Protein AF-A0A520M9R3-F1 (afdb_monomer_lite)

Radius of gyration: 29.36 Å; chains: 1; bounding box: 56×63×90 Å

Sequence (480 aa):
MNALGQEPSFIKDIDITSRLLAGITVPEEKGVTSSENWKKHEQLMTKAWSRYKKSNLRPMRSWSERNLSNPNRAEFIRYPFSGPDILHALYMFPEATHFILCGLEPVGKFPKSDILRGENSNQALEEIRKILEESLRFSFFKTIDMRAELSKSFYNGTLPIMCLFLSGSGFSIREIDFIKLNKDGTISELQGTHSTGDAVQIRAVHENGREVLVNYFRTNISDGLILKSGFLKYLESIPKGKSYVKAASYLMHKSYFSQIRNHLLSNSTTIIQDDSGIPMRHFNQSSWQMKYFGTYTKPIELFQDHYQPNLREIYKQESQKLPFGTGYRWRKGQSNLIVAEQLKKGKAPRATLVVKKVIPKKGKKKTAQISKGKSLDLNLRLIAKSVITKEYMNDKNNALVLNEYVIIGNNEGNQDLSGQKILVARTGLFKGKKMPEHSIGSIFSVKLDPLSNYPSLMEWPIKNDLPESENKLIYIPSQS

Foldseek 3Di:
DDDPADPPVVLVQLLCLLLLLLLHDDPVPCLLCVDPLSVVLNVLSVVLLVVLCVQFLVLLLVVLCVPPDDPDDQFEEAEELCFLPVQNVCSNCVRHAEYEYEHQWFQDDRAGSCCSVDPNNNVLSVVSSVVSCVCSVQVGDDPPVVVVVQVPHSHGTNNSVNSNSCSSVQKGWDDKFQWAQDLQLDIDTDPDPDDSHQKMWIWIAGPVGRIHIYIYGNFDQWAPRCNRRSVLNNLVVDAQHEYEYFQNQLPLVDPRNVSVLVSNQVRYQKYKYFLSHHHPVPDDPFFKDKAKEAADDADDPSNRVSGDVVVNVCCVPGYDYRSAAGHSLRDHRRTMMMMIGTDDPPDGPPPPPPPDPDDDDDDDDDADDDDPFDKFWFKKAFAAWFDDDPVNLVVQDWAKEKTKIATCDGPVPDHPSGRDIAIEIDTQDDSSDGDDDDDHGDIDTFIKGQCVVPPVCVPHYYDGPDDDDPDHRYIYTPPD

pLDDT: mean 82.15, std 17.89, range [25.88, 98.38]

Structure (mmCIF, N/CA/C/O backbone):
data_AF-A0A520M9R3-F1
#
_entry.id   AF-A0A520M9R3-F1
#
loop_
_atom_site.group_PDB
_atom_site.id
_atom_site.type_symbol
_atom_site.label_atom_id
_atom_site.label_alt_id
_atom_site.label_comp_id
_atom_site.label_asym_id
_atom_site.label_entity_id
_atom_site.label_seq_id
_atom_site.pdbx_PDB_ins_code
_atom_site.Cartn_x
_atom_site.Cartn_y
_atom_site.Cartn_z
_atom_site.occupancy
_atom_site.B_iso_or_equiv
_atom_site.auth_seq_id
_atom_site.auth_comp_id
_atom_site.auth_asym_id
_atom_site.auth_atom_id
_atom_site.pdbx_PDB_model_num
ATOM 1 N N . MET A 1 1 ? -16.720 -5.772 -35.853 1.00 32.31 1 MET A N 1
ATOM 2 C CA . MET A 1 1 ? -16.181 -4.515 -35.291 1.00 32.31 1 MET A CA 1
ATOM 3 C C . MET A 1 1 ? -14.877 -4.867 -34.606 1.00 32.31 1 MET A C 1
ATOM 5 O O . MET A 1 1 ? -14.906 -5.544 -33.589 1.00 32.31 1 MET A O 1
ATOM 9 N N . ASN A 1 2 ? -13.757 -4.536 -35.246 1.00 27.88 2 ASN A N 1
ATOM 10 C CA . ASN A 1 2 ? -12.421 -4.887 -34.777 1.00 27.88 2 ASN A CA 1
ATOM 11 C C . ASN A 1 2 ? -12.050 -4.006 -33.584 1.00 27.88 2 ASN A C 1
ATOM 13 O O . ASN A 1 2 ? -12.105 -2.781 -33.687 1.00 27.88 2 ASN A O 1
ATOM 17 N N . ALA A 1 3 ? -11.663 -4.640 -32.478 1.00 36.88 3 ALA A N 1
ATOM 18 C CA . ALA A 1 3 ? -10.879 -3.997 -31.440 1.00 36.88 3 ALA A CA 1
ATOM 19 C C . ALA A 1 3 ? -9.600 -3.468 -32.100 1.00 36.88 3 ALA A C 1
ATOM 21 O O . ALA A 1 3 ? -8.824 -4.245 -32.660 1.00 36.88 3 ALA A O 1
ATOM 22 N N . LEU A 1 4 ? -9.395 -2.152 -32.082 1.00 39.44 4 LEU A N 1
ATOM 23 C CA . LEU A 1 4 ? -8.095 -1.556 -32.375 1.00 39.44 4 LEU A CA 1
ATOM 24 C C . LEU A 1 4 ? -7.192 -1.864 -31.178 1.00 39.44 4 LEU A C 1
ATOM 26 O O . LEU A 1 4 ? -6.974 -1.027 -30.307 1.00 39.44 4 LEU A O 1
ATOM 30 N N . GLY A 1 5 ? -6.754 -3.124 -31.114 1.00 42.66 5 GLY A N 1
ATOM 31 C CA . GLY A 1 5 ? -5.760 -3.592 -30.168 1.00 42.66 5 GLY A CA 1
ATOM 32 C C . GLY A 1 5 ? -4.498 -2.762 -30.335 1.00 42.66 5 GLY A C 1
ATOM 33 O O . GLY A 1 5 ? -4.109 -2.417 -31.453 1.00 42.66 5 GLY A O 1
ATOM 34 N N . GLN A 1 6 ? -3.873 -2.419 -29.216 1.00 51.72 6 GLN A N 1
ATOM 35 C CA . GLN A 1 6 ? -2.526 -1.866 -29.234 1.00 51.72 6 GLN A CA 1
ATOM 36 C C . GLN A 1 6 ? -1.638 -2.749 -30.107 1.00 51.72 6 GLN A C 1
ATOM 38 O O . GLN A 1 6 ? -1.815 -3.971 -30.102 1.00 51.72 6 GLN A O 1
ATOM 43 N N . GLU A 1 7 ? -0.709 -2.156 -30.864 1.00 56.38 7 GLU A N 1
ATOM 44 C CA . GLU A 1 7 ? 0.162 -2.971 -31.704 1.00 56.38 7 GLU A CA 1
ATOM 45 C C . GLU A 1 7 ? 0.812 -4.063 -30.838 1.00 56.38 7 GLU A C 1
ATOM 47 O O . GLU A 1 7 ? 1.430 -3.733 -29.819 1.00 56.38 7 GLU A O 1
ATOM 52 N N . PRO A 1 8 ? 0.701 -5.353 -31.211 1.00 61.69 8 PRO A N 1
ATOM 53 C CA . PRO A 1 8 ? 1.309 -6.455 -30.465 1.00 61.69 8 PRO A CA 1
ATOM 54 C C . PRO A 1 8 ? 2.807 -6.249 -30.173 1.00 61.69 8 PRO A C 1
ATOM 56 O O . PRO A 1 8 ? 3.344 -6.831 -29.232 1.00 61.69 8 PRO A O 1
ATOM 59 N N . SER A 1 9 ? 3.473 -5.393 -30.957 1.00 76.06 9 SER A N 1
ATOM 60 C CA . SER A 1 9 ? 4.846 -4.921 -30.769 1.00 76.06 9 SER A CA 1
ATOM 61 C C . SER A 1 9 ? 5.044 -4.118 -29.471 1.00 76.06 9 SER A C 1
ATOM 63 O O . SER A 1 9 ? 6.021 -4.352 -28.764 1.00 76.06 9 SER A O 1
ATOM 65 N N . PHE A 1 10 ? 4.119 -3.222 -29.109 1.00 83.00 10 PHE A N 1
ATOM 66 C CA . PHE A 1 10 ? 4.251 -2.308 -27.969 1.00 83.00 10 PHE A CA 1
ATOM 67 C C . PHE A 1 10 ? 4.123 -3.022 -26.624 1.00 83.00 10 PHE A C 1
ATOM 69 O O . PHE A 1 10 ? 4.965 -2.859 -25.746 1.00 83.00 10 PHE A O 1
ATOM 76 N N . ILE A 1 11 ? 3.097 -3.860 -26.460 1.00 90.38 11 ILE A N 1
ATOM 77 C CA . ILE A 1 11 ? 2.934 -4.641 -25.228 1.00 90.38 11 ILE A CA 1
ATOM 78 C C . ILE A 1 11 ? 4.092 -5.624 -25.047 1.00 90.38 11 ILE A C 1
ATOM 80 O O . ILE A 1 11 ? 4.593 -5.791 -23.934 1.00 90.38 11 ILE A O 1
ATOM 84 N N . LYS A 1 12 ? 4.550 -6.243 -26.142 1.00 90.50 12 LYS A N 1
ATOM 85 C CA . LYS A 1 12 ? 5.728 -7.110 -26.118 1.00 90.50 12 LYS A CA 1
ATOM 86 C C . LYS A 1 12 ? 6.973 -6.341 -25.664 1.00 90.50 12 LYS A C 1
ATOM 88 O O . LYS A 1 12 ? 7.712 -6.859 -24.832 1.00 90.50 12 LYS A O 1
ATOM 93 N N . ASP A 1 13 ? 7.176 -5.114 -26.148 1.00 90.50 13 ASP A N 1
ATOM 94 C CA . ASP A 1 13 ? 8.274 -4.241 -25.708 1.00 90.50 13 ASP A CA 1
ATOM 95 C C . ASP A 1 13 ? 8.206 -3.945 -24.203 1.00 90.50 13 ASP A C 1
ATOM 97 O O . ASP A 1 13 ? 9.223 -4.025 -23.510 1.00 90.50 13 ASP A O 1
ATOM 101 N N . ILE A 1 14 ? 7.007 -3.675 -23.672 1.00 92.50 14 ILE A N 1
ATOM 102 C CA . ILE A 1 14 ? 6.804 -3.444 -22.237 1.00 92.50 14 ILE A CA 1
ATOM 103 C C . ILE A 1 14 ? 7.131 -4.693 -21.416 1.00 92.50 14 ILE A C 1
ATOM 105 O O . ILE A 1 14 ? 7.871 -4.571 -20.442 1.00 92.50 14 ILE A O 1
ATOM 109 N N . ASP A 1 15 ? 6.615 -5.871 -21.786 1.00 94.56 15 ASP A N 1
ATOM 110 C CA . ASP A 1 15 ? 6.886 -7.126 -21.061 1.00 94.56 15 ASP A CA 1
ATOM 111 C C . ASP A 1 15 ? 8.383 -7.470 -21.065 1.00 94.56 15 ASP A C 1
ATOM 113 O O . ASP A 1 15 ? 8.956 -7.837 -20.037 1.00 94.56 15 ASP A O 1
ATOM 117 N N . ILE A 1 16 ? 9.047 -7.307 -22.212 1.00 93.69 16 ILE A N 1
ATOM 118 C CA . ILE A 1 16 ? 10.493 -7.515 -22.339 1.00 93.69 16 ILE A CA 1
ATOM 119 C C . ILE A 1 16 ? 11.249 -6.537 -21.440 1.00 93.69 16 ILE A C 1
ATOM 121 O O . ILE A 1 16 ? 12.083 -6.941 -20.627 1.00 93.69 16 ILE A O 1
ATOM 125 N N . THR A 1 17 ? 10.938 -5.247 -21.550 1.00 93.38 17 THR A N 1
ATOM 126 C CA . THR A 1 17 ? 11.615 -4.205 -20.780 1.00 93.38 17 THR A CA 1
ATOM 127 C C . THR A 1 17 ? 11.395 -4.409 -19.287 1.00 93.38 17 THR A C 1
ATOM 129 O O . THR A 1 17 ? 12.354 -4.368 -18.525 1.00 93.38 17 THR A O 1
ATOM 132 N N . SER A 1 18 ? 10.173 -4.699 -18.833 1.00 94.81 18 SER A N 1
ATOM 133 C CA . SER A 1 18 ? 9.882 -4.898 -17.410 1.00 94.81 18 SER A CA 1
ATOM 134 C C . SER A 1 18 ? 10.619 -6.102 -16.819 1.00 94.81 18 SER A C 1
ATOM 136 O O . SER A 1 18 ? 11.074 -6.025 -15.675 1.00 94.81 18 SER A O 1
ATOM 138 N N . ARG A 1 19 ? 10.808 -7.182 -17.590 1.00 95.62 19 ARG A N 1
ATOM 139 C CA . ARG A 1 19 ? 11.663 -8.319 -17.204 1.00 95.62 19 ARG A CA 1
ATOM 140 C C . ARG A 1 19 ? 13.126 -7.912 -17.090 1.00 95.62 19 ARG A C 1
ATOM 142 O O . ARG A 1 19 ? 13.741 -8.172 -16.057 1.00 95.62 19 ARG A O 1
ATOM 149 N N . LEU A 1 20 ? 13.666 -7.225 -18.096 1.00 95.25 20 LEU A N 1
ATOM 150 C CA . LEU A 1 20 ? 15.054 -6.760 -18.076 1.00 95.25 20 LEU A CA 1
ATOM 151 C C . LEU A 1 20 ? 15.317 -5.817 -16.892 1.00 95.25 20 LEU A C 1
ATOM 153 O O . LEU A 1 20 ? 16.330 -5.978 -16.214 1.00 95.25 20 LEU A O 1
ATOM 157 N N . LEU A 1 21 ? 14.387 -4.899 -16.597 1.00 94.38 21 LEU A N 1
ATOM 158 C CA . LEU A 1 21 ? 14.429 -4.014 -15.424 1.00 94.38 21 LEU A CA 1
ATOM 159 C C . LEU A 1 21 ? 14.305 -4.770 -14.100 1.00 94.38 21 LEU A C 1
ATOM 161 O O . LEU A 1 21 ? 14.849 -4.336 -13.088 1.00 94.38 21 LEU A O 1
ATOM 165 N N . ALA A 1 22 ? 13.590 -5.895 -14.080 1.00 95.00 22 ALA A N 1
ATOM 166 C CA . ALA A 1 22 ? 13.517 -6.776 -12.919 1.00 95.00 22 ALA A CA 1
ATOM 167 C C . ALA A 1 22 ? 14.799 -7.606 -12.716 1.00 95.00 22 ALA A C 1
ATOM 169 O O . ALA A 1 22 ? 14.890 -8.312 -11.707 1.00 95.00 22 ALA A O 1
ATOM 170 N N . GLY A 1 23 ? 15.777 -7.505 -13.626 1.00 95.81 23 GLY A N 1
ATOM 171 C CA . GLY A 1 23 ? 16.979 -8.333 -13.654 1.00 95.81 23 GLY A CA 1
ATOM 172 C C . GLY A 1 23 ? 16.693 -9.767 -14.093 1.00 95.81 23 GLY A C 1
ATOM 173 O O . GLY A 1 23 ? 17.269 -10.693 -13.535 1.00 95.81 23 GLY A O 1
ATOM 174 N N . ILE A 1 24 ? 15.755 -9.959 -15.022 1.00 95.69 24 ILE A N 1
ATOM 175 C CA . ILE A 1 24 ? 15.402 -11.258 -15.602 1.00 95.69 24 ILE A CA 1
ATOM 176 C C . ILE A 1 24 ? 15.939 -11.297 -17.034 1.00 95.69 24 ILE A C 1
ATOM 178 O O . ILE A 1 24 ? 15.598 -10.436 -17.847 1.00 95.69 24 ILE A O 1
ATOM 182 N N . THR A 1 25 ? 16.769 -12.296 -17.346 1.00 94.44 25 THR A N 1
ATOM 183 C CA . THR A 1 25 ? 17.288 -12.517 -18.703 1.00 94.44 25 THR A CA 1
ATOM 184 C C . THR A 1 25 ? 16.144 -12.767 -19.693 1.00 94.44 25 THR A C 1
ATOM 186 O O . THR A 1 25 ? 15.285 -13.618 -19.462 1.00 94.44 25 THR A O 1
ATOM 189 N N . VAL A 1 26 ? 16.178 -12.062 -20.827 1.00 92.12 26 VAL A N 1
ATOM 190 C CA . VAL A 1 26 ? 15.312 -12.293 -21.993 1.00 92.12 26 VAL A CA 1
ATOM 191 C C . VAL A 1 26 ? 16.198 -12.773 -23.155 1.00 92.12 26 VAL A C 1
ATOM 193 O O . VAL A 1 26 ? 17.051 -12.001 -23.604 1.00 92.12 26 VAL A O 1
ATOM 196 N N . PRO A 1 27 ? 16.070 -14.033 -23.620 1.00 87.25 27 PRO A N 1
ATOM 197 C CA . PRO A 1 27 ? 16.971 -14.618 -24.621 1.00 87.25 27 PRO A CA 1
ATOM 198 C C . PRO A 1 27 ? 17.046 -13.860 -25.950 1.00 87.25 27 PRO A C 1
ATOM 200 O O . PRO A 1 27 ? 18.094 -13.857 -26.596 1.00 87.25 27 PRO A O 1
ATOM 203 N N . GLU A 1 28 ? 15.953 -13.216 -26.354 1.00 88.25 28 GLU A N 1
ATOM 204 C CA . GLU A 1 28 ? 15.848 -12.435 -27.587 1.00 88.25 28 GLU A CA 1
ATOM 205 C C . GLU A 1 28 ? 16.628 -11.107 -27.516 1.00 88.25 28 GLU A C 1
ATOM 207 O O . GLU A 1 28 ? 16.954 -10.528 -28.547 1.00 88.25 28 GLU A O 1
ATOM 212 N N . GLU A 1 29 ? 17.009 -10.654 -26.317 1.00 90.44 29 GLU A N 1
ATOM 213 C CA . GLU A 1 29 ? 17.629 -9.347 -26.060 1.00 90.44 29 GLU A CA 1
ATOM 214 C C . GLU A 1 29 ? 19.133 -9.442 -25.758 1.00 90.44 29 GLU A C 1
ATOM 216 O O . GLU A 1 29 ? 19.661 -8.779 -24.859 1.00 90.44 29 GLU A O 1
ATOM 221 N N . LYS A 1 30 ? 19.860 -10.270 -26.524 1.00 88.69 30 LYS A N 1
ATOM 222 C CA . LYS A 1 30 ? 21.308 -10.512 -26.330 1.00 88.69 30 LYS A CA 1
ATOM 223 C C . LYS A 1 30 ? 22.160 -9.244 -26.339 1.00 88.69 30 LYS A C 1
ATOM 225 O O . LYS A 1 30 ? 23.177 -9.207 -25.647 1.00 88.69 30 LYS A O 1
ATOM 230 N N . GLY A 1 31 ? 21.758 -8.224 -27.101 1.00 88.81 31 GLY A N 1
ATOM 231 C CA . GLY A 1 31 ? 22.442 -6.927 -27.150 1.00 88.81 31 GLY A CA 1
ATOM 232 C C . GLY A 1 31 ? 22.462 -6.210 -25.797 1.00 88.81 31 GLY A C 1
ATOM 233 O O . GLY A 1 31 ? 23.476 -5.624 -25.430 1.00 88.81 31 GLY A O 1
ATOM 234 N N . VAL A 1 32 ? 21.381 -6.321 -25.019 1.00 90.81 32 VAL A N 1
ATOM 235 C CA . VAL A 1 32 ? 21.310 -5.779 -23.654 1.00 90.81 32 VAL A CA 1
ATOM 236 C C . VAL A 1 32 ? 21.966 -6.746 -22.668 1.00 90.81 32 VAL A C 1
ATOM 238 O O . VAL A 1 32 ? 22.848 -6.349 -21.902 1.00 90.81 32 VAL A O 1
ATOM 241 N N . THR A 1 33 ? 21.580 -8.026 -22.708 1.00 92.69 33 THR A N 1
ATOM 242 C CA . THR A 1 33 ? 21.933 -9.008 -21.666 1.00 92.69 33 THR A CA 1
ATOM 243 C C . THR A 1 33 ? 23.399 -9.446 -21.679 1.00 92.69 33 THR A C 1
ATOM 245 O O . THR A 1 33 ? 23.932 -9.874 -20.655 1.00 92.69 33 THR A O 1
ATOM 248 N N . SER A 1 34 ? 24.101 -9.286 -22.804 1.00 91.62 34 SER A N 1
ATOM 249 C CA . SER A 1 34 ? 25.539 -9.579 -22.881 1.00 91.62 34 SER A CA 1
ATOM 250 C C . SER A 1 34 ? 26.416 -8.476 -22.284 1.00 91.62 34 SER A C 1
ATOM 252 O O . SER A 1 34 ? 27.583 -8.745 -21.979 1.00 91.62 34 SER A O 1
ATOM 254 N N . SER A 1 35 ? 25.880 -7.262 -22.111 1.00 92.06 35 SER A N 1
ATOM 255 C CA . SER A 1 35 ? 26.640 -6.119 -21.603 1.00 92.06 35 SER A CA 1
ATOM 256 C C . SER A 1 35 ? 27.043 -6.307 -20.137 1.00 92.06 35 SER A C 1
ATOM 258 O O . SER A 1 35 ? 26.278 -6.817 -19.316 1.00 92.06 35 SER A O 1
ATOM 260 N N . GLU A 1 36 ? 28.249 -5.857 -19.787 1.00 92.38 36 GLU A N 1
ATOM 261 C CA . GLU A 1 36 ? 28.774 -5.980 -18.420 1.00 92.38 36 GLU A CA 1
ATOM 262 C C . GLU A 1 36 ? 27.901 -5.233 -17.400 1.00 92.38 36 GLU A C 1
ATOM 264 O O . GLU A 1 36 ? 27.625 -5.715 -16.299 1.00 92.38 36 GLU A O 1
ATOM 269 N N . ASN A 1 37 ? 27.383 -4.073 -17.803 1.00 91.25 37 ASN A N 1
ATOM 270 C CA . ASN A 1 37 ? 26.505 -3.261 -16.974 1.00 91.25 37 ASN A CA 1
ATOM 271 C C . ASN A 1 37 ? 25.187 -3.971 -16.648 1.00 91.25 37 ASN A C 1
ATOM 273 O O . ASN A 1 37 ? 24.732 -3.933 -15.499 1.00 91.25 37 ASN A O 1
ATOM 277 N N . TRP A 1 38 ? 24.587 -4.646 -17.633 1.00 95.06 38 TRP A N 1
ATOM 278 C CA . TRP A 1 38 ? 23.361 -5.399 -17.406 1.00 95.06 38 TRP A CA 1
ATOM 279 C C . TRP A 1 38 ? 23.616 -6.663 -16.579 1.00 95.06 38 TRP A C 1
ATOM 281 O O . TRP A 1 38 ? 22.871 -6.917 -15.638 1.00 95.06 38 TRP A O 1
ATOM 291 N N . LYS A 1 39 ? 24.710 -7.399 -16.816 1.00 95.69 39 LYS A N 1
ATOM 292 C CA . LYS A 1 39 ? 25.091 -8.553 -15.974 1.00 95.69 39 LYS A CA 1
ATOM 293 C C . LYS A 1 39 ? 25.271 -8.158 -14.507 1.00 95.69 39 LYS A C 1
ATOM 295 O O . LYS A 1 39 ? 24.776 -8.832 -13.603 1.00 95.69 39 LYS A O 1
ATOM 300 N N . LYS A 1 40 ? 25.914 -7.013 -14.248 1.00 95.88 40 LYS A N 1
ATOM 301 C CA . LYS A 1 40 ? 26.007 -6.440 -12.896 1.00 95.88 40 LYS A CA 1
ATOM 302 C C . LYS A 1 40 ? 24.625 -6.112 -12.325 1.00 95.88 40 LYS A C 1
ATOM 304 O O . LYS A 1 40 ? 24.365 -6.373 -11.149 1.00 95.88 40 LYS A O 1
ATOM 309 N N . HIS A 1 41 ? 23.734 -5.536 -13.132 1.00 96.12 41 HIS A N 1
ATOM 310 C CA . HIS A 1 41 ? 22.359 -5.258 -12.723 1.00 96.12 41 HIS A CA 1
ATOM 311 C C . HIS A 1 41 ? 21.593 -6.539 -12.359 1.00 96.12 41 HIS A C 1
ATOM 313 O O . HIS A 1 41 ? 21.027 -6.599 -11.268 1.00 96.12 41 HIS A O 1
ATOM 319 N N . GLU A 1 42 ? 21.635 -7.569 -13.205 1.00 97.00 42 GLU A N 1
ATOM 320 C CA . GLU A 1 42 ? 21.010 -8.876 -12.975 1.00 97.00 42 GLU A CA 1
ATOM 321 C C . GLU A 1 42 ? 21.452 -9.484 -11.636 1.00 97.00 42 GLU A C 1
ATOM 323 O O . GLU A 1 42 ? 20.613 -9.878 -10.821 1.00 97.00 42 GLU A O 1
ATOM 328 N N . GLN A 1 43 ? 22.758 -9.491 -11.351 1.00 97.06 43 GLN A N 1
ATOM 329 C CA . GLN A 1 43 ? 23.296 -10.008 -10.089 1.00 97.06 43 GLN A CA 1
ATOM 330 C C . GLN A 1 43 ? 22.758 -9.241 -8.868 1.00 97.06 43 GLN A C 1
ATOM 332 O O . GLN A 1 43 ? 22.344 -9.845 -7.870 1.00 97.06 43 GLN A O 1
ATOM 337 N N . LEU A 1 44 ? 22.736 -7.905 -8.938 1.00 95.44 44 LEU A N 1
ATOM 338 C CA . LEU A 1 44 ? 22.244 -7.051 -7.852 1.00 95.44 44 LEU A CA 1
ATOM 339 C C . LEU A 1 44 ? 20.739 -7.234 -7.620 1.00 95.44 44 LEU A C 1
ATOM 341 O O . LEU A 1 44 ? 20.311 -7.387 -6.472 1.00 95.44 44 LEU A O 1
ATOM 345 N N . MET A 1 45 ? 19.949 -7.272 -8.694 1.00 95.19 45 MET A N 1
ATOM 346 C CA . MET A 1 45 ? 18.504 -7.485 -8.632 1.00 95.19 45 MET A CA 1
ATOM 347 C C . MET A 1 45 ? 18.172 -8.876 -8.104 1.00 95.19 45 MET A C 1
ATOM 349 O O . MET A 1 45 ? 17.370 -9.002 -7.179 1.00 95.19 45 MET A O 1
ATOM 353 N N . THR A 1 46 ? 18.849 -9.917 -8.594 1.00 95.31 46 THR A N 1
ATOM 354 C CA . THR A 1 46 ? 18.691 -11.296 -8.111 1.00 95.31 46 THR A CA 1
ATOM 355 C C . THR A 1 46 ? 18.928 -11.381 -6.604 1.00 95.31 46 THR A C 1
ATOM 357 O O . THR A 1 46 ? 18.114 -11.945 -5.862 1.00 95.31 46 THR A O 1
ATOM 360 N N . LYS A 1 47 ? 20.004 -10.754 -6.112 1.00 94.81 47 LYS A N 1
ATOM 361 C CA . LYS A 1 47 ? 20.309 -10.689 -4.677 1.00 94.81 47 LYS A CA 1
ATOM 362 C C . LYS A 1 47 ? 19.235 -9.924 -3.897 1.00 94.81 47 LYS A C 1
ATOM 364 O O . LYS A 1 47 ? 18.801 -10.399 -2.843 1.00 94.81 47 LYS A O 1
ATOM 369 N N . ALA A 1 48 ? 18.792 -8.769 -4.397 1.00 92.06 48 ALA A N 1
ATOM 370 C CA . ALA A 1 48 ? 17.768 -7.944 -3.757 1.00 92.06 48 ALA A CA 1
ATOM 371 C C . ALA A 1 48 ? 16.422 -8.680 -3.652 1.00 92.06 48 ALA A C 1
ATOM 373 O O . ALA A 1 48 ? 15.873 -8.807 -2.550 1.00 92.06 48 ALA A O 1
ATOM 374 N N . TRP A 1 49 ? 15.942 -9.244 -4.765 1.00 94.06 49 TRP A N 1
ATOM 375 C CA . TRP A 1 49 ? 14.720 -10.040 -4.828 1.00 94.06 49 TRP A CA 1
ATOM 376 C C . TRP A 1 49 ? 14.788 -11.260 -3.920 1.00 94.06 49 TRP A C 1
ATOM 378 O O . TRP A 1 49 ? 13.869 -11.480 -3.134 1.00 94.06 49 TRP A O 1
ATOM 388 N N . SER A 1 50 ? 15.870 -12.042 -3.979 1.00 94.12 50 SER A N 1
ATOM 389 C CA . SER A 1 50 ? 16.033 -13.244 -3.153 1.00 94.12 50 SER A CA 1
ATOM 390 C C . SER A 1 50 ? 15.998 -12.914 -1.659 1.00 94.12 50 SER A C 1
ATOM 392 O O . SER A 1 50 ? 15.224 -13.508 -0.898 1.00 94.12 50 SER A O 1
ATOM 394 N N . ARG A 1 51 ? 16.758 -11.891 -1.240 1.00 92.25 51 ARG A N 1
ATOM 395 C CA . ARG A 1 51 ? 16.773 -11.389 0.142 1.00 92.25 51 ARG A CA 1
ATOM 396 C C . ARG A 1 51 ? 15.367 -11.016 0.603 1.00 92.25 51 ARG A C 1
ATOM 398 O O . ARG A 1 51 ? 14.942 -11.431 1.686 1.00 92.25 51 ARG A O 1
ATOM 405 N N . TYR A 1 52 ? 14.632 -10.259 -0.202 1.00 91.06 52 TYR A N 1
ATOM 406 C CA . TYR A 1 52 ? 13.322 -9.757 0.194 1.00 91.06 52 TYR A CA 1
ATOM 407 C C . TYR A 1 52 ? 12.223 -10.820 0.142 1.00 91.06 52 TYR A C 1
ATOM 409 O O . TYR A 1 52 ? 11.462 -10.964 1.101 1.00 91.06 52 TYR A O 1
ATOM 417 N N . LYS A 1 53 ? 12.202 -11.656 -0.905 1.00 93.38 53 LYS A N 1
ATOM 418 C CA . LYS A 1 53 ? 11.316 -12.825 -0.992 1.00 93.38 53 LYS A CA 1
ATOM 419 C C . LYS A 1 53 ? 11.489 -13.727 0.229 1.00 93.38 53 LYS A C 1
ATOM 421 O O . LYS A 1 53 ? 10.497 -14.120 0.837 1.00 93.38 53 LYS A O 1
ATOM 426 N N . LYS A 1 54 ? 12.732 -14.016 0.634 1.00 94.12 54 LYS A N 1
ATOM 427 C CA . LYS A 1 54 ? 13.033 -14.856 1.806 1.00 94.12 54 LYS A CA 1
ATOM 428 C C . LYS A 1 54 ? 12.612 -14.211 3.129 1.00 94.12 54 LYS A C 1
ATOM 430 O O . LYS A 1 54 ? 12.068 -14.894 3.992 1.00 94.12 54 LYS A O 1
ATOM 435 N N . SER A 1 55 ? 12.895 -12.925 3.314 1.00 89.88 55 SER A N 1
ATOM 436 C CA . SER A 1 55 ? 12.708 -12.248 4.607 1.00 89.88 55 SER A CA 1
ATOM 437 C C . SER A 1 55 ? 11.294 -11.711 4.845 1.00 89.88 55 SER A C 1
ATOM 439 O O . SER A 1 55 ? 10.900 -11.591 6.007 1.00 89.88 55 SER A O 1
ATOM 441 N N . ASN A 1 56 ? 10.534 -11.413 3.784 1.00 91.62 56 ASN A N 1
ATOM 442 C CA . ASN A 1 56 ? 9.229 -10.758 3.881 1.00 91.62 56 ASN A CA 1
ATOM 443 C C . ASN A 1 56 ? 8.127 -11.477 3.081 1.00 91.62 56 ASN A C 1
ATOM 445 O O . ASN A 1 56 ? 7.204 -12.024 3.683 1.00 91.62 56 ASN A O 1
ATOM 449 N N . LEU A 1 57 ? 8.248 -11.551 1.750 1.00 93.88 57 LEU A N 1
ATOM 450 C CA . LEU A 1 57 ? 7.125 -11.942 0.884 1.00 93.88 57 LEU A CA 1
ATOM 451 C C . LEU A 1 57 ? 6.708 -13.416 1.011 1.00 93.88 57 LEU A C 1
ATOM 453 O O . LEU A 1 57 ? 5.518 -13.714 1.086 1.00 93.88 57 LEU A O 1
ATOM 457 N N . ARG A 1 58 ? 7.654 -14.364 1.086 1.00 95.69 58 ARG A N 1
ATOM 458 C CA . ARG A 1 58 ? 7.322 -15.786 1.307 1.00 95.69 58 ARG A CA 1
ATOM 459 C C . ARG A 1 58 ? 6.698 -16.008 2.693 1.00 95.69 58 ARG A C 1
ATOM 461 O O . ARG A 1 58 ? 5.637 -16.623 2.749 1.00 95.69 58 ARG A O 1
ATOM 468 N N . PRO A 1 59 ? 7.260 -15.473 3.801 1.00 96.44 59 PRO A N 1
ATOM 469 C CA . PRO A 1 59 ? 6.580 -15.517 5.095 1.00 96.44 59 PRO A CA 1
ATOM 470 C C . PRO A 1 59 ? 5.189 -14.865 5.100 1.00 96.44 59 PRO A C 1
ATOM 472 O O . PRO A 1 59 ? 4.309 -15.368 5.796 1.00 96.44 59 PRO A O 1
ATOM 475 N N . MET A 1 60 ? 4.985 -13.776 4.346 1.00 95.56 60 MET A N 1
ATOM 476 C CA . MET A 1 60 ? 3.674 -13.141 4.161 1.00 95.56 60 MET A CA 1
ATOM 477 C C . MET A 1 60 ? 2.687 -14.086 3.485 1.00 95.56 60 MET A C 1
ATOM 479 O O . MET A 1 60 ? 1.610 -14.313 4.032 1.00 95.56 60 MET A O 1
ATOM 483 N N . ARG A 1 61 ? 3.075 -14.695 2.362 1.00 95.06 61 ARG A N 1
ATOM 484 C CA . ARG A 1 61 ? 2.245 -15.670 1.651 1.00 95.06 61 ARG A CA 1
ATOM 485 C C . ARG A 1 61 ? 1.872 -16.857 2.536 1.00 95.06 61 ARG A C 1
ATOM 487 O O . ARG A 1 61 ? 0.692 -17.119 2.729 1.00 95.06 61 ARG A O 1
ATOM 494 N N . SER A 1 62 ? 2.851 -17.495 3.178 1.00 95.50 62 SER A N 1
ATOM 495 C CA . SER A 1 62 ? 2.586 -18.626 4.081 1.00 95.50 62 SER A CA 1
ATOM 496 C C . SER A 1 62 ? 1.773 -18.233 5.318 1.00 95.50 62 SER A C 1
ATOM 498 O O . SER A 1 62 ? 1.124 -19.070 5.945 1.00 95.50 62 SER A O 1
ATOM 500 N N . TRP A 1 63 ? 1.842 -16.975 5.759 1.00 96.12 63 TRP A N 1
ATOM 501 C CA . TRP A 1 63 ? 0.950 -16.472 6.802 1.00 96.12 63 TRP A CA 1
ATOM 502 C C . TRP A 1 63 ? -0.469 -16.275 6.259 1.00 96.12 63 TRP A C 1
ATOM 504 O O . TRP A 1 63 ? -1.410 -16.711 6.917 1.00 96.12 63 TRP A O 1
ATOM 514 N N . SER A 1 64 ? -0.626 -15.697 5.068 1.00 94.19 64 SER A N 1
ATOM 515 C CA . SER A 1 64 ? -1.929 -15.493 4.431 1.00 94.19 64 SER A CA 1
ATOM 516 C C . SER A 1 64 ? -2.650 -16.818 4.183 1.00 94.19 64 SER A C 1
ATOM 518 O O . SER A 1 64 ? -3.772 -16.991 4.646 1.00 94.19 64 SER A O 1
ATOM 520 N N . GLU A 1 65 ? -1.974 -17.804 3.593 1.00 91.06 65 GLU A N 1
ATOM 521 C CA . GLU A 1 65 ? -2.530 -19.140 3.324 1.00 91.06 65 GLU A CA 1
ATOM 522 C C . GLU A 1 65 ? -3.043 -19.834 4.602 1.00 91.06 65 GLU A C 1
ATOM 524 O O . GLU A 1 65 ? -3.996 -20.609 4.567 1.00 91.06 65 GLU A O 1
ATOM 529 N N . ARG A 1 66 ? -2.460 -19.529 5.767 1.00 91.44 66 ARG A N 1
ATOM 530 C CA . ARG A 1 66 ? -2.909 -20.082 7.056 1.00 91.44 66 ARG A CA 1
ATOM 531 C C . ARG A 1 66 ? -4.041 -19.299 7.711 1.00 91.44 66 ARG A C 1
ATOM 533 O O . ARG A 1 66 ? -4.783 -19.876 8.498 1.00 91.44 66 ARG A O 1
ATOM 540 N N . ASN A 1 67 ? -4.143 -17.997 7.452 1.00 90.62 67 ASN A N 1
ATOM 541 C CA . ASN A 1 67 ? -5.038 -17.108 8.200 1.00 90.62 67 ASN A CA 1
ATOM 542 C C . ASN A 1 67 ? -6.228 -16.594 7.382 1.00 90.62 67 ASN A C 1
ATOM 544 O O . ASN A 1 67 ? -7.230 -16.218 7.982 1.00 90.62 67 ASN A O 1
ATOM 548 N N . LEU A 1 68 ? -6.120 -16.561 6.051 1.00 86.88 68 LEU A N 1
ATOM 549 C CA . LEU A 1 68 ? -7.058 -15.890 5.143 1.00 86.88 68 LEU A CA 1
ATOM 550 C C . LEU A 1 68 ? -7.681 -16.816 4.084 1.00 86.88 68 LEU A C 1
ATOM 552 O O . LEU A 1 68 ? -8.520 -16.347 3.308 1.00 86.88 68 LEU A O 1
ATOM 556 N N . SER A 1 69 ? -7.269 -18.088 4.014 1.00 65.81 69 SER A N 1
ATOM 557 C CA . SER A 1 69 ? -7.721 -19.027 2.980 1.00 65.81 69 SER A CA 1
ATOM 558 C C . SER A 1 69 ? -9.226 -19.266 3.033 1.00 65.81 69 SER A C 1
ATOM 560 O O . SER A 1 69 ? -9.772 -19.712 4.042 1.00 65.81 69 SER A O 1
ATOM 562 N N . ASN A 1 70 ? -9.885 -19.006 1.906 1.00 64.25 70 ASN A N 1
ATOM 563 C CA . ASN A 1 70 ? -11.262 -19.393 1.645 1.00 64.25 70 ASN A CA 1
ATOM 564 C C . ASN A 1 70 ? -11.348 -19.882 0.187 1.00 64.25 70 ASN A C 1
ATOM 566 O O . ASN A 1 70 ? -11.339 -19.053 -0.719 1.00 64.25 70 ASN A O 1
ATOM 570 N N .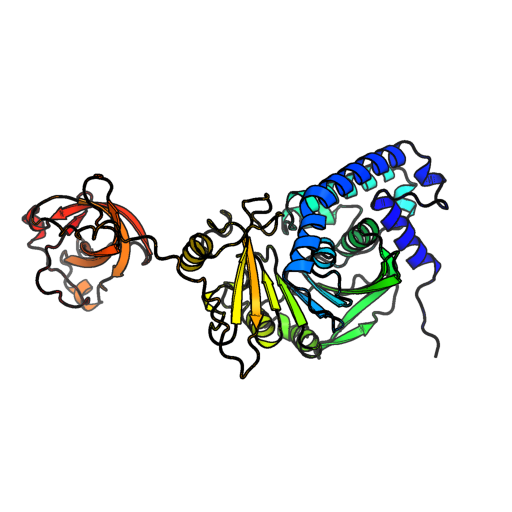 PRO A 1 71 ? -11.389 -21.200 -0.057 1.00 51.72 71 PRO A N 1
ATOM 571 C CA . PRO A 1 71 ? -11.030 -21.793 -1.351 1.00 51.72 71 PRO A CA 1
ATOM 572 C C . PRO A 1 71 ? -12.006 -21.556 -2.523 1.00 51.72 71 PRO A C 1
ATOM 574 O O . PRO A 1 71 ? -11.822 -22.160 -3.570 1.00 51.72 71 PRO A O 1
ATOM 577 N N . ASN A 1 72 ? -13.036 -20.707 -2.400 1.00 48.12 72 ASN A N 1
ATOM 578 C CA . ASN A 1 72 ? -14.216 -20.817 -3.271 1.00 48.12 72 ASN A CA 1
ATOM 579 C C . ASN A 1 72 ? -14.659 -19.583 -4.080 1.00 48.12 72 ASN A C 1
ATOM 581 O O . ASN A 1 72 ? -15.760 -19.643 -4.627 1.00 48.12 72 ASN A O 1
ATOM 585 N N . ARG A 1 73 ? -13.898 -18.481 -4.218 1.00 55.44 73 ARG A N 1
ATOM 586 C CA . ARG A 1 73 ? -14.305 -17.373 -5.123 1.00 55.44 73 ARG A CA 1
ATOM 587 C C . ARG A 1 73 ? -13.133 -16.606 -5.727 1.00 55.44 73 ARG A C 1
ATOM 589 O O . ARG A 1 73 ? -12.147 -16.370 -5.046 1.00 55.44 73 ARG A O 1
ATOM 596 N N . ALA A 1 74 ? -13.313 -16.125 -6.960 1.00 60.66 74 ALA A N 1
ATOM 597 C CA . ALA A 1 74 ? -12.551 -14.994 -7.481 1.00 60.66 74 ALA A CA 1
ATOM 598 C C . ALA A 1 74 ? -12.689 -13.813 -6.506 1.00 60.66 74 ALA A C 1
ATOM 600 O O . ALA A 1 74 ? -13.799 -13.336 -6.251 1.00 60.66 74 ALA A O 1
ATOM 601 N N . GLU A 1 75 ? -11.578 -13.381 -5.912 1.00 82.31 75 GLU A N 1
ATOM 602 C CA . GLU A 1 75 ? -11.585 -12.316 -4.911 1.00 82.31 75 GLU A CA 1
ATOM 603 C C . GLU A 1 75 ? -11.168 -10.983 -5.534 1.00 82.31 75 GLU A C 1
ATOM 605 O O . GLU A 1 75 ? -10.089 -10.856 -6.115 1.00 82.31 75 GLU A O 1
ATOM 610 N N . PHE A 1 76 ? -12.033 -9.981 -5.371 1.00 91.62 76 PHE A N 1
ATOM 611 C CA . PHE A 1 76 ? -11.707 -8.580 -5.607 1.00 91.62 76 PHE A CA 1
ATOM 612 C C . PHE A 1 76 ? -11.039 -8.009 -4.360 1.00 91.62 76 PHE A C 1
ATOM 614 O O . PHE A 1 76 ? -11.624 -8.040 -3.268 1.00 91.62 76 PHE A O 1
ATOM 621 N N . ILE A 1 77 ? -9.837 -7.465 -4.533 1.00 96.19 77 ILE A N 1
ATOM 622 C CA . ILE A 1 77 ? -9.075 -6.802 -3.478 1.00 96.19 77 ILE A CA 1
ATOM 623 C C . ILE A 1 77 ? -9.189 -5.297 -3.661 1.00 96.19 77 ILE A C 1
ATOM 625 O O . ILE A 1 77 ? -8.674 -4.740 -4.628 1.00 96.19 77 ILE A O 1
ATOM 629 N N . ARG A 1 78 ? -9.838 -4.625 -2.710 1.00 97.81 78 ARG A N 1
ATOM 630 C CA . ARG A 1 78 ? -9.825 -3.160 -2.627 1.00 97.81 78 ARG A CA 1
ATOM 631 C C . ARG A 1 78 ? -8.605 -2.729 -1.826 1.00 97.81 78 ARG A C 1
ATOM 633 O O . ARG A 1 78 ? -8.489 -3.079 -0.654 1.00 97.81 78 ARG A O 1
ATOM 640 N N . TYR A 1 79 ? -7.714 -1.965 -2.438 1.00 97.94 79 TYR A N 1
ATOM 641 C CA . TYR A 1 79 ? -6.485 -1.494 -1.814 1.00 97.94 79 TYR A CA 1
ATOM 642 C C . TYR A 1 79 ? -6.372 0.032 -1.945 1.00 97.94 79 TYR A C 1
ATOM 644 O O . TYR A 1 79 ? -5.615 0.542 -2.772 1.00 97.94 79 TYR A O 1
ATOM 652 N N . PRO A 1 80 ? -7.163 0.800 -1.170 1.00 96.94 80 PRO A N 1
ATOM 653 C CA . PRO A 1 80 ? -7.025 2.248 -1.154 1.00 96.94 80 PRO A CA 1
ATOM 654 C C . PRO A 1 80 ? -5.699 2.654 -0.506 1.00 96.94 80 PRO A C 1
ATOM 656 O O . PRO A 1 80 ? -5.197 1.962 0.381 1.00 96.94 80 PRO A O 1
ATOM 659 N N . PHE A 1 81 ? -5.175 3.812 -0.908 1.00 94.25 81 PHE A N 1
ATOM 660 C CA . PHE A 1 81 ? -3.890 4.344 -0.437 1.00 94.25 81 PHE A CA 1
ATOM 661 C C . PHE A 1 81 ? -2.683 3.451 -0.783 1.00 94.25 81 PHE A C 1
ATOM 663 O O . PHE A 1 81 ? -1.659 3.517 -0.112 1.00 94.25 81 PHE A O 1
ATOM 670 N N . SER A 1 82 ? -2.794 2.609 -1.814 1.00 93.50 82 SER A N 1
ATOM 671 C CA . SER A 1 82 ? -1.767 1.631 -2.185 1.00 93.50 82 SER A CA 1
ATOM 672 C C . SER A 1 82 ? -0.543 2.244 -2.862 1.00 93.50 82 SER A C 1
ATOM 674 O O . SER A 1 82 ? 0.532 1.644 -2.848 1.00 93.50 82 SER A O 1
ATOM 676 N N . GLY A 1 83 ? -0.715 3.371 -3.564 1.00 90.06 83 GLY A N 1
ATOM 677 C CA . GLY A 1 83 ? 0.239 3.772 -4.602 1.00 90.06 83 GLY A CA 1
ATOM 678 C C . GLY A 1 83 ? 0.470 2.609 -5.592 1.00 90.06 83 GLY A C 1
ATOM 679 O O . GLY A 1 83 ? -0.487 1.883 -5.891 1.00 90.06 83 GLY A O 1
ATOM 680 N N . PRO A 1 84 ? 1.711 2.370 -6.058 1.00 91.75 84 PRO A N 1
ATOM 681 C CA . PRO A 1 84 ? 2.046 1.266 -6.965 1.00 91.75 84 PRO A CA 1
ATOM 682 C C . PRO A 1 84 ? 2.241 -0.103 -6.275 1.00 91.75 84 PRO A C 1
ATOM 684 O O . PRO A 1 84 ? 2.823 -1.007 -6.876 1.00 91.75 84 PRO A O 1
ATOM 687 N N . ASP A 1 85 ? 1.811 -0.290 -5.020 1.00 92.88 85 ASP A N 1
ATOM 688 C CA . ASP A 1 85 ? 2.098 -1.498 -4.226 1.00 92.88 85 ASP A CA 1
ATOM 689 C C . ASP A 1 85 ? 1.290 -2.755 -4.622 1.00 92.88 85 ASP A C 1
ATOM 691 O O . ASP A 1 85 ? 0.580 -3.358 -3.815 1.00 92.88 85 ASP A O 1
ATOM 695 N N . ILE A 1 86 ? 1.407 -3.207 -5.868 1.00 96.38 86 ILE A N 1
ATOM 696 C CA . ILE A 1 86 ? 0.835 -4.498 -6.277 1.00 96.38 86 ILE A CA 1
ATOM 697 C C . ILE A 1 86 ? 1.620 -5.683 -5.688 1.00 96.38 86 ILE A C 1
ATOM 699 O O . ILE A 1 86 ? 1.054 -6.752 -5.454 1.00 96.38 86 ILE A O 1
ATOM 703 N N . LEU A 1 87 ? 2.908 -5.491 -5.374 1.00 95.38 87 LEU A N 1
ATOM 704 C CA . LEU A 1 87 ? 3.792 -6.544 -4.875 1.00 95.38 87 LEU A CA 1
ATOM 705 C C . LEU A 1 87 ? 3.272 -7.164 -3.576 1.00 95.38 87 LEU A C 1
ATOM 707 O O . LEU A 1 87 ? 3.086 -8.376 -3.514 1.00 95.38 87 LEU A O 1
ATOM 711 N N . HIS A 1 88 ? 3.007 -6.365 -2.538 1.00 95.06 88 HIS A N 1
ATOM 712 C CA . HIS A 1 88 ? 2.526 -6.935 -1.277 1.00 95.06 88 HIS A CA 1
ATOM 713 C C . HIS A 1 88 ? 1.122 -7.531 -1.436 1.00 95.06 88 HIS A C 1
ATOM 715 O O . HIS A 1 88 ? 0.830 -8.559 -0.829 1.00 95.06 88 HIS A O 1
ATOM 721 N N . ALA A 1 89 ? 0.269 -6.949 -2.285 1.00 96.00 89 ALA A N 1
ATOM 722 C CA . ALA A 1 89 ? -1.072 -7.471 -2.535 1.00 96.00 89 ALA A CA 1
ATOM 723 C C . ALA A 1 89 ? -1.046 -8.870 -3.180 1.00 96.00 89 ALA A C 1
ATOM 725 O O . ALA A 1 89 ? -1.775 -9.752 -2.728 1.00 96.00 89 ALA A O 1
ATOM 726 N N . LEU A 1 90 ? -0.162 -9.120 -4.155 1.00 96.00 90 LEU A N 1
ATOM 727 C CA . LEU A 1 90 ? -0.015 -10.437 -4.798 1.00 96.00 90 LEU A CA 1
ATOM 728 C C . LEU A 1 90 ? 0.374 -11.546 -3.811 1.00 96.00 90 LEU A C 1
ATOM 730 O O . LEU A 1 90 ? -0.106 -12.675 -3.932 1.00 96.00 90 LEU A O 1
ATOM 734 N N . TYR A 1 91 ? 1.231 -11.233 -2.834 1.00 95.25 91 TYR A N 1
ATOM 735 C CA . TYR A 1 91 ? 1.676 -12.196 -1.819 1.00 95.25 91 TYR A CA 1
ATOM 736 C C . TYR A 1 91 ? 0.721 -12.286 -0.627 1.00 95.25 91 TYR A C 1
ATOM 738 O O . TYR A 1 91 ? 0.623 -13.345 -0.009 1.00 95.25 91 TYR A O 1
ATOM 746 N N . MET A 1 92 ? -0.001 -11.211 -0.306 1.00 95.56 92 MET A N 1
ATOM 747 C CA . MET A 1 92 ? -1.049 -11.222 0.712 1.00 95.56 92 MET A CA 1
ATOM 748 C C . MET A 1 92 ? -2.299 -11.965 0.228 1.00 95.56 92 MET A C 1
ATOM 750 O O . MET A 1 92 ? -2.970 -12.596 1.037 1.00 95.56 92 MET A O 1
ATOM 754 N N . PHE A 1 93 ? -2.610 -11.936 -1.069 1.00 94.44 93 PHE A N 1
ATOM 755 C CA . PHE A 1 93 ? -3.802 -12.565 -1.646 1.00 94.44 93 PHE A CA 1
ATOM 756 C C . PHE A 1 93 ? -3.426 -13.459 -2.842 1.00 94.44 93 PHE A C 1
ATOM 758 O O . PHE A 1 93 ? -3.639 -13.084 -4.001 1.00 94.44 93 PHE A O 1
ATOM 765 N N . PRO A 1 94 ? -2.858 -14.655 -2.588 1.00 91.19 94 PRO A N 1
ATOM 766 C CA . PRO A 1 94 ? -2.404 -15.557 -3.648 1.00 91.19 94 PRO A CA 1
ATOM 767 C C . PRO A 1 94 ? -3.540 -16.143 -4.506 1.00 91.19 94 PRO A C 1
ATOM 769 O O . PRO A 1 94 ? -3.266 -16.612 -5.603 1.00 91.19 94 PRO A O 1
ATOM 772 N N . GLU A 1 95 ? -4.796 -16.046 -4.064 1.00 88.38 95 GLU A N 1
ATOM 773 C CA . GLU A 1 95 ? -5.973 -16.546 -4.798 1.00 88.38 95 GLU A CA 1
ATOM 774 C C . GLU A 1 95 ? -6.779 -15.434 -5.497 1.00 88.38 95 GLU A C 1
ATOM 776 O O . GLU A 1 95 ? -7.727 -15.702 -6.231 1.00 88.38 95 GLU A O 1
ATOM 781 N N . ALA A 1 96 ? -6.434 -14.161 -5.273 1.00 92.12 96 ALA A N 1
ATOM 782 C CA . ALA A 1 96 ? -7.171 -13.047 -5.861 1.00 92.12 96 ALA A CA 1
ATOM 783 C C . ALA A 1 96 ? -6.873 -12.893 -7.357 1.00 92.12 96 ALA A C 1
ATOM 785 O O . ALA A 1 96 ? -5.725 -12.998 -7.788 1.00 92.12 96 ALA A O 1
ATOM 786 N N . THR A 1 97 ? -7.894 -12.585 -8.147 1.00 93.00 97 THR A N 1
ATOM 787 C CA . THR A 1 97 ? -7.751 -12.357 -9.594 1.00 93.00 97 THR A CA 1
ATOM 788 C C . THR A 1 97 ? -7.907 -10.888 -9.966 1.00 93.00 97 THR A C 1
ATOM 790 O O . THR A 1 97 ? -7.481 -10.496 -11.044 1.00 93.00 97 THR A O 1
ATOM 793 N N . HIS A 1 98 ? -8.471 -10.060 -9.081 1.00 95.75 98 HIS A N 1
ATOM 794 C CA . HIS A 1 98 ? -8.740 -8.650 -9.356 1.00 95.75 98 HIS A CA 1
ATOM 795 C C . HIS A 1 98 ? -8.208 -7.767 -8.228 1.00 95.75 98 HIS A C 1
ATOM 797 O O . HIS A 1 98 ? -8.592 -7.921 -7.066 1.00 95.75 98 HIS A O 1
ATOM 803 N N . PHE A 1 99 ? -7.363 -6.802 -8.575 1.00 98.06 99 PHE A N 1
ATOM 804 C CA . PHE A 1 99 ? -6.760 -5.857 -7.641 1.00 98.06 99 PHE A CA 1
ATOM 805 C C . PHE A 1 99 ? -7.147 -4.431 -8.021 1.00 98.06 99 PHE A C 1
ATOM 807 O O . PHE A 1 99 ? -6.881 -3.983 -9.130 1.00 98.06 99 PHE A O 1
ATOM 814 N N . ILE A 1 100 ? -7.776 -3.716 -7.092 1.00 98.06 100 ILE A N 1
ATOM 815 C CA . ILE A 1 100 ? -8.227 -2.335 -7.267 1.00 98.06 100 ILE A CA 1
ATOM 816 C C . ILE A 1 100 ? -7.371 -1.453 -6.367 1.00 98.06 100 ILE A C 1
ATOM 818 O O . ILE A 1 100 ? -7.603 -1.368 -5.160 1.00 98.06 100 ILE A O 1
ATOM 822 N N . LEU A 1 101 ? -6.367 -0.827 -6.961 1.00 98.25 101 LEU A N 1
ATOM 823 C CA . LEU A 1 101 ? -5.398 0.040 -6.310 1.00 98.25 101 LEU A CA 1
ATOM 824 C C . LEU A 1 101 ? -5.801 1.506 -6.484 1.00 98.25 101 LEU A C 1
ATOM 826 O O . LEU A 1 101 ? -6.402 1.895 -7.488 1.00 98.25 101 LEU A O 1
ATOM 830 N N . CYS A 1 102 ? -5.458 2.338 -5.505 1.00 96.31 102 CYS A N 1
ATOM 831 C CA . CYS A 1 102 ? -5.739 3.767 -5.562 1.00 96.31 102 CYS A CA 1
ATOM 832 C C . CYS A 1 102 ? -4.652 4.582 -4.865 1.00 96.31 102 CYS A C 1
ATOM 834 O O . CYS A 1 102 ? -4.294 4.305 -3.718 1.00 96.31 102 CYS A O 1
ATOM 836 N N . GLY A 1 103 ? -4.195 5.640 -5.532 1.00 92.25 103 GLY A N 1
ATOM 837 C CA . GLY A 1 103 ? -3.175 6.560 -5.033 1.00 92.25 103 GLY A CA 1
ATOM 838 C C . GLY A 1 103 ? -3.358 7.983 -5.560 1.00 92.25 103 GLY A C 1
ATOM 839 O O . GLY A 1 103 ? -4.324 8.290 -6.258 1.00 92.25 103 GLY A O 1
ATOM 840 N N . LEU A 1 104 ? -2.431 8.872 -5.203 1.00 89.44 104 LEU A N 1
ATOM 841 C CA . LEU A 1 104 ? -2.352 10.238 -5.751 1.00 89.44 104 LEU A CA 1
ATOM 842 C C . LEU A 1 104 ? -1.244 10.372 -6.801 1.00 89.44 104 LEU A C 1
ATOM 844 O O . LEU A 1 104 ? -1.123 11.407 -7.468 1.00 89.44 104 LEU A O 1
ATOM 848 N N . GLU A 1 105 ? -0.408 9.348 -6.906 1.00 86.06 105 GLU A N 1
ATOM 849 C CA . GLU A 1 105 ? 0.704 9.247 -7.825 1.00 86.06 105 GLU A CA 1
ATOM 850 C C . GLU A 1 105 ? 0.171 9.116 -9.260 1.00 86.06 105 GLU A C 1
ATOM 852 O O . GLU A 1 105 ? -0.795 8.380 -9.493 1.00 86.06 105 GLU A O 1
ATOM 857 N N . PRO A 1 106 ? 0.754 9.837 -10.232 1.00 88.06 106 PRO A N 1
ATOM 858 C CA . PRO A 1 106 ? 0.335 9.718 -11.622 1.00 88.06 106 PRO A CA 1
ATOM 859 C C . PRO A 1 106 ? 0.563 8.292 -12.131 1.00 88.06 106 PRO A C 1
ATOM 861 O O . PRO A 1 106 ? 1.543 7.658 -11.748 1.00 88.06 106 PRO A O 1
ATOM 864 N N . VAL A 1 107 ? -0.304 7.814 -13.032 1.0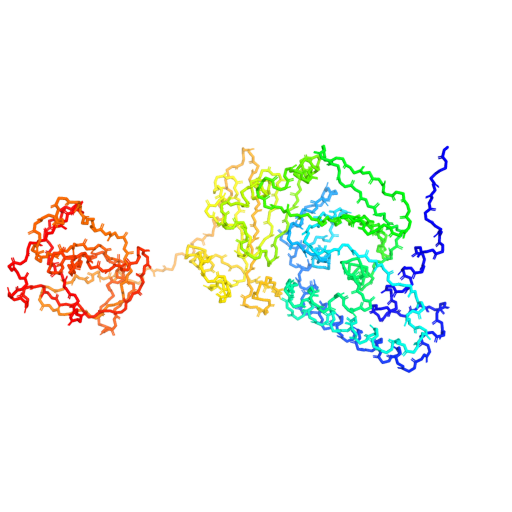0 88.38 107 VAL A N 1
ATOM 865 C CA . VAL A 1 107 ? -0.086 6.545 -13.753 1.00 88.38 107 VAL A CA 1
ATOM 866 C C . VAL A 1 107 ? 1.260 6.580 -14.469 1.00 88.38 107 VAL A C 1
ATOM 868 O O . VAL A 1 107 ? 2.081 5.679 -14.316 1.00 88.38 107 VAL A O 1
ATOM 871 N N . GLY A 1 108 ? 1.498 7.673 -15.191 1.00 85.69 108 GLY A N 1
ATOM 872 C CA . GLY A 1 108 ? 2.722 7.890 -15.938 1.00 85.69 108 GLY A CA 1
ATOM 873 C C . GLY A 1 108 ? 2.811 7.090 -17.230 1.00 85.69 108 GLY A C 1
ATOM 874 O O . GLY A 1 108 ? 1.806 6.589 -17.735 1.00 85.69 108 GLY A O 1
ATOM 875 N N . LYS A 1 109 ? 4.017 7.019 -17.793 1.00 83.00 109 LYS A N 1
ATOM 876 C CA . LYS A 1 109 ? 4.308 6.280 -19.028 1.00 83.00 109 LYS A CA 1
ATOM 877 C C . LYS A 1 109 ? 5.341 5.200 -18.760 1.00 83.00 109 LYS A C 1
ATOM 879 O O . LYS A 1 109 ? 6.269 5.399 -17.981 1.00 83.00 109 LYS A O 1
ATOM 884 N N . PHE A 1 110 ? 5.194 4.075 -19.448 1.00 85.75 110 PHE A N 1
ATOM 885 C CA . PHE A 1 110 ? 6.216 3.043 -19.448 1.00 85.75 110 PHE A CA 1
ATOM 886 C C . PHE A 1 110 ? 7.361 3.446 -20.403 1.00 85.75 110 PHE A C 1
ATOM 888 O O . PHE A 1 110 ? 7.070 3.888 -21.519 1.00 85.75 110 PHE A O 1
ATOM 895 N N . PRO A 1 111 ? 8.641 3.375 -19.985 1.00 83.75 111 PRO A N 1
ATOM 896 C CA . PRO A 1 111 ? 9.761 3.748 -20.847 1.00 83.75 111 PRO A CA 1
ATOM 897 C C . PRO A 1 111 ? 9.928 2.747 -21.995 1.00 83.75 111 PRO A C 1
ATOM 899 O O . PRO A 1 111 ? 9.714 1.552 -21.816 1.00 83.75 111 PRO A O 1
ATOM 902 N N . LYS A 1 112 ? 10.347 3.230 -23.168 1.00 81.06 112 LYS A N 1
ATOM 903 C CA . LYS A 1 112 ? 10.694 2.360 -24.304 1.00 81.06 112 LYS A CA 1
ATOM 904 C C . LYS A 1 112 ? 11.928 1.520 -23.976 1.00 81.06 112 LYS A C 1
ATOM 906 O O . LYS A 1 112 ? 12.824 2.022 -23.292 1.00 81.06 112 LYS A O 1
ATOM 911 N N . SER A 1 113 ? 12.027 0.313 -24.532 1.00 81.44 113 SER A N 1
ATOM 912 C CA . SER A 1 113 ? 13.187 -0.570 -24.319 1.00 81.44 113 SER A CA 1
ATOM 913 C C . SER A 1 113 ? 14.540 0.051 -24.691 1.00 81.44 113 SER A C 1
ATOM 915 O O . SER A 1 113 ? 15.560 -0.310 -24.102 1.00 81.44 113 SER A O 1
ATOM 917 N N . ASP A 1 114 ? 14.567 1.029 -25.603 1.00 83.69 114 ASP A N 1
ATOM 918 C CA . ASP A 1 114 ? 15.781 1.744 -26.033 1.00 83.69 114 ASP A CA 1
ATOM 919 C C . ASP A 1 114 ? 16.558 2.391 -24.885 1.00 83.69 114 ASP A C 1
ATOM 921 O O . ASP A 1 114 ? 17.777 2.554 -24.975 1.00 83.69 114 ASP A O 1
ATOM 925 N N . ILE A 1 115 ? 15.887 2.693 -23.769 1.00 84.94 115 ILE A N 1
ATOM 926 C CA . ILE A 1 115 ? 16.549 3.195 -22.565 1.00 84.94 115 ILE A CA 1
ATOM 927 C C . ILE A 1 115 ? 17.657 2.257 -22.066 1.00 84.94 115 ILE A C 1
ATOM 929 O O . ILE A 1 115 ? 18.643 2.714 -21.496 1.00 84.94 115 ILE A O 1
ATOM 933 N N . LEU A 1 116 ? 17.527 0.954 -22.323 1.00 88.06 116 LEU A N 1
ATOM 934 C CA . LEU A 1 116 ? 18.493 -0.066 -21.924 1.00 88.06 116 LEU A CA 1
ATOM 935 C C . LEU A 1 116 ? 19.645 -0.236 -22.916 1.00 88.06 116 LEU A C 1
ATOM 937 O O . LEU A 1 116 ? 20.625 -0.904 -22.584 1.00 88.06 116 LEU A O 1
ATOM 941 N N . ARG A 1 117 ? 19.545 0.370 -24.105 1.00 86.44 117 ARG A N 1
ATOM 942 C CA . ARG A 1 117 ? 20.530 0.263 -25.192 1.00 86.44 117 ARG A CA 1
ATOM 943 C C . ARG A 1 117 ? 21.339 1.547 -25.405 1.00 86.44 117 ARG A C 1
ATOM 945 O O . ARG A 1 117 ? 22.401 1.484 -26.012 1.00 86.44 117 ARG A O 1
ATOM 952 N N . GLY A 1 118 ? 20.857 2.691 -24.917 1.00 82.50 118 GLY A N 1
ATOM 953 C CA . GLY A 1 118 ? 21.533 3.985 -25.056 1.00 82.50 118 GLY A CA 1
ATOM 954 C C . GLY A 1 118 ? 22.560 4.298 -23.961 1.00 82.50 118 GLY A C 1
ATOM 955 O O . GLY A 1 118 ? 22.706 3.572 -22.977 1.00 82.50 118 GLY A O 1
ATOM 956 N N . GLU A 1 119 ? 23.224 5.449 -24.098 1.00 84.50 119 GLU A N 1
ATOM 957 C CA . GLU A 1 119 ? 24.255 5.952 -23.167 1.00 84.50 119 GLU A CA 1
ATOM 958 C C . GLU A 1 119 ? 23.757 6.074 -21.714 1.00 84.50 119 GLU A C 1
ATOM 960 O O . GLU A 1 119 ? 24.511 5.888 -20.760 1.00 84.50 119 GLU A O 1
ATOM 965 N N . ASN A 1 120 ? 22.454 6.300 -21.539 1.00 85.06 120 ASN A N 1
ATOM 966 C CA . ASN A 1 120 ? 21.807 6.461 -20.237 1.00 85.06 120 ASN A CA 1
ATOM 967 C C . ASN A 1 120 ? 21.439 5.139 -19.535 1.00 85.06 120 ASN A C 1
ATOM 969 O O . ASN A 1 120 ? 20.935 5.165 -18.409 1.00 85.06 120 ASN A O 1
ATOM 973 N N . SER A 1 121 ? 21.695 3.983 -20.159 1.00 89.19 121 SER A N 1
ATOM 974 C CA . SER A 1 121 ? 21.295 2.660 -19.651 1.00 89.19 121 SER A CA 1
ATOM 975 C C . SER A 1 121 ? 21.773 2.401 -18.218 1.00 89.19 121 SER A C 1
ATOM 977 O O . SER A 1 121 ? 21.007 1.953 -17.365 1.00 89.19 121 SER A O 1
ATOM 979 N N . ASN A 1 122 ? 23.008 2.787 -17.889 1.00 89.06 122 ASN A N 1
ATOM 980 C CA . ASN A 1 122 ? 23.559 2.598 -16.544 1.00 89.06 122 ASN A CA 1
ATOM 981 C C . ASN A 1 122 ? 22.791 3.357 -15.467 1.00 89.06 122 ASN A C 1
ATOM 983 O O . ASN A 1 122 ? 22.487 2.792 -14.412 1.00 89.06 122 ASN A O 1
ATOM 987 N N . GLN A 1 123 ? 22.469 4.619 -15.748 1.00 88.19 123 GLN A N 1
ATOM 988 C CA . GLN A 1 123 ? 21.724 5.477 -14.838 1.00 88.19 123 GLN A CA 1
ATOM 989 C C . GLN A 1 123 ? 20.292 4.961 -14.677 1.00 88.19 123 GLN A C 1
ATOM 991 O O . GLN A 1 123 ? 19.814 4.830 -13.551 1.00 88.19 123 GLN A O 1
ATOM 996 N N . ALA A 1 124 ? 19.646 4.571 -15.778 1.00 87.62 124 ALA A N 1
ATOM 997 C CA . ALA A 1 124 ? 18.306 3.996 -15.765 1.00 87.62 124 ALA A CA 1
ATOM 998 C C . ALA A 1 124 ? 18.240 2.686 -14.955 1.00 87.62 124 ALA A C 1
ATOM 1000 O O . ALA A 1 124 ? 17.318 2.474 -14.165 1.00 87.62 124 ALA A O 1
ATOM 1001 N N . LEU A 1 125 ? 19.228 1.801 -15.099 1.00 92.00 125 LEU A N 1
ATOM 1002 C CA . LEU A 1 125 ? 19.303 0.569 -14.314 1.00 92.00 125 LEU A CA 1
ATOM 1003 C C . LEU A 1 125 ? 19.612 0.844 -12.835 1.00 92.00 125 LEU A C 1
ATOM 1005 O O . LEU A 1 125 ? 19.214 0.062 -11.968 1.00 92.00 125 LEU A O 1
ATOM 1009 N N . GLU A 1 126 ? 20.376 1.891 -12.517 1.00 89.69 126 GLU A N 1
ATOM 1010 C CA . GLU A 1 126 ? 20.654 2.295 -11.134 1.00 89.69 126 GLU A CA 1
ATOM 1011 C C . GLU A 1 126 ? 19.424 2.865 -10.440 1.00 89.69 126 GLU A C 1
ATOM 1013 O O . GLU A 1 126 ? 19.148 2.511 -9.293 1.00 89.69 126 GLU A O 1
ATOM 1018 N N . GLU A 1 127 ? 18.659 3.684 -11.148 1.00 86.75 127 GLU A N 1
ATOM 1019 C CA . GLU A 1 127 ? 17.418 4.263 -10.655 1.00 86.75 127 GLU A CA 1
ATOM 1020 C C . GLU A 1 127 ? 16.392 3.183 -10.284 1.00 86.75 127 GLU A C 1
ATOM 1022 O O . GLU A 1 127 ? 15.862 3.202 -9.174 1.00 86.75 127 GLU A O 1
ATOM 1027 N N . ILE A 1 128 ? 16.203 2.156 -11.123 1.00 89.12 128 ILE A N 1
ATOM 1028 C CA . ILE A 1 128 ? 15.332 1.017 -10.775 1.00 89.12 128 ILE A CA 1
ATOM 1029 C C . ILE A 1 128 ? 15.824 0.257 -9.549 1.00 89.12 128 ILE A C 1
ATOM 1031 O O . ILE A 1 128 ? 15.012 -0.139 -8.710 1.00 89.12 128 ILE A O 1
ATOM 1035 N N . ARG A 1 129 ? 17.141 0.065 -9.398 1.00 88.88 129 ARG A N 1
ATOM 1036 C CA . ARG A 1 129 ? 17.692 -0.583 -8.197 1.00 88.88 129 ARG A CA 1
ATOM 1037 C C . ARG A 1 129 ? 17.364 0.219 -6.939 1.00 88.88 129 ARG A C 1
ATOM 1039 O O . ARG A 1 129 ? 16.991 -0.392 -5.940 1.00 88.88 129 ARG A O 1
ATOM 1046 N N . LYS A 1 130 ? 17.461 1.553 -6.996 1.00 84.88 130 LYS A N 1
ATOM 1047 C CA . LYS A 1 130 ? 17.096 2.450 -5.887 1.00 84.88 130 LYS A CA 1
ATOM 1048 C C . LYS A 1 130 ? 15.602 2.371 -5.580 1.00 84.88 130 LYS A C 1
ATOM 1050 O O . LYS A 1 130 ? 15.250 2.084 -4.440 1.00 84.88 130 LYS A O 1
ATOM 1055 N N . ILE A 1 131 ? 14.740 2.499 -6.593 1.00 82.19 131 ILE A N 1
ATOM 1056 C CA . ILE A 1 131 ? 13.277 2.388 -6.446 1.00 82.19 131 ILE A CA 1
ATOM 1057 C C . ILE A 1 131 ? 12.892 1.054 -5.797 1.00 82.19 131 ILE A C 1
ATOM 1059 O O . ILE A 1 131 ? 12.101 1.017 -4.849 1.00 82.19 131 ILE A O 1
ATOM 1063 N N . LEU A 1 132 ? 13.465 -0.053 -6.286 1.00 84.31 132 LEU A N 1
ATOM 1064 C CA . LEU A 1 132 ? 13.230 -1.362 -5.697 1.00 84.31 132 LEU A CA 1
ATOM 1065 C C . LEU A 1 132 ? 13.726 -1.380 -4.249 1.00 84.31 132 LEU A C 1
ATOM 1067 O O . LEU A 1 132 ? 12.957 -1.709 -3.354 1.00 84.31 132 LEU A O 1
ATOM 1071 N N . GLU A 1 133 ? 14.982 -1.016 -3.987 1.00 78.19 133 GLU A N 1
ATOM 1072 C CA . GLU A 1 133 ? 15.546 -1.061 -2.639 1.00 78.19 133 GLU A CA 1
ATOM 1073 C C . GLU A 1 133 ? 14.734 -0.245 -1.632 1.00 78.19 133 GLU A C 1
ATOM 1075 O O . GLU A 1 133 ? 14.477 -0.743 -0.538 1.00 78.19 133 GLU A O 1
ATOM 1080 N N . GLU A 1 134 ? 14.265 0.946 -1.989 1.00 74.88 134 GLU A N 1
ATOM 1081 C CA . GLU A 1 134 ? 13.413 1.757 -1.121 1.00 74.88 134 GLU A CA 1
ATOM 1082 C C . GLU A 1 134 ? 12.060 1.104 -0.856 1.00 74.88 134 GLU A C 1
ATOM 1084 O O . GLU A 1 134 ? 11.643 1.005 0.304 1.00 74.88 134 GLU A O 1
ATOM 1089 N N . SER A 1 135 ? 11.408 0.580 -1.896 1.00 73.44 135 SER A N 1
ATOM 1090 C CA . SER A 1 135 ? 10.137 -0.129 -1.746 1.00 73.44 135 SER A CA 1
ATOM 1091 C C . SER A 1 135 ? 10.279 -1.365 -0.848 1.00 73.44 135 SER A C 1
ATOM 1093 O O . SER A 1 135 ? 9.493 -1.566 0.086 1.00 73.44 135 SER A O 1
ATOM 1095 N N . LEU A 1 136 ? 11.335 -2.162 -1.053 1.00 69.06 136 LEU A N 1
ATOM 1096 C CA . LEU A 1 136 ? 11.614 -3.357 -0.254 1.00 69.06 136 LEU A CA 1
ATOM 1097 C C . LEU A 1 136 ? 12.077 -3.006 1.168 1.00 69.06 136 LEU A C 1
ATOM 1099 O O . LEU A 1 136 ? 11.766 -3.732 2.116 1.00 69.06 136 LEU A O 1
ATOM 1103 N N . ARG A 1 137 ? 12.826 -1.911 1.343 1.00 60.75 137 ARG A N 1
ATOM 1104 C CA . ARG A 1 137 ? 13.352 -1.490 2.645 1.00 60.75 137 ARG A CA 1
ATOM 1105 C C . ARG A 1 137 ? 12.258 -0.905 3.508 1.00 60.75 137 ARG A C 1
ATOM 1107 O O . ARG A 1 137 ? 12.177 -1.290 4.660 1.00 60.75 137 ARG A O 1
ATOM 1114 N N . PHE A 1 138 ? 11.437 0.006 3.002 1.00 57.81 138 PHE A N 1
ATOM 1115 C CA . PHE A 1 138 ? 10.452 0.686 3.839 1.00 57.81 138 PHE A CA 1
ATOM 1116 C C . PHE A 1 138 ? 9.110 -0.035 3.877 1.00 57.81 138 PHE A C 1
ATOM 1118 O O . PHE A 1 138 ? 8.339 0.204 4.797 1.00 57.81 138 PHE A O 1
ATOM 1125 N N . SER A 1 139 ? 8.837 -0.961 2.948 1.00 54.41 139 SER A N 1
ATOM 1126 C CA . SER A 1 139 ? 7.535 -1.632 2.834 1.00 54.41 139 SER A CA 1
ATOM 1127 C C . SER A 1 139 ? 6.377 -0.631 2.652 1.00 54.41 139 SER A C 1
ATOM 1129 O O . SER A 1 139 ? 5.224 -0.984 2.852 1.00 54.41 139 SER A O 1
ATOM 1131 N N . PHE A 1 140 ? 6.654 0.625 2.304 1.00 55.97 140 PHE A N 1
ATOM 1132 C CA . PHE A 1 140 ? 5.677 1.652 1.953 1.00 55.97 140 PHE A CA 1
ATOM 1133 C C . PHE A 1 140 ? 6.364 2.731 1.114 1.00 55.97 140 PHE A C 1
ATOM 1135 O O . PHE A 1 140 ? 7.577 2.921 1.213 1.00 55.97 140 PHE A O 1
ATOM 1142 N N . PHE A 1 141 ? 5.583 3.445 0.310 1.00 55.72 141 PHE A N 1
ATOM 1143 C CA . PHE A 1 141 ? 6.067 4.537 -0.530 1.00 55.72 141 PHE A CA 1
ATOM 1144 C C . PHE A 1 141 ? 6.027 5.865 0.240 1.00 55.72 141 PHE A C 1
ATOM 1146 O O . PHE A 1 141 ? 5.010 6.204 0.848 1.00 55.72 141 PHE A O 1
ATOM 1153 N N . LYS A 1 142 ? 7.130 6.626 0.249 1.00 51.16 142 LYS A N 1
ATOM 1154 C CA . LYS A 1 142 ? 7.162 7.983 0.819 1.00 51.16 142 LYS A CA 1
ATOM 1155 C C . LYS A 1 142 ? 6.710 8.992 -0.240 1.00 51.16 142 LYS A C 1
ATOM 1157 O O . LYS A 1 142 ? 7.414 9.252 -1.205 1.00 51.16 142 LYS A O 1
ATOM 1162 N N . THR A 1 143 ? 5.537 9.585 -0.035 1.00 44.59 143 THR A N 1
ATOM 1163 C CA . THR A 1 143 ? 4.802 10.376 -1.040 1.00 44.59 143 THR A CA 1
ATOM 1164 C C . THR A 1 143 ? 5.424 11.739 -1.387 1.00 44.59 143 THR A C 1
ATOM 1166 O O . THR A 1 143 ? 5.109 12.294 -2.438 1.00 44.59 143 THR A O 1
ATOM 1169 N N . ILE A 1 144 ? 6.272 12.308 -0.520 1.00 35.41 144 ILE A N 1
ATOM 1170 C CA . ILE A 1 144 ? 6.839 13.659 -0.706 1.00 35.41 144 ILE A CA 1
ATOM 1171 C C . ILE A 1 144 ? 8.194 13.592 -1.425 1.00 35.41 144 ILE A C 1
ATOM 1173 O O . ILE A 1 144 ? 8.343 14.230 -2.465 1.00 35.41 144 ILE A O 1
ATOM 1177 N N . ASP A 1 145 ? 9.123 12.761 -0.943 1.00 39.91 145 ASP A N 1
ATOM 1178 C CA . ASP A 1 145 ? 10.464 12.627 -1.537 1.00 39.91 145 ASP A CA 1
ATOM 1179 C C . ASP A 1 145 ? 10.402 11.985 -2.936 1.00 39.91 145 ASP A C 1
ATOM 1181 O O . ASP A 1 145 ? 10.985 12.500 -3.890 1.00 39.91 145 ASP A O 1
ATOM 1185 N N . MET A 1 146 ? 9.564 10.956 -3.121 1.00 44.91 146 MET A N 1
ATOM 1186 C CA . MET A 1 146 ? 9.446 10.288 -4.421 1.00 44.91 146 MET A CA 1
ATOM 1187 C C . MET A 1 146 ? 8.793 11.156 -5.499 1.00 44.91 146 MET A C 1
ATOM 1189 O O . MET A 1 146 ? 9.113 11.003 -6.670 1.00 44.91 146 MET A O 1
ATOM 1193 N N . ARG A 1 147 ? 7.871 12.074 -5.167 1.00 41.59 147 ARG A N 1
ATOM 1194 C CA . ARG A 1 147 ? 7.242 12.934 -6.190 1.00 41.59 147 ARG A CA 1
ATOM 1195 C C . ARG A 1 147 ? 8.264 13.896 -6.807 1.00 41.59 147 ARG A C 1
ATOM 1197 O O . ARG A 1 147 ? 8.182 14.168 -8.004 1.00 41.59 147 ARG A O 1
ATOM 1204 N N . ALA A 1 148 ? 9.203 14.397 -6.003 1.00 41.25 148 ALA A N 1
ATOM 1205 C CA . ALA A 1 148 ? 10.284 15.252 -6.478 1.00 41.25 148 ALA A CA 1
ATOM 1206 C C . ALA A 1 148 ? 11.287 14.453 -7.329 1.00 41.25 148 ALA A C 1
ATOM 1208 O O . ALA A 1 148 ? 11.610 14.885 -8.436 1.00 41.25 148 ALA A O 1
ATOM 1209 N N . GLU A 1 149 ? 11.689 13.263 -6.871 1.00 45.00 149 GLU A N 1
ATOM 1210 C CA . GLU A 1 149 ? 12.644 12.394 -7.577 1.00 45.00 149 GLU A CA 1
ATOM 1211 C C . GLU A 1 149 ? 12.070 11.804 -8.880 1.00 45.00 149 GLU A C 1
ATOM 1213 O O . GLU A 1 149 ? 12.718 11.865 -9.922 1.00 45.00 149 GLU A O 1
ATOM 1218 N N . LEU A 1 150 ? 10.808 11.355 -8.890 1.00 47.47 150 LEU A N 1
ATOM 1219 C CA . LEU A 1 150 ? 10.164 10.754 -10.069 1.00 47.47 150 LEU A CA 1
ATOM 1220 C C . LEU A 1 150 ? 9.848 11.757 -11.193 1.00 47.47 150 LEU A C 1
ATOM 1222 O O . LEU A 1 150 ? 9.578 11.351 -12.322 1.00 47.47 150 LEU A O 1
ATOM 1226 N N . SER A 1 151 ? 9.849 13.065 -10.914 1.00 45.88 151 SER A N 1
ATOM 1227 C CA . SER A 1 151 ? 9.535 14.094 -11.921 1.00 45.88 151 SER A CA 1
ATOM 1228 C C . SER A 1 151 ? 10.681 14.371 -12.905 1.00 45.88 151 SER A C 1
ATOM 1230 O O . SER A 1 151 ? 10.429 14.888 -13.992 1.00 45.88 151 SER A O 1
ATOM 1232 N N . LYS A 1 152 ? 11.918 13.994 -12.546 1.00 51.69 152 LYS A N 1
ATOM 1233 C CA . LYS A 1 152 ? 13.133 14.086 -13.384 1.00 51.69 152 LYS A CA 1
ATOM 1234 C C . LYS A 1 152 ? 13.754 12.712 -13.703 1.00 51.69 152 LYS A C 1
ATOM 1236 O O . LYS A 1 152 ? 14.828 12.652 -14.292 1.00 51.69 152 LYS A O 1
ATOM 1241 N N . SER A 1 153 ? 13.075 11.644 -13.289 1.00 64.81 153 SER A N 1
ATOM 1242 C CA . SER A 1 153 ? 13.454 10.231 -13.412 1.00 64.81 153 SER A CA 1
ATOM 1243 C C . SER A 1 153 ? 13.149 9.680 -14.804 1.00 64.81 153 SER A C 1
ATOM 1245 O O . SER A 1 153 ? 12.189 10.108 -15.454 1.00 64.81 153 SER A O 1
ATOM 1247 N N . PHE A 1 154 ? 13.901 8.666 -15.234 1.00 69.94 154 PHE A N 1
ATOM 1248 C CA . PHE A 1 154 ? 13.573 7.885 -16.430 1.00 69.94 154 PHE A CA 1
ATOM 1249 C C . PHE A 1 154 ? 12.247 7.121 -16.301 1.00 69.94 154 PHE A C 1
ATOM 1251 O O . PHE A 1 154 ? 11.590 6.805 -17.295 1.00 69.94 154 PHE A O 1
ATOM 1258 N N . TYR A 1 155 ? 11.852 6.831 -15.064 1.00 79.19 155 TYR A N 1
ATOM 1259 C CA . TYR A 1 155 ? 10.637 6.116 -14.706 1.00 79.19 155 TYR A CA 1
ATOM 1260 C C . TYR A 1 155 ? 9.674 7.086 -14.044 1.00 79.19 155 TYR A C 1
ATOM 1262 O O . TYR A 1 155 ? 9.842 7.498 -12.895 1.00 79.19 155 TYR A O 1
ATOM 1270 N N . ASN A 1 156 ? 8.651 7.449 -14.800 1.00 78.50 156 ASN A N 1
ATOM 1271 C CA . ASN A 1 156 ? 7.632 8.400 -14.405 1.00 78.50 156 ASN A CA 1
ATOM 1272 C C . ASN A 1 156 ? 6.352 7.635 -14.020 1.00 78.50 156 ASN A C 1
ATOM 1274 O O . ASN A 1 156 ? 5.855 6.803 -14.777 1.00 78.50 156 ASN A O 1
ATOM 1278 N N . GLY A 1 157 ? 5.812 7.945 -12.839 1.00 84.75 157 GLY A N 1
ATOM 1279 C CA . GLY A 1 157 ? 4.533 7.414 -12.362 1.00 84.75 157 GLY A CA 1
ATOM 1280 C C . GLY A 1 157 ? 4.556 5.977 -11.832 1.00 84.75 157 GLY A C 1
ATOM 1281 O O . GLY A 1 157 ? 5.605 5.395 -11.561 1.00 84.75 157 GLY A O 1
ATOM 1282 N N . THR A 1 158 ? 3.365 5.425 -11.608 1.00 89.31 158 THR A N 1
ATOM 1283 C CA . THR A 1 158 ? 3.155 4.118 -10.970 1.00 89.31 158 THR A CA 1
ATOM 1284 C C . THR A 1 158 ? 3.248 2.942 -11.930 1.00 89.31 158 THR A C 1
ATOM 1286 O O . THR A 1 158 ? 3.593 1.844 -11.491 1.00 89.31 158 THR A O 1
ATOM 1289 N N . LEU A 1 159 ? 2.972 3.145 -13.220 1.00 92.50 159 LEU A N 1
ATOM 1290 C CA . LEU A 1 159 ? 2.926 2.073 -14.213 1.00 92.50 159 LEU A CA 1
ATOM 1291 C C . LEU A 1 159 ? 4.260 1.308 -14.323 1.00 92.50 159 LEU A C 1
ATOM 1293 O O . LEU A 1 159 ? 4.228 0.087 -14.156 1.00 92.50 159 LEU A O 1
ATOM 1297 N N . PRO A 1 160 ? 5.437 1.954 -14.493 1.00 91.75 160 PRO A N 1
ATOM 1298 C CA . PRO A 1 160 ? 6.711 1.230 -14.543 1.00 91.75 160 PRO A CA 1
ATOM 1299 C C . PRO A 1 160 ? 6.983 0.393 -13.287 1.00 91.75 160 PRO A C 1
ATOM 1301 O O . PRO A 1 160 ? 7.482 -0.727 -13.378 1.00 91.75 160 PRO A O 1
ATOM 1304 N N . ILE A 1 161 ? 6.606 0.912 -12.115 1.00 92.62 161 ILE A N 1
ATOM 1305 C CA . ILE A 1 161 ? 6.828 0.260 -10.820 1.00 92.62 161 ILE A CA 1
ATOM 1306 C C . ILE A 1 161 ? 5.911 -0.962 -10.663 1.00 92.62 161 ILE A C 1
ATOM 1308 O O . ILE A 1 161 ? 6.365 -2.027 -10.245 1.00 92.62 161 ILE A O 1
ATOM 1312 N N . MET A 1 162 ? 4.634 -0.850 -11.043 1.00 95.75 162 MET A N 1
ATOM 1313 C CA . MET A 1 162 ? 3.709 -1.988 -11.023 1.00 95.75 162 MET A CA 1
ATOM 1314 C C . MET A 1 162 ? 4.158 -3.093 -11.989 1.00 95.75 162 MET A C 1
ATOM 1316 O O . MET A 1 162 ? 4.175 -4.263 -11.608 1.00 95.75 162 MET A O 1
ATOM 1320 N N . CYS A 1 163 ? 4.592 -2.733 -13.199 1.00 96.19 163 CYS A N 1
ATOM 1321 C CA . CYS A 1 163 ? 5.134 -3.671 -14.187 1.00 96.19 163 CYS A CA 1
ATOM 1322 C C . CYS A 1 163 ? 6.414 -4.373 -13.697 1.00 96.19 163 CYS A C 1
ATOM 1324 O O . CYS A 1 163 ? 6.551 -5.591 -13.855 1.00 96.19 163 CYS A O 1
ATOM 1326 N N . LEU A 1 164 ? 7.323 -3.632 -13.047 1.00 94.94 164 LEU A N 1
ATOM 1327 C CA . LEU A 1 164 ? 8.511 -4.180 -12.383 1.00 94.94 164 LEU A CA 1
ATOM 1328 C C . LEU A 1 164 ? 8.123 -5.222 -11.323 1.00 94.94 164 LEU A C 1
ATOM 1330 O O . LEU A 1 164 ? 8.708 -6.304 -11.267 1.00 94.94 164 LEU A O 1
ATOM 1334 N N . PHE A 1 165 ? 7.131 -4.919 -10.482 1.00 95.88 165 PHE A N 1
ATOM 1335 C CA . PHE A 1 165 ? 6.677 -5.821 -9.421 1.00 95.88 165 PHE A CA 1
ATOM 1336 C C . PHE A 1 165 ? 5.955 -7.061 -9.931 1.00 95.88 165 PHE A C 1
ATOM 1338 O O . PHE A 1 165 ? 6.152 -8.140 -9.367 1.00 95.88 165 PHE A O 1
ATOM 1345 N N . LEU A 1 166 ? 5.151 -6.924 -10.985 1.00 97.88 166 LEU A N 1
ATOM 1346 C CA . LEU A 1 166 ? 4.518 -8.048 -11.671 1.00 97.88 166 LEU A CA 1
ATOM 1347 C C . LEU A 1 166 ? 5.592 -8.981 -12.247 1.00 97.88 166 LEU A C 1
ATOM 1349 O O . LEU A 1 166 ? 5.632 -10.159 -11.885 1.00 97.88 166 LEU A O 1
ATOM 1353 N N . SER A 1 167 ? 6.534 -8.434 -13.021 1.00 96.81 167 SER A N 1
ATOM 1354 C CA . SER A 1 167 ? 7.631 -9.199 -13.639 1.00 96.81 167 SER A CA 1
ATOM 1355 C C . SER A 1 167 ? 8.509 -9.884 -12.592 1.00 96.81 167 SER A C 1
ATOM 1357 O O . SER A 1 167 ? 8.718 -11.094 -12.635 1.00 96.81 167 SER A O 1
ATOM 1359 N N . GLY A 1 168 ? 8.939 -9.147 -11.562 1.00 95.00 168 GLY A N 1
ATOM 1360 C CA . GLY A 1 168 ? 9.714 -9.695 -10.443 1.00 95.00 168 GLY A CA 1
ATOM 1361 C C . GLY A 1 168 ? 8.967 -10.755 -9.619 1.00 95.00 168 GLY A C 1
ATOM 1362 O O . GLY A 1 168 ? 9.591 -11.523 -8.873 1.00 95.00 168 GLY A O 1
ATOM 1363 N N . SER A 1 169 ? 7.642 -10.836 -9.761 1.00 95.12 169 SER A N 1
ATOM 1364 C CA . SER A 1 169 ? 6.780 -11.843 -9.134 1.00 95.12 169 SER A CA 1
ATOM 1365 C C . SER A 1 169 ? 6.428 -13.016 -10.054 1.00 95.12 169 SER A C 1
ATOM 1367 O O . SER A 1 169 ? 5.633 -13.850 -9.636 1.00 95.12 169 SER A O 1
ATOM 1369 N N . GLY A 1 170 ? 7.025 -13.110 -11.248 1.00 95.88 170 GLY A N 1
ATOM 1370 C CA . GLY A 1 170 ? 6.799 -14.209 -12.197 1.00 95.88 170 GLY A CA 1
ATOM 1371 C C . GLY A 1 170 ? 5.600 -14.000 -13.125 1.00 95.88 170 GLY A C 1
ATOM 1372 O O . GLY A 1 170 ? 5.104 -14.961 -13.708 1.00 95.88 170 GLY A O 1
ATOM 1373 N N . PHE A 1 171 ? 5.090 -12.769 -13.239 1.00 97.94 171 PHE A N 1
ATOM 1374 C CA . PHE A 1 171 ? 4.015 -12.436 -14.171 1.00 97.94 171 PHE A CA 1
ATOM 1375 C C . PHE A 1 171 ? 4.565 -11.861 -15.473 1.00 97.94 171 PHE A C 1
ATOM 1377 O O . PHE A 1 171 ? 5.472 -11.037 -15.467 1.00 97.94 171 PHE A O 1
ATOM 1384 N N . SER A 1 172 ? 3.948 -12.264 -16.579 1.00 97.31 172 SER A N 1
ATOM 1385 C CA . SER A 1 172 ? 4.129 -11.675 -17.903 1.00 97.31 172 SER A CA 1
ATOM 1386 C C . SER A 1 172 ? 3.010 -10.670 -18.157 1.00 97.31 172 SER A C 1
ATOM 1388 O O . SER A 1 172 ? 1.842 -11.000 -17.941 1.00 97.31 172 SER A O 1
ATOM 1390 N N . ILE A 1 173 ? 3.337 -9.475 -18.629 1.00 97.50 173 ILE A N 1
ATOM 1391 C CA . ILE A 1 173 ? 2.365 -8.439 -18.983 1.00 97.50 173 ILE A CA 1
ATOM 1392 C C . ILE A 1 173 ? 1.733 -8.803 -20.328 1.00 97.50 173 ILE A C 1
ATOM 1394 O O . ILE A 1 173 ? 2.433 -9.126 -21.287 1.00 97.50 173 ILE A O 1
ATOM 1398 N N . ARG A 1 174 ? 0.399 -8.796 -20.388 1.00 96.38 174 ARG A N 1
ATOM 1399 C CA . ARG A 1 174 ? -0.370 -9.200 -21.575 1.00 96.38 174 ARG A CA 1
ATOM 1400 C C . ARG A 1 174 ? -1.165 -8.068 -22.192 1.00 96.38 174 ARG A C 1
ATOM 1402 O O . ARG A 1 174 ? -1.300 -8.051 -23.405 1.00 96.38 174 ARG A O 1
ATOM 1409 N N . GLU A 1 175 ? -1.678 -7.152 -21.379 1.00 94.94 175 GLU A N 1
ATOM 1410 C CA . GLU A 1 175 ? -2.451 -5.994 -21.837 1.00 94.94 175 GLU A CA 1
ATOM 1411 C C . GLU A 1 175 ? -2.242 -4.835 -20.859 1.00 94.94 175 GLU A C 1
ATOM 1413 O O . GLU A 1 175 ? -2.096 -5.058 -19.651 1.00 94.94 175 GLU A O 1
ATOM 1418 N N . ILE A 1 176 ? -2.224 -3.607 -21.379 1.00 92.88 176 ILE A N 1
ATOM 1419 C CA . ILE A 1 176 ? -2.208 -2.370 -20.593 1.00 92.88 176 ILE A CA 1
ATOM 1420 C C . ILE A 1 176 ? -3.186 -1.399 -21.237 1.00 92.88 176 ILE A C 1
ATOM 1422 O O . ILE A 1 176 ? -2.882 -0.858 -22.292 1.00 92.88 176 ILE A O 1
ATOM 1426 N N . ASP A 1 177 ? -4.292 -1.096 -20.571 1.00 90.38 177 ASP A N 1
ATOM 1427 C CA . ASP A 1 177 ? -5.287 -0.148 -21.063 1.00 90.38 177 ASP A CA 1
ATOM 1428 C C . ASP A 1 177 ? -5.286 1.105 -20.197 1.00 90.38 177 ASP A C 1
ATOM 1430 O O . ASP A 1 177 ? -5.528 1.055 -18.988 1.00 90.38 177 ASP A O 1
ATOM 1434 N N . PHE A 1 178 ? -5.035 2.259 -20.812 1.00 90.38 178 PHE A N 1
ATOM 1435 C CA . PHE A 1 178 ? -5.295 3.531 -20.153 1.00 90.38 178 PHE A CA 1
ATOM 1436 C C . PHE A 1 178 ? -6.800 3.761 -20.138 1.00 90.38 178 PHE A C 1
ATOM 1438 O O . PHE A 1 178 ? -7.465 3.751 -21.174 1.00 90.38 178 PHE A O 1
ATOM 1445 N N . ILE A 1 179 ? -7.339 3.967 -18.944 1.00 90.25 179 ILE A N 1
ATOM 1446 C CA . ILE A 1 179 ? -8.776 4.032 -18.733 1.00 90.25 179 ILE A CA 1
ATOM 1447 C C . ILE A 1 179 ? -9.172 5.349 -18.078 1.00 90.25 179 ILE A C 1
ATOM 1449 O O . ILE A 1 179 ? -8.413 5.981 -17.339 1.00 90.25 179 ILE A O 1
ATOM 1453 N N . LYS A 1 180 ? -10.408 5.759 -18.340 1.00 89.56 180 LYS A N 1
ATOM 1454 C CA . LYS A 1 180 ? -11.057 6.893 -17.701 1.00 89.56 180 LYS A CA 1
ATOM 1455 C C . LYS A 1 180 ? -12.195 6.399 -16.830 1.00 89.56 180 LYS A C 1
ATOM 1457 O O . LYS A 1 180 ? -13.105 5.717 -17.301 1.00 89.56 180 LYS A O 1
ATOM 1462 N N . LEU A 1 181 ? -12.152 6.812 -15.571 1.00 91.62 181 LEU A N 1
ATOM 1463 C CA . LEU A 1 181 ? -13.254 6.663 -14.639 1.00 91.62 181 LEU A CA 1
ATOM 1464 C C . LEU A 1 181 ? -14.269 7.792 -14.856 1.00 91.62 181 LEU A C 1
ATOM 1466 O O . LEU A 1 181 ? -13.938 8.975 -14.744 1.00 91.62 181 LEU A O 1
ATOM 1470 N N . ASN A 1 182 ? -15.504 7.420 -15.169 1.00 92.12 182 ASN A N 1
ATOM 1471 C CA . ASN A 1 182 ? -16.602 8.355 -15.359 1.00 92.12 182 ASN A CA 1
ATOM 1472 C C . ASN A 1 182 ? -17.299 8.672 -14.028 1.00 92.12 182 ASN A C 1
ATOM 1474 O O . ASN A 1 182 ? -17.271 7.897 -13.074 1.00 92.12 182 ASN A O 1
ATOM 1478 N N . LYS A 1 183 ? -17.985 9.821 -13.971 1.00 92.31 183 LYS A N 1
ATOM 1479 C CA . LYS A 1 183 ? -18.691 10.303 -12.764 1.00 92.31 183 LYS A CA 1
ATOM 1480 C C . LYS A 1 183 ? -19.842 9.393 -12.306 1.00 92.31 183 LYS A C 1
ATOM 1482 O O . LYS A 1 183 ? -20.341 9.531 -11.184 1.00 92.31 183 LYS A O 1
ATOM 1487 N N . ASP A 1 184 ? -20.316 8.510 -13.174 1.00 92.75 184 ASP A N 1
ATOM 1488 C CA . ASP A 1 184 ? -21.323 7.492 -12.873 1.00 92.75 184 ASP A CA 1
ATOM 1489 C C . ASP A 1 184 ? -20.716 6.194 -12.310 1.00 92.75 184 ASP A C 1
ATOM 1491 O O . ASP A 1 184 ? -21.462 5.340 -11.843 1.00 92.75 184 ASP A O 1
ATOM 1495 N N . GLY A 1 185 ? -19.384 6.080 -12.263 1.00 93.00 185 GLY A N 1
ATOM 1496 C CA . GLY A 1 185 ? -18.666 4.893 -11.801 1.00 93.00 185 GLY A CA 1
ATOM 1497 C C . GLY A 1 185 ? -18.336 3.888 -12.905 1.00 93.00 185 GLY A C 1
ATOM 1498 O O . GLY A 1 185 ? -17.780 2.834 -12.600 1.00 93.00 185 GLY A O 1
ATOM 1499 N N . THR A 1 186 ? -18.650 4.186 -14.169 1.00 93.94 186 THR A N 1
ATOM 1500 C CA . THR A 1 186 ? -18.264 3.341 -15.307 1.00 93.94 186 THR A CA 1
ATOM 1501 C C . THR A 1 186 ? -16.816 3.591 -15.727 1.00 93.94 186 THR A C 1
ATOM 1503 O O . THR A 1 186 ? -16.256 4.669 -15.504 1.00 93.94 186 THR A O 1
ATOM 1506 N N . ILE A 1 187 ? -16.203 2.582 -16.344 1.00 91.38 187 ILE A N 1
ATOM 1507 C CA . ILE A 1 187 ? -14.880 2.686 -16.959 1.00 91.38 187 ILE A CA 1
ATOM 1508 C C . ILE A 1 187 ? -15.065 2.804 -18.470 1.00 91.38 187 ILE A C 1
ATOM 1510 O O . ILE A 1 187 ? -15.831 2.051 -19.064 1.00 91.38 187 ILE A O 1
ATOM 1514 N N . SER A 1 188 ? -14.346 3.741 -19.081 1.00 88.44 188 SER A N 1
ATOM 1515 C CA . SER A 1 188 ? -14.233 3.871 -20.536 1.00 88.44 188 SER A CA 1
ATOM 1516 C C . SER A 1 188 ? -12.769 3.818 -20.953 1.00 88.44 188 SER A C 1
ATOM 1518 O O . SER A 1 188 ? -11.910 4.361 -20.254 1.00 88.44 188 SER A O 1
ATOM 1520 N N . GLU A 1 189 ? -12.480 3.168 -22.074 1.00 81.19 189 GLU A N 1
ATOM 1521 C CA . GLU A 1 189 ? -11.139 3.149 -22.658 1.00 81.19 189 GLU A CA 1
ATOM 1522 C C . GLU A 1 189 ? -10.767 4.543 -23.174 1.00 81.19 189 GLU A C 1
ATOM 1524 O O . GLU A 1 189 ? -11.578 5.233 -23.801 1.00 81.19 189 GLU A O 1
ATOM 1529 N N . LEU A 1 190 ? -9.536 4.977 -22.905 1.00 76.81 190 LEU A N 1
ATOM 1530 C CA . LEU A 1 190 ? -8.984 6.171 -23.533 1.00 76.81 190 LEU A CA 1
ATOM 1531 C C . LEU A 1 190 ? -8.375 5.772 -24.877 1.00 76.81 190 LEU A C 1
ATOM 1533 O O . LEU A 1 190 ? -7.423 4.998 -24.931 1.00 76.81 190 LEU A O 1
ATOM 1537 N N . GLN A 1 191 ? -8.901 6.326 -25.971 1.00 61.47 191 GLN A N 1
ATOM 1538 C CA . GLN A 1 191 ? -8.296 6.135 -27.288 1.00 61.47 191 GLN A CA 1
ATOM 1539 C C . GLN A 1 191 ? -6.919 6.821 -27.340 1.00 61.47 191 GLN A C 1
ATOM 1541 O O . GLN A 1 191 ? -6.799 8.015 -27.060 1.00 61.47 191 GLN A O 1
ATOM 1546 N N . GLY A 1 192 ? -5.884 6.060 -27.711 1.00 55.66 192 GLY A N 1
ATOM 1547 C CA . GLY A 1 192 ? -4.518 6.547 -27.936 1.00 55.66 192 GLY A CA 1
ATOM 1548 C C . GLY A 1 192 ? -3.474 6.000 -26.952 1.00 55.66 192 GLY A C 1
ATOM 1549 O O . GLY A 1 192 ? -3.587 6.152 -25.736 1.00 55.66 192 GLY A O 1
ATOM 1550 N N . THR A 1 193 ? -2.386 5.447 -27.498 1.00 49.94 193 THR A N 1
ATOM 1551 C CA . THR A 1 193 ? -1.243 4.803 -26.805 1.00 49.94 193 THR A CA 1
ATOM 1552 C C . THR A 1 193 ? -0.365 5.756 -25.974 1.00 49.94 193 THR A C 1
ATOM 1554 O O . THR A 1 193 ? 0.660 5.359 -25.416 1.00 49.94 193 THR A O 1
ATOM 1557 N N . HIS A 1 194 ? -0.733 7.037 -25.886 1.00 50.72 194 HIS A N 1
ATOM 1558 C CA . HIS A 1 194 ? 0.073 8.089 -25.258 1.00 50.72 194 HIS A CA 1
ATOM 1559 C C . HIS A 1 194 ? -0.666 8.907 -24.195 1.00 50.72 194 HIS A C 1
ATOM 1561 O O . HIS A 1 194 ? -0.086 9.870 -23.675 1.00 50.72 194 HIS A O 1
ATOM 1567 N N . SER A 1 195 ? -1.907 8.545 -23.855 1.00 53.44 195 SER A N 1
ATOM 1568 C CA . SER A 1 195 ? -2.664 9.256 -22.828 1.00 53.44 195 SER A CA 1
ATOM 1569 C C . SER A 1 195 ? -2.084 8.967 -21.438 1.00 53.44 195 SER A C 1
ATOM 1571 O O . SER A 1 195 ? -1.987 7.828 -20.998 1.00 53.44 195 SER A O 1
ATOM 1573 N N . THR A 1 196 ? -1.671 10.008 -20.713 1.00 60.88 196 THR A N 1
ATOM 1574 C CA . THR A 1 196 ? -1.359 9.912 -19.279 1.00 60.88 196 THR A CA 1
ATOM 1575 C C . THR A 1 196 ? -2.674 9.918 -18.506 1.00 60.88 196 THR A C 1
ATOM 1577 O O . THR A 1 196 ? -3.004 10.906 -17.849 1.00 60.88 196 THR A O 1
ATOM 1580 N N . GLY A 1 197 ? -3.475 8.865 -18.683 1.00 66.88 197 GLY A N 1
ATOM 1581 C CA . GLY A 1 197 ? -4.766 8.728 -18.019 1.00 66.88 197 GLY A CA 1
ATOM 1582 C C . GLY A 1 197 ? -4.632 8.792 -16.497 1.00 66.88 197 GLY A C 1
ATOM 1583 O O . GLY A 1 197 ? -3.585 8.475 -15.930 1.00 66.88 197 GLY A O 1
ATOM 1584 N N . ASP A 1 198 ? -5.711 9.182 -15.819 1.00 84.56 198 ASP A N 1
ATOM 1585 C CA . ASP A 1 198 ? -5.784 9.110 -14.356 1.00 84.56 198 ASP A CA 1
ATOM 1586 C C . ASP A 1 198 ? -6.049 7.676 -13.862 1.00 84.56 198 ASP A C 1
ATOM 1588 O O . ASP A 1 198 ? -6.125 7.446 -12.660 1.00 84.56 198 ASP A O 1
ATOM 1592 N N . ALA A 1 199 ? -6.167 6.687 -14.752 1.00 92.56 199 ALA A N 1
ATOM 1593 C CA . ALA A 1 199 ? -6.239 5.282 -14.381 1.00 92.56 199 ALA A CA 1
ATOM 1594 C C . ALA A 1 199 ? -5.652 4.361 -15.464 1.00 92.56 199 ALA A C 1
ATOM 1596 O O . ALA A 1 199 ? -5.560 4.725 -16.638 1.00 92.56 199 ALA A O 1
ATOM 1597 N N . VAL A 1 200 ? -5.235 3.165 -15.048 1.00 94.00 200 VAL A N 1
ATOM 1598 C CA . VAL A 1 200 ? -4.705 2.114 -15.927 1.00 94.00 200 VAL A CA 1
ATOM 1599 C C . VAL A 1 200 ? -5.192 0.746 -15.472 1.00 94.00 200 VAL A C 1
ATOM 1601 O O . VAL A 1 200 ? -5.306 0.492 -14.271 1.00 94.00 200 VAL A O 1
ATOM 1604 N N . GLN A 1 201 ? -5.457 -0.124 -16.435 1.00 95.75 201 GLN A N 1
ATOM 1605 C CA . GLN A 1 201 ? -5.758 -1.534 -16.253 1.00 95.75 201 GLN A CA 1
ATOM 1606 C C . GLN A 1 201 ? -4.607 -2.358 -16.832 1.00 95.75 201 GLN A C 1
ATOM 1608 O O . GLN A 1 201 ? -4.181 -2.118 -17.954 1.00 95.75 201 GLN A O 1
ATOM 1613 N N . ILE A 1 202 ? -4.089 -3.317 -16.067 1.00 97.19 202 ILE A N 1
ATOM 1614 C CA . ILE A 1 202 ? -3.003 -4.207 -16.489 1.00 97.19 202 ILE A CA 1
ATOM 1615 C C . ILE A 1 202 ? -3.494 -5.644 -16.367 1.00 97.19 202 ILE A C 1
ATOM 1617 O O . ILE A 1 202 ? -3.835 -6.085 -15.264 1.00 97.19 202 ILE A O 1
ATOM 1621 N N . ARG A 1 203 ? -3.490 -6.389 -17.474 1.00 97.88 203 ARG A N 1
ATOM 1622 C CA . ARG A 1 203 ? -3.671 -7.845 -17.461 1.00 97.88 203 ARG A CA 1
ATOM 1623 C C . ARG A 1 203 ? -2.307 -8.509 -17.456 1.00 97.88 203 ARG A C 1
ATOM 1625 O O . ARG A 1 203 ? -1.466 -8.226 -18.312 1.00 97.88 203 ARG A O 1
ATOM 1632 N N . ALA A 1 204 ? -2.085 -9.408 -16.505 1.00 98.19 204 ALA A N 1
ATOM 1633 C CA . ALA A 1 204 ? -0.835 -10.142 -16.403 1.00 98.19 204 ALA A CA 1
ATOM 1634 C C . ALA A 1 204 ? -1.076 -11.620 -16.084 1.00 98.19 204 ALA A C 1
ATOM 1636 O O . ALA A 1 204 ? -1.999 -11.970 -15.350 1.00 98.19 204 ALA A O 1
ATOM 1637 N N . VAL A 1 205 ? -0.220 -12.489 -16.620 1.00 98.00 205 VAL A N 1
ATOM 1638 C CA . VAL A 1 205 ? -0.328 -13.948 -16.487 1.00 98.00 205 VAL A CA 1
ATOM 1639 C C . VAL A 1 205 ? 0.939 -14.495 -15.846 1.00 98.00 205 VAL A C 1
ATOM 1641 O O . VAL A 1 205 ? 2.038 -14.292 -16.360 1.00 98.00 205 VAL A O 1
ATOM 1644 N N . HIS A 1 206 ? 0.786 -15.179 -14.719 1.00 96.56 206 HIS A N 1
ATOM 1645 C CA . HIS A 1 206 ? 1.869 -15.865 -14.027 1.00 96.56 206 HIS A CA 1
ATOM 1646 C C . HIS A 1 206 ? 2.308 -17.118 -14.795 1.00 96.56 206 HIS A C 1
ATOM 1648 O O . HIS A 1 206 ? 1.513 -17.740 -15.496 1.00 96.56 206 HIS A O 1
ATOM 1654 N N . GLU A 1 207 ? 3.551 -17.552 -14.591 1.00 90.69 207 GLU A N 1
ATOM 1655 C CA . GLU A 1 207 ? 4.122 -18.780 -15.175 1.00 90.69 207 GLU A CA 1
ATOM 1656 C C . GLU A 1 207 ? 3.288 -20.052 -14.921 1.00 90.69 207 GLU A C 1
ATOM 1658 O O . GLU A 1 207 ? 3.343 -21.000 -15.695 1.00 90.69 207 GLU A O 1
ATOM 1663 N N . ASN A 1 208 ? 2.480 -20.071 -13.857 1.00 91.69 208 ASN A N 1
ATOM 1664 C CA . ASN A 1 208 ? 1.588 -21.189 -13.516 1.00 91.69 208 ASN A CA 1
ATOM 1665 C C . ASN A 1 208 ? 0.181 -21.081 -14.141 1.00 91.69 208 ASN A C 1
ATOM 1667 O O . ASN A 1 208 ? -0.713 -21.819 -13.736 1.00 91.69 208 ASN A O 1
ATOM 1671 N N . GLY A 1 209 ? -0.041 -20.130 -15.051 1.00 92.75 209 GLY A N 1
ATOM 1672 C CA . GLY A 1 209 ? -1.329 -19.890 -15.704 1.00 92.75 209 GLY A CA 1
ATOM 1673 C C . GLY A 1 209 ? -2.305 -19.004 -14.921 1.00 92.75 209 GLY A C 1
ATOM 1674 O O . GLY A 1 209 ? -3.370 -18.688 -15.442 1.00 92.75 209 GLY A O 1
ATOM 1675 N N . ARG A 1 210 ? -1.972 -18.561 -13.698 1.00 93.25 210 ARG A N 1
ATOM 1676 C CA . ARG A 1 210 ? -2.819 -17.615 -12.950 1.00 93.25 210 ARG A CA 1
ATOM 1677 C C . ARG A 1 210 ? -2.842 -16.261 -13.646 1.00 93.25 210 ARG A C 1
ATOM 1679 O O . ARG A 1 210 ? -1.809 -15.608 -13.774 1.00 93.25 210 ARG A O 1
ATOM 1686 N N . GLU A 1 211 ? -4.035 -15.799 -13.975 1.00 95.81 211 GLU A N 1
ATOM 1687 C CA . GLU A 1 211 ? -4.258 -14.464 -14.513 1.00 95.81 211 GLU A CA 1
ATOM 1688 C C . GLU A 1 211 ? -4.699 -13.482 -13.421 1.00 95.81 211 GLU A C 1
ATOM 1690 O O . GLU A 1 211 ? -5.468 -13.830 -12.517 1.00 95.81 211 GLU A O 1
ATOM 1695 N N . VAL A 1 212 ? -4.197 -12.248 -13.499 1.00 97.44 212 VAL A N 1
ATOM 1696 C CA . VAL A 1 212 ? -4.607 -11.136 -12.639 1.00 97.44 212 VAL A CA 1
ATOM 1697 C C . VAL A 1 212 ? -4.936 -9.898 -13.466 1.00 97.44 212 VAL A C 1
ATOM 1699 O O . VAL A 1 212 ? -4.254 -9.587 -14.445 1.00 97.44 212 VAL A O 1
ATOM 1702 N N . LEU A 1 213 ? -5.952 -9.168 -13.013 1.00 97.69 213 LEU A N 1
ATOM 1703 C CA . LEU A 1 213 ? -6.324 -7.849 -13.500 1.00 97.69 213 LEU A CA 1
ATOM 1704 C C . LEU A 1 213 ? -6.017 -6.806 -12.422 1.00 97.69 213 LEU A C 1
ATOM 1706 O O . LEU A 1 213 ? -6.531 -6.887 -11.302 1.00 97.69 213 LEU A O 1
ATOM 1710 N N . VAL A 1 214 ? -5.168 -5.836 -12.748 1.00 98.38 214 VAL A N 1
ATOM 1711 C CA . VAL A 1 214 ? -4.740 -4.771 -11.835 1.00 98.38 214 VAL A CA 1
ATOM 1712 C C . VAL A 1 214 ? -5.261 -3.437 -12.346 1.00 98.38 214 VAL A C 1
ATOM 1714 O O . VAL A 1 214 ? -4.774 -2.930 -13.351 1.00 98.38 214 VAL A O 1
ATOM 1717 N N . ASN A 1 215 ? -6.208 -2.847 -11.622 1.00 97.50 215 ASN A N 1
ATOM 1718 C CA . ASN A 1 215 ? -6.755 -1.528 -11.918 1.00 97.50 215 ASN A CA 1
ATOM 1719 C C . ASN A 1 215 ? -6.181 -0.526 -10.923 1.00 97.50 215 ASN A C 1
ATOM 1721 O O . ASN A 1 215 ? -6.453 -0.624 -9.727 1.00 97.50 215 ASN A O 1
ATOM 1725 N N . TYR A 1 216 ? -5.407 0.443 -11.401 1.00 97.25 216 TYR A N 1
ATOM 1726 C CA . TYR A 1 216 ? -4.897 1.542 -10.587 1.00 97.25 216 TYR A CA 1
ATOM 1727 C C . TYR A 1 216 ? -5.624 2.836 -10.938 1.00 97.25 216 TYR A C 1
ATOM 1729 O O . TYR A 1 216 ? -5.668 3.224 -12.104 1.00 97.25 216 TYR A O 1
ATOM 1737 N N . PHE A 1 217 ? -6.139 3.527 -9.921 1.00 96.38 217 PHE A N 1
ATOM 1738 C CA . PHE A 1 217 ? -6.797 4.824 -10.058 1.00 96.38 217 PHE A CA 1
ATOM 1739 C C . PHE A 1 217 ? -6.020 5.907 -9.310 1.00 96.38 217 PHE A C 1
ATOM 1741 O O . PHE A 1 217 ? -5.844 5.853 -8.091 1.00 96.38 217 PHE A O 1
ATOM 1748 N N . ARG A 1 218 ? -5.605 6.944 -10.031 1.00 92.94 218 ARG A N 1
ATOM 1749 C CA . ARG A 1 218 ? -5.136 8.201 -9.463 1.00 92.94 218 ARG A CA 1
ATOM 1750 C C . ARG A 1 218 ? -6.349 9.056 -9.112 1.00 92.94 218 ARG A C 1
ATOM 1752 O O . ARG A 1 218 ? -6.889 9.775 -9.946 1.00 92.94 218 ARG A O 1
ATOM 1759 N N . THR A 1 219 ? -6.782 9.011 -7.861 1.00 92.50 219 THR A N 1
ATOM 1760 C CA . THR A 1 219 ? -7.923 9.812 -7.405 1.00 92.50 219 THR A CA 1
ATOM 1761 C C . THR A 1 219 ? -7.745 10.227 -5.956 1.00 92.50 219 THR A C 1
ATOM 1763 O O . THR A 1 219 ? -7.288 9.460 -5.110 1.00 92.50 219 THR A O 1
ATOM 1766 N N . ASN A 1 220 ? -8.146 11.459 -5.643 1.00 91.44 220 ASN A N 1
ATOM 1767 C CA . ASN A 1 220 ? -8.257 11.885 -4.257 1.00 91.44 220 ASN A CA 1
ATOM 1768 C C . ASN A 1 220 ? -9.520 11.272 -3.646 1.00 91.44 220 ASN A C 1
ATOM 1770 O O . ASN A 1 220 ? -10.626 11.509 -4.130 1.00 91.44 220 ASN A O 1
ATOM 1774 N N . ILE A 1 221 ? -9.334 10.475 -2.596 1.00 95.25 221 ILE A N 1
ATOM 1775 C CA . ILE A 1 221 ? -10.410 9.738 -1.930 1.00 95.25 221 ILE A CA 1
ATOM 1776 C C . ILE A 1 221 ? -10.877 10.371 -0.614 1.00 95.25 221 ILE A C 1
ATOM 1778 O O . ILE A 1 221 ? -11.506 9.698 0.202 1.00 95.25 221 ILE A O 1
ATOM 1782 N N . SER A 1 222 ? -10.576 11.655 -0.390 1.00 92.25 222 SER A N 1
ATOM 1783 C CA . SER A 1 222 ? -11.206 12.420 0.686 1.00 92.25 222 SER A CA 1
ATOM 1784 C C . SER A 1 222 ? -12.701 12.598 0.429 1.00 92.25 222 SER A C 1
ATOM 1786 O O . SER A 1 222 ? -13.170 12.569 -0.717 1.00 92.25 222 SER A O 1
ATOM 1788 N N . ASP A 1 223 ? -13.444 12.848 1.501 1.00 88.88 223 ASP A N 1
ATOM 1789 C CA . ASP A 1 223 ? -14.887 13.040 1.449 1.00 88.88 223 ASP A CA 1
ATOM 1790 C C . ASP A 1 223 ? -15.258 14.143 0.442 1.00 88.88 223 ASP A C 1
ATOM 1792 O O . ASP A 1 223 ? -14.600 15.180 0.332 1.00 88.88 223 ASP A O 1
ATOM 1796 N N . GLY A 1 224 ? -16.288 13.879 -0.364 1.00 92.12 224 GLY A N 1
ATOM 1797 C CA . GLY A 1 224 ? -16.737 14.754 -1.448 1.00 92.12 224 GLY A CA 1
ATOM 1798 C C . GLY A 1 224 ? -15.936 14.612 -2.747 1.00 92.12 224 GLY A C 1
ATOM 1799 O O . GLY A 1 224 ? -16.542 14.569 -3.817 1.00 92.12 224 GLY A O 1
ATOM 1800 N N . LEU A 1 225 ? -14.605 14.478 -2.693 1.00 93.31 225 LEU A N 1
ATOM 1801 C CA . LEU A 1 225 ? -13.783 14.264 -3.895 1.00 93.31 225 LEU A CA 1
ATOM 1802 C C . LEU A 1 225 ? -13.931 12.842 -4.449 1.00 93.31 225 LEU A C 1
ATOM 1804 O O . LEU A 1 225 ? -14.083 12.688 -5.659 1.00 93.31 225 LEU A O 1
ATOM 1808 N N . ILE A 1 226 ? -14.008 11.832 -3.575 1.00 94.31 226 ILE A N 1
ATOM 1809 C CA . ILE A 1 226 ? -14.253 10.433 -3.974 1.00 94.31 226 ILE A CA 1
ATOM 1810 C C . ILE A 1 226 ? -15.602 10.237 -4.692 1.00 94.31 226 ILE A C 1
ATOM 1812 O O . ILE A 1 226 ? -15.732 9.390 -5.576 1.00 94.31 226 ILE A O 1
ATOM 1816 N N . LEU A 1 227 ? -16.611 11.035 -4.327 1.00 89.06 227 LEU A N 1
ATOM 1817 C CA . LEU A 1 227 ? -17.919 11.051 -4.985 1.00 89.06 227 LEU A CA 1
ATOM 1818 C C . LEU A 1 227 ? -17.839 11.758 -6.338 1.00 89.06 227 LEU A C 1
ATOM 1820 O O . LEU A 1 227 ? -18.337 11.242 -7.337 1.00 89.06 227 LEU A O 1
ATOM 1824 N N . LYS A 1 228 ? -17.194 12.932 -6.376 1.00 92.25 228 LYS A N 1
ATOM 1825 C CA . LYS A 1 228 ? -17.043 13.740 -7.596 1.00 92.25 228 LYS A CA 1
ATOM 1826 C C . LYS A 1 228 ? -16.266 13.013 -8.692 1.00 92.25 228 LYS A C 1
ATOM 1828 O O . LYS A 1 228 ? -16.572 13.229 -9.863 1.00 92.25 228 LYS A O 1
ATOM 1833 N N . SER A 1 229 ? -15.294 12.174 -8.332 1.00 93.62 229 SER A N 1
ATOM 1834 C CA . SER A 1 229 ? -14.534 11.378 -9.301 1.00 93.62 229 SER A CA 1
ATOM 1835 C C . SER A 1 229 ? -15.294 10.161 -9.834 1.00 93.62 229 SER A C 1
ATOM 1837 O O . SER A 1 229 ? -14.860 9.576 -10.816 1.00 93.62 229 SER A O 1
ATOM 1839 N N . GLY A 1 230 ? -16.415 9.768 -9.214 1.00 95.00 230 GLY A N 1
ATOM 1840 C CA . GLY A 1 230 ? -17.126 8.525 -9.533 1.00 95.00 230 GLY A CA 1
ATOM 1841 C C . GLY A 1 230 ? -16.495 7.272 -8.915 1.00 95.00 230 GLY A C 1
ATOM 1842 O O . GLY A 1 230 ? -17.035 6.179 -9.071 1.00 95.00 230 GLY A O 1
ATOM 1843 N N . PHE A 1 231 ? -15.394 7.404 -8.165 1.00 96.94 231 PHE A N 1
ATOM 1844 C CA . PHE A 1 231 ? -14.655 6.246 -7.653 1.00 96.94 231 PHE A CA 1
ATOM 1845 C C . PHE A 1 231 ? -15.442 5.457 -6.616 1.00 96.94 231 PHE A C 1
ATOM 1847 O O . PHE A 1 231 ? -15.404 4.230 -6.632 1.00 96.94 231 PHE A O 1
ATOM 1854 N N . LEU A 1 232 ? -16.208 6.134 -5.754 1.00 95.25 232 LEU A N 1
ATOM 1855 C CA . LEU A 1 232 ? -17.056 5.421 -4.800 1.00 95.25 232 LEU A CA 1
ATOM 1856 C C . LEU A 1 232 ? -18.122 4.575 -5.516 1.00 95.25 232 LEU A C 1
ATOM 1858 O O . LEU A 1 232 ? -18.273 3.404 -5.188 1.00 95.25 232 LEU A O 1
ATOM 1862 N N . LYS A 1 233 ? -18.767 5.122 -6.556 1.00 95.88 233 LYS A N 1
ATOM 1863 C CA . LYS A 1 233 ? -19.759 4.396 -7.369 1.00 95.88 233 LYS A CA 1
ATOM 1864 C C . LYS A 1 233 ? -19.148 3.195 -8.086 1.00 95.88 233 LYS A C 1
ATOM 1866 O O . LYS A 1 233 ? -19.745 2.124 -8.122 1.00 95.88 233 LYS A O 1
ATOM 1871 N N . TYR A 1 234 ? -17.931 3.350 -8.608 1.00 96.88 234 TYR A N 1
ATOM 1872 C CA . TYR A 1 234 ? -17.176 2.224 -9.151 1.00 96.88 234 TYR A CA 1
ATOM 1873 C C . TYR A 1 234 ? -16.938 1.149 -8.081 1.00 96.88 234 TYR A C 1
ATOM 1875 O O . TYR A 1 234 ? -17.216 -0.021 -8.301 1.00 96.88 234 TYR A O 1
ATOM 1883 N N . LEU A 1 235 ? -16.487 1.517 -6.878 1.00 95.88 235 LEU A N 1
ATOM 1884 C CA . LEU A 1 235 ? -16.266 0.538 -5.810 1.00 95.88 235 LEU A CA 1
ATOM 1885 C C . LEU A 1 235 ? -17.554 -0.157 -5.329 1.00 95.88 235 LEU A C 1
ATOM 1887 O O . LEU A 1 235 ? -17.471 -1.284 -4.820 1.00 95.88 235 LEU A O 1
ATOM 1891 N N . GLU A 1 236 ? -18.702 0.514 -5.443 1.00 93.94 236 GLU A N 1
ATOM 1892 C CA . GLU A 1 236 ? -20.044 -0.001 -5.142 1.00 93.94 236 GLU A CA 1
ATOM 1893 C C . GLU A 1 236 ? -20.552 -0.990 -6.200 1.00 93.94 236 GLU A C 1
ATOM 1895 O O . GLU A 1 236 ? -21.254 -1.933 -5.834 1.00 93.94 236 GLU A O 1
ATOM 1900 N N . SER A 1 237 ? -20.164 -0.835 -7.474 1.00 93.44 237 SER A N 1
ATOM 1901 C CA . SER A 1 237 ? -20.516 -1.787 -8.541 1.00 93.44 237 SER A CA 1
ATOM 1902 C C . SER A 1 237 ? -19.761 -3.117 -8.424 1.00 93.44 237 SER A C 1
ATOM 1904 O O . SER A 1 237 ? -20.223 -4.153 -8.905 1.00 93.44 237 SER A O 1
ATOM 1906 N N . ILE A 1 238 ? -18.618 -3.115 -7.734 1.00 91.88 238 ILE A N 1
ATOM 1907 C CA . ILE A 1 238 ? -17.825 -4.317 -7.475 1.00 91.88 238 ILE A CA 1
ATOM 1908 C C . ILE A 1 238 ? -18.459 -5.145 -6.340 1.00 91.88 238 ILE A C 1
ATOM 1910 O O . ILE A 1 238 ? -18.779 -4.596 -5.279 1.00 91.88 238 ILE A O 1
ATOM 1914 N N . PRO A 1 239 ? -18.557 -6.484 -6.467 1.00 89.81 239 PRO A N 1
ATOM 1915 C CA . PRO A 1 239 ? -19.036 -7.349 -5.391 1.00 89.81 239 PRO A CA 1
ATOM 1916 C C . PRO A 1 239 ? -18.286 -7.160 -4.063 1.00 89.81 239 PRO A C 1
ATOM 1918 O O . PRO A 1 239 ? -17.136 -6.699 -4.013 1.00 89.81 239 PRO A O 1
ATOM 1921 N N . LYS A 1 240 ? -18.922 -7.542 -2.947 1.00 88.75 240 LYS A N 1
ATOM 1922 C CA . LYS A 1 240 ? -18.231 -7.561 -1.649 1.00 88.75 240 LYS A CA 1
ATOM 1923 C C . LYS A 1 240 ? -17.013 -8.480 -1.720 1.00 88.75 240 LYS A C 1
ATOM 1925 O O . LYS A 1 240 ? -17.096 -9.580 -2.260 1.00 88.75 240 LYS A O 1
ATOM 1930 N N . GLY A 1 241 ? -15.900 -8.025 -1.160 1.00 89.12 241 GLY A N 1
ATOM 1931 C CA . GLY A 1 241 ? -14.616 -8.720 -1.256 1.00 89.12 241 GLY A CA 1
ATOM 1932 C C . GLY A 1 241 ? -13.720 -8.437 -0.062 1.00 89.12 241 GLY A C 1
ATOM 1933 O O . GLY A 1 241 ? -14.196 -8.020 0.995 1.00 89.12 241 GLY A O 1
ATOM 1934 N N . LYS A 1 242 ? -12.416 -8.647 -0.221 1.00 94.19 242 LYS A N 1
ATOM 1935 C CA . LYS A 1 242 ? -11.442 -8.289 0.813 1.00 94.19 242 LYS A CA 1
ATOM 1936 C C . LYS A 1 242 ? -10.924 -6.878 0.571 1.00 94.19 242 LYS A C 1
ATOM 1938 O O . LYS A 1 242 ? -10.887 -6.393 -0.560 1.00 94.19 242 LYS A O 1
ATOM 1943 N N . SER A 1 243 ? -10.507 -6.238 1.649 1.00 97.38 243 SER A N 1
ATOM 1944 C CA . SER A 1 243 ? -9.832 -4.952 1.595 1.00 97.38 243 SER A CA 1
ATOM 1945 C C . SER A 1 243 ? -8.483 -5.037 2.280 1.00 97.38 243 SER A C 1
ATOM 1947 O O . SER A 1 243 ? -8.344 -5.688 3.318 1.00 97.38 243 SER A O 1
ATOM 1949 N N . TYR A 1 244 ? -7.501 -4.365 1.696 1.00 98.12 244 TYR A N 1
ATOM 1950 C CA . TYR A 1 244 ? -6.156 -4.257 2.229 1.00 98.12 244 TYR A CA 1
ATOM 1951 C C . TYR A 1 244 ? -5.816 -2.791 2.439 1.00 98.12 244 TYR A C 1
ATOM 1953 O O . TYR A 1 244 ? -6.085 -1.964 1.576 1.00 98.12 244 TYR A O 1
ATOM 1961 N N . VAL A 1 245 ? -5.279 -2.452 3.605 1.00 97.94 245 VAL A N 1
ATOM 1962 C CA . VAL A 1 245 ? -4.904 -1.078 3.939 1.00 97.94 245 VAL A CA 1
ATOM 1963 C C . VAL A 1 245 ? -3.557 -1.112 4.628 1.00 97.94 245 VAL A C 1
ATOM 1965 O O . VAL A 1 245 ? -3.395 -1.757 5.661 1.00 97.94 245 VAL A O 1
ATOM 1968 N N . LYS A 1 246 ? -2.576 -0.421 4.066 1.00 94.94 246 LYS A N 1
ATOM 1969 C CA . LYS A 1 246 ? -1.200 -0.518 4.533 1.00 94.94 246 LYS A CA 1
ATOM 1970 C C . LYS A 1 246 ? -0.516 0.829 4.427 1.00 94.94 246 LYS A C 1
ATOM 1972 O O . LYS A 1 246 ? -0.585 1.455 3.379 1.00 94.94 246 LYS A O 1
ATOM 1977 N N . ALA A 1 247 ? 0.129 1.249 5.515 1.00 91.75 247 ALA A N 1
ATOM 1978 C CA . ALA A 1 247 ? 0.820 2.535 5.620 1.00 91.75 247 ALA A CA 1
ATOM 1979 C C . ALA A 1 247 ? -0.011 3.704 5.043 1.00 91.75 247 ALA A C 1
ATOM 1981 O O . ALA A 1 247 ? 0.473 4.517 4.261 1.00 91.75 247 ALA A O 1
ATOM 1982 N N . ALA A 1 248 ? -1.286 3.778 5.426 1.00 92.44 248 ALA A N 1
ATOM 1983 C CA . ALA A 1 248 ? -2.296 4.646 4.819 1.00 92.44 248 ALA A CA 1
ATOM 1984 C C . ALA A 1 248 ? -2.340 6.061 5.429 1.00 92.44 248 ALA A C 1
ATOM 1986 O O . ALA A 1 248 ? -3.403 6.685 5.511 1.00 92.44 248 ALA A O 1
ATOM 1987 N N . SER A 1 249 ? -1.202 6.561 5.920 1.00 90.00 249 SER A N 1
ATOM 1988 C CA . SER A 1 249 ? -1.040 7.903 6.506 1.00 90.00 249 SER A CA 1
ATOM 1989 C C . SER A 1 249 ? -2.073 8.273 7.582 1.00 90.00 249 SER A C 1
ATOM 1991 O O . SER A 1 249 ? -2.358 9.452 7.791 1.00 90.00 249 SER A O 1
ATOM 1993 N N . TYR A 1 250 ? -2.672 7.270 8.244 1.00 92.62 250 TYR A N 1
ATOM 1994 C CA . TYR A 1 250 ? -3.739 7.424 9.241 1.00 92.62 250 TYR A CA 1
ATOM 1995 C C . TYR A 1 250 ? -4.926 8.267 8.734 1.00 92.62 250 TYR A C 1
ATOM 1997 O O . TYR A 1 250 ? -5.687 8.829 9.521 1.00 92.62 250 TYR A O 1
ATOM 2005 N N . LEU A 1 251 ? -5.132 8.353 7.413 1.00 91.44 251 LEU A N 1
ATOM 2006 C CA . LEU A 1 251 ? -6.118 9.260 6.815 1.00 91.44 251 LEU A CA 1
ATOM 2007 C C . LEU A 1 251 ? -7.541 8.917 7.264 1.00 91.44 251 LEU A C 1
ATOM 2009 O O . LEU A 1 251 ? -8.306 9.805 7.635 1.00 91.44 251 LEU A O 1
ATOM 2013 N N . MET A 1 252 ? -7.857 7.626 7.372 1.00 96.00 252 MET A N 1
ATOM 2014 C CA . MET A 1 252 ? -9.152 7.147 7.869 1.00 96.00 252 MET A CA 1
ATOM 2015 C C . MET A 1 252 ? -9.357 7.330 9.382 1.00 96.00 252 MET A C 1
ATOM 2017 O O . MET A 1 252 ? -10.439 7.023 9.885 1.00 96.00 252 MET A O 1
ATOM 2021 N N . HIS A 1 253 ? -8.377 7.859 10.125 1.00 93.06 253 HIS A N 1
ATOM 2022 C CA . HIS A 1 253 ? -8.598 8.347 11.494 1.00 93.06 253 HIS A CA 1
ATOM 2023 C C . HIS A 1 253 ? -9.320 9.690 11.516 1.00 93.06 253 HIS A C 1
ATOM 2025 O O . HIS A 1 253 ? -9.962 10.020 12.515 1.00 93.06 253 HIS A O 1
ATOM 2031 N N . LYS A 1 254 ? -9.224 10.448 10.423 1.00 85.75 254 LYS A N 1
ATOM 2032 C CA . LYS A 1 254 ? -9.785 11.788 10.294 1.00 85.75 254 LYS A CA 1
ATOM 2033 C C . LYS A 1 254 ? -11.256 11.721 9.876 1.00 85.75 254 LYS A C 1
ATOM 2035 O O . LYS A 1 254 ? -11.731 10.722 9.326 1.00 85.75 254 LYS A O 1
ATOM 2040 N N . SER A 1 255 ? -12.009 12.773 10.189 1.00 82.31 255 SER A N 1
ATOM 2041 C CA . SER A 1 255 ? -13.443 12.845 9.882 1.00 82.31 255 SER A CA 1
ATOM 2042 C C . SER A 1 255 ? -13.705 12.896 8.377 1.00 82.31 255 SER A C 1
ATOM 2044 O O . SER A 1 255 ? -14.602 12.207 7.918 1.00 82.31 255 SER A O 1
ATOM 2046 N N . TYR A 1 256 ? -12.867 13.610 7.622 1.00 86.69 256 TYR A N 1
ATOM 2047 C CA . TYR A 1 256 ? -12.999 13.862 6.180 1.00 86.69 256 TYR A CA 1
ATOM 2048 C C . TYR A 1 256 ? -12.494 12.726 5.262 1.00 86.69 256 TYR A C 1
ATOM 2050 O O . TYR A 1 256 ? -12.236 12.943 4.079 1.00 86.69 256 TYR A O 1
ATOM 2058 N N . PHE A 1 257 ? -12.340 11.518 5.803 1.00 93.81 257 PHE A N 1
ATOM 2059 C CA . PHE A 1 257 ? -12.148 10.266 5.054 1.00 93.81 257 PHE A CA 1
ATOM 2060 C C . PHE A 1 257 ? -13.200 9.223 5.471 1.00 93.81 257 PHE A C 1
ATOM 2062 O O . PHE A 1 257 ? -12.959 8.011 5.454 1.00 93.81 257 PHE A O 1
ATOM 2069 N N . SER A 1 258 ? -14.364 9.690 5.925 1.00 91.06 258 SER A N 1
ATOM 2070 C CA . SER A 1 258 ? -15.442 8.826 6.390 1.00 91.06 258 SER A CA 1
ATOM 2071 C C . SER A 1 258 ? -16.082 8.017 5.265 1.00 91.06 258 SER A C 1
ATOM 2073 O O . SER A 1 258 ? -16.468 6.880 5.512 1.00 91.06 258 SER A O 1
ATOM 2075 N N . GLN A 1 259 ? -16.147 8.540 4.038 1.00 95.00 259 GLN A N 1
ATOM 2076 C CA . GLN A 1 259 ? -16.814 7.889 2.907 1.00 95.00 259 GLN A CA 1
ATOM 2077 C C . GLN A 1 259 ? -16.093 6.599 2.511 1.00 95.00 259 GLN A C 1
ATOM 2079 O O . GLN A 1 259 ? -16.705 5.531 2.504 1.00 95.00 259 GLN A O 1
ATOM 2084 N N . ILE A 1 260 ? -14.774 6.662 2.294 1.00 97.81 260 ILE A N 1
ATOM 2085 C CA . ILE A 1 260 ? -13.982 5.455 2.027 1.00 97.81 260 ILE A CA 1
ATOM 2086 C C . ILE A 1 260 ? -13.976 4.508 3.234 1.00 97.81 260 ILE A C 1
ATOM 2088 O O . ILE A 1 260 ? -14.174 3.309 3.061 1.00 97.81 260 ILE A O 1
ATOM 2092 N N . ARG A 1 261 ? -13.829 5.021 4.466 1.00 97.62 261 ARG A N 1
ATOM 2093 C CA . ARG A 1 261 ? -13.860 4.193 5.686 1.00 97.62 261 ARG A CA 1
ATOM 2094 C C . ARG A 1 261 ? -15.165 3.403 5.799 1.00 97.62 261 ARG A C 1
ATOM 2096 O O . ARG A 1 261 ? -15.131 2.201 6.053 1.00 97.62 261 ARG A O 1
ATOM 2103 N N . ASN A 1 262 ? -16.299 4.073 5.612 1.00 95.00 262 ASN A N 1
ATOM 2104 C CA . ASN A 1 262 ? -17.620 3.465 5.709 1.00 95.00 262 ASN A CA 1
ATOM 2105 C C . ASN A 1 262 ? -17.830 2.442 4.592 1.00 95.00 262 ASN A C 1
ATOM 2107 O O . ASN A 1 262 ? -18.295 1.345 4.883 1.00 95.00 262 ASN A O 1
ATOM 2111 N N . HIS A 1 263 ? -17.394 2.751 3.365 1.00 96.19 263 HIS A N 1
ATOM 2112 C CA . HIS A 1 263 ? -17.427 1.810 2.244 1.00 96.19 263 HIS A CA 1
ATOM 2113 C C . HIS A 1 263 ? -16.665 0.519 2.544 1.00 96.19 263 HIS A C 1
ATOM 2115 O O . HIS A 1 263 ? -17.183 -0.578 2.339 1.00 96.19 263 HIS A O 1
ATOM 2121 N N . LEU A 1 264 ? -15.441 0.616 3.075 1.00 97.00 264 LEU A N 1
ATOM 2122 C CA . LEU A 1 264 ? -14.678 -0.577 3.447 1.00 97.00 264 LEU A CA 1
ATOM 2123 C C . LEU A 1 264 ? -15.413 -1.387 4.528 1.00 97.00 264 LEU A C 1
ATOM 2125 O O . LEU A 1 264 ? -15.480 -2.610 4.412 1.00 97.00 264 LEU A O 1
ATOM 2129 N N . LEU A 1 265 ? -16.010 -0.734 5.531 1.00 95.12 265 LEU A N 1
ATOM 2130 C CA . LEU A 1 265 ? -16.785 -1.394 6.593 1.00 95.12 265 LEU A CA 1
ATOM 2131 C C . LEU A 1 265 ? -18.103 -2.022 6.092 1.00 95.12 265 LEU A C 1
ATOM 2133 O O . LEU A 1 265 ? -18.559 -3.017 6.653 1.00 95.12 265 LEU A O 1
ATOM 2137 N N . SER A 1 266 ? -18.743 -1.485 5.055 1.00 92.19 266 SER A N 1
ATOM 2138 C CA . SER A 1 266 ? -20.004 -2.030 4.531 1.00 92.19 266 SER A CA 1
ATOM 2139 C C . SER A 1 266 ? -19.799 -3.090 3.446 1.00 92.19 266 SER A C 1
ATOM 2141 O O . SER A 1 266 ? -20.582 -4.047 3.360 1.00 92.19 266 SER A O 1
ATOM 2143 N N . ASN A 1 267 ? -18.744 -2.956 2.636 1.00 91.88 267 ASN A N 1
ATOM 2144 C CA . ASN A 1 267 ? -18.538 -3.732 1.410 1.00 91.88 267 ASN A CA 1
ATOM 2145 C C . ASN A 1 267 ? -17.378 -4.736 1.499 1.00 91.88 267 ASN A C 1
ATOM 2147 O O . ASN A 1 267 ? -17.096 -5.420 0.513 1.00 91.88 267 ASN A O 1
ATOM 2151 N N . SER A 1 268 ? -16.746 -4.885 2.668 1.00 93.12 268 SER A N 1
ATOM 2152 C CA . SER A 1 268 ? -15.722 -5.914 2.884 1.00 93.12 268 SER A CA 1
ATOM 2153 C C . SER A 1 268 ? -16.240 -7.111 3.674 1.00 93.12 268 SER A C 1
ATOM 2155 O O . SER A 1 268 ? -16.922 -6.957 4.684 1.00 93.12 268 SER A O 1
ATOM 2157 N N . THR A 1 269 ? -15.845 -8.311 3.255 1.00 91.81 269 THR A N 1
ATOM 2158 C CA . THR A 1 269 ? -15.949 -9.538 4.061 1.00 91.81 269 THR A CA 1
ATOM 2159 C C . THR A 1 269 ? -14.776 -9.666 5.027 1.00 91.81 269 THR A C 1
ATOM 2161 O O . THR A 1 269 ? -14.916 -10.237 6.108 1.00 91.81 269 THR A O 1
ATOM 2164 N N . THR A 1 270 ? -13.617 -9.131 4.639 1.00 94.38 270 THR A N 1
ATOM 2165 C CA . THR A 1 270 ? -12.401 -9.109 5.453 1.00 94.38 270 THR A CA 1
ATOM 2166 C C . THR A 1 270 ? -11.643 -7.811 5.203 1.00 94.38 270 THR A C 1
ATOM 2168 O O . THR A 1 270 ? -11.476 -7.419 4.050 1.00 94.38 270 THR A O 1
ATOM 2171 N N . ILE A 1 271 ? -11.164 -7.159 6.259 1.00 97.44 271 ILE A N 1
ATOM 2172 C CA . ILE A 1 271 ? -10.258 -6.010 6.182 1.00 97.44 271 ILE A CA 1
ATOM 2173 C C . ILE A 1 271 ? -8.942 -6.410 6.839 1.00 97.44 271 ILE A C 1
ATOM 2175 O O . ILE A 1 271 ? -8.913 -6.775 8.014 1.00 97.44 271 ILE A O 1
ATOM 2179 N N . ILE A 1 272 ? -7.858 -6.347 6.076 1.00 98.06 272 ILE A N 1
ATOM 2180 C CA . ILE A 1 272 ? -6.502 -6.603 6.548 1.00 98.06 272 ILE A CA 1
ATOM 2181 C C . ILE A 1 272 ? -5.797 -5.255 6.603 1.00 98.06 272 ILE A C 1
ATOM 2183 O O . ILE A 1 272 ? -5.707 -4.568 5.586 1.00 98.06 272 ILE A O 1
ATOM 2187 N N . GLN A 1 273 ? -5.317 -4.853 7.778 1.00 98.31 273 GLN A N 1
ATOM 2188 C CA . GLN A 1 273 ? -4.710 -3.534 7.936 1.00 98.31 273 GLN A CA 1
ATOM 2189 C C . GLN A 1 273 ? -3.645 -3.463 9.024 1.00 98.31 273 GLN A C 1
ATOM 2191 O O . GLN A 1 273 ? -3.707 -4.208 9.998 1.00 98.31 273 GLN A O 1
ATOM 2196 N N . ASP A 1 274 ? -2.686 -2.549 8.896 1.00 97.25 274 ASP A N 1
ATOM 2197 C CA . ASP A 1 274 ? -1.904 -2.092 10.052 1.00 97.25 274 ASP A CA 1
ATOM 2198 C C . ASP A 1 274 ? -2.644 -0.970 10.814 1.00 97.25 274 ASP A C 1
ATOM 2200 O O . ASP A 1 274 ? -3.803 -0.649 10.532 1.00 97.25 274 ASP A O 1
ATOM 2204 N N . ASP A 1 275 ? -2.011 -0.400 11.838 1.00 96.38 275 ASP A N 1
ATOM 2205 C CA . ASP A 1 275 ? -2.627 0.600 12.719 1.00 96.38 275 ASP A CA 1
ATOM 2206 C C . ASP A 1 275 ? -2.933 1.941 12.028 1.00 96.38 275 ASP A C 1
ATOM 2208 O O . ASP A 1 275 ? -3.758 2.713 12.530 1.00 96.38 275 ASP A O 1
ATOM 2212 N N . SER A 1 276 ? -2.328 2.189 10.863 1.00 96.19 276 SER A N 1
ATOM 2213 C CA . SER A 1 276 ? -2.622 3.347 10.012 1.00 96.19 276 SER A CA 1
ATOM 2214 C C . SER A 1 276 ? -3.944 3.251 9.244 1.00 96.19 276 SER A C 1
ATOM 2216 O O . SER A 1 276 ? -4.361 4.232 8.628 1.00 96.19 276 SER A O 1
ATOM 2218 N N . GLY A 1 277 ? -4.617 2.096 9.275 1.00 97.75 277 GLY A N 1
ATOM 2219 C CA . GLY A 1 277 ? -5.920 1.899 8.646 1.00 97.75 277 GLY A CA 1
ATOM 2220 C C . GLY A 1 277 ? -7.089 2.498 9.437 1.00 97.75 277 GLY A C 1
ATOM 2221 O O . GLY A 1 277 ? -7.005 3.569 10.036 1.00 97.75 277 GLY A O 1
ATOM 2222 N N . ILE A 1 278 ? -8.227 1.808 9.423 1.00 98.31 278 ILE A N 1
ATOM 2223 C CA . ILE A 1 278 ? -9.444 2.216 10.126 1.00 98.31 278 ILE A CA 1
ATOM 2224 C C . ILE A 1 278 ? -9.226 2.098 11.650 1.00 98.31 278 ILE A C 1
ATOM 2226 O O . ILE A 1 278 ? -8.885 1.011 12.127 1.00 98.31 278 ILE A O 1
ATOM 2230 N N . PRO A 1 279 ? -9.468 3.161 12.442 1.00 96.00 279 PRO A N 1
ATOM 2231 C CA . PRO A 1 279 ? -9.392 3.092 13.900 1.00 96.00 279 PRO A CA 1
ATOM 2232 C C . PRO A 1 279 ? -10.365 2.067 14.486 1.00 96.00 279 PRO A C 1
ATOM 2234 O O . PRO A 1 279 ? -11.512 1.967 14.048 1.00 96.00 279 PRO A O 1
ATOM 2237 N N . MET A 1 280 ? -9.964 1.390 15.561 1.00 92.75 280 MET A N 1
ATOM 2238 C CA . MET A 1 280 ? -10.758 0.320 16.182 1.00 92.75 280 MET A CA 1
ATOM 2239 C C . MET A 1 280 ? -12.120 0.779 16.688 1.00 92.75 280 MET A C 1
ATOM 2241 O O . MET A 1 280 ? -13.076 0.017 16.616 1.00 92.75 280 MET A O 1
ATOM 2245 N N . ARG A 1 281 ? -12.245 2.046 17.100 1.00 90.19 281 ARG A N 1
ATOM 2246 C CA . ARG A 1 281 ? -13.526 2.651 17.506 1.00 90.19 281 ARG A CA 1
ATOM 2247 C C . ARG A 1 281 ? -14.613 2.627 16.419 1.00 90.19 281 ARG A C 1
ATOM 2249 O O . ARG A 1 281 ? -15.775 2.812 16.749 1.00 90.19 281 ARG A O 1
ATOM 2256 N N . HIS A 1 282 ? -14.257 2.441 15.144 1.00 91.88 282 HIS A N 1
ATOM 2257 C CA . HIS A 1 282 ? -15.224 2.367 14.042 1.00 91.88 282 HIS A CA 1
ATOM 2258 C C . HIS A 1 282 ? -15.673 0.935 13.716 1.00 91.88 282 HIS A C 1
ATOM 2260 O O . HIS A 1 282 ? -16.620 0.760 12.952 1.00 91.88 282 HIS A O 1
ATOM 2266 N N . PHE A 1 283 ? -15.030 -0.090 14.282 1.00 89.38 283 PHE A N 1
ATOM 2267 C CA . PHE A 1 283 ? -15.466 -1.472 14.108 1.00 89.38 283 PHE A CA 1
ATOM 2268 C C . PHE A 1 283 ? -16.528 -1.816 15.147 1.00 89.38 283 PHE A C 1
ATOM 2270 O O . PHE A 1 283 ? -16.270 -1.822 16.349 1.00 89.38 283 PHE A O 1
ATOM 2277 N N . ASN A 1 284 ? -17.730 -2.145 14.677 1.00 84.62 284 ASN A N 1
ATOM 2278 C CA . ASN A 1 284 ? -18.771 -2.676 15.544 1.00 84.62 284 ASN A CA 1
ATOM 2279 C C . ASN A 1 284 ? -18.425 -4.121 15.944 1.00 84.62 284 ASN A C 1
ATOM 2281 O O . ASN A 1 284 ? -18.450 -5.019 15.101 1.00 84.62 284 ASN A O 1
ATOM 2285 N N . GLN A 1 285 ? -18.162 -4.349 17.231 1.00 77.88 285 GLN A N 1
ATOM 2286 C CA . GLN A 1 285 ? -17.790 -5.658 17.784 1.00 77.88 285 GLN A CA 1
ATOM 2287 C C . GLN A 1 285 ? -18.868 -6.740 17.597 1.00 77.88 285 GLN A C 1
ATOM 2289 O O . GLN A 1 285 ? -18.550 -7.923 17.570 1.00 77.88 285 GLN A O 1
ATOM 2294 N N . SER A 1 286 ? -20.138 -6.359 17.416 1.00 80.69 286 SER A N 1
ATOM 2295 C CA . SER A 1 286 ? -21.218 -7.311 17.101 1.00 80.69 286 SER A CA 1
ATOM 2296 C C . SER A 1 286 ? -21.222 -7.770 15.638 1.00 80.69 286 SER A C 1
ATOM 2298 O O . SER A 1 286 ? -21.872 -8.754 15.299 1.00 80.69 286 SER A O 1
ATOM 2300 N N . SER A 1 287 ? -20.518 -7.052 14.758 1.00 85.00 287 SER A N 1
ATOM 2301 C CA . SER A 1 287 ? -20.493 -7.296 13.309 1.00 85.00 287 SER A CA 1
ATOM 2302 C C . SER A 1 287 ? -19.132 -7.773 12.801 1.00 85.00 287 SER A C 1
ATOM 2304 O O . SER A 1 287 ? -19.048 -8.271 11.680 1.00 85.00 287 SER A O 1
ATOM 2306 N N . TRP A 1 288 ? -18.078 -7.631 13.606 1.00 89.44 288 TRP A N 1
ATOM 2307 C CA . TRP A 1 288 ? -16.699 -7.902 13.217 1.00 89.44 288 TRP A CA 1
ATOM 2308 C C . TRP A 1 288 ? -15.981 -8.756 14.254 1.00 89.44 288 TRP A C 1
ATOM 2310 O O . TRP A 1 288 ? -15.955 -8.430 15.438 1.00 89.44 288 TRP A O 1
ATOM 2320 N N . GLN A 1 289 ? -15.342 -9.819 13.780 1.00 91.50 289 GLN A N 1
ATOM 2321 C CA . GLN A 1 289 ? -14.377 -10.596 14.539 1.00 91.50 289 GLN A CA 1
ATOM 2322 C C . GLN A 1 289 ? -12.968 -10.103 14.222 1.00 91.50 289 GLN A C 1
ATOM 2324 O O . GLN A 1 289 ? -12.571 -10.053 13.060 1.00 91.50 289 GLN A O 1
ATOM 2329 N N . MET A 1 290 ? -12.202 -9.771 15.256 1.00 93.44 290 MET A N 1
ATOM 2330 C CA . MET A 1 290 ? -10.859 -9.213 15.109 1.00 93.44 290 MET A CA 1
ATOM 2331 C C . MET A 1 290 ? -9.801 -10.251 15.486 1.00 93.44 290 MET A C 1
ATOM 2333 O O . MET A 1 290 ? -9.960 -10.988 16.458 1.00 93.44 290 MET A O 1
ATOM 2337 N N . LYS A 1 291 ? -8.705 -10.292 14.729 1.00 96.00 291 LYS A N 1
ATOM 2338 C CA . LYS A 1 291 ? -7.488 -11.045 15.047 1.00 96.00 291 LYS A CA 1
ATOM 2339 C C . LYS A 1 291 ? -6.292 -10.103 14.945 1.00 96.00 291 LYS A C 1
ATOM 2341 O O . LYS A 1 291 ? -6.187 -9.329 13.991 1.00 96.00 291 LYS A O 1
ATOM 2346 N N . TYR A 1 292 ? -5.386 -10.190 15.910 1.00 97.62 292 TYR A N 1
ATOM 2347 C CA . TYR A 1 292 ? -4.250 -9.282 16.050 1.00 97.62 292 TYR A CA 1
ATOM 2348 C C . TYR A 1 292 ? -2.939 -10.049 15.899 1.00 97.62 292 TYR A C 1
ATOM 2350 O O . TYR A 1 292 ? -2.779 -11.134 16.456 1.00 97.62 292 TYR A O 1
ATOM 2358 N N . PHE A 1 293 ? -2.001 -9.491 15.136 1.00 98.38 293 PHE A N 1
ATOM 2359 C CA . PHE A 1 293 ? -0.709 -10.109 14.854 1.00 98.38 293 PHE A CA 1
ATOM 2360 C C . PHE A 1 293 ? 0.429 -9.096 14.960 1.00 98.38 293 PHE A C 1
ATOM 2362 O O . PHE A 1 293 ? 0.352 -7.999 14.409 1.00 98.38 293 PHE A O 1
ATOM 2369 N N . GLY A 1 294 ? 1.528 -9.484 15.599 1.00 97.81 294 GLY A N 1
ATOM 2370 C CA . GLY A 1 294 ? 2.743 -8.689 15.735 1.00 97.81 294 GLY A CA 1
ATOM 2371 C C . GLY A 1 294 ? 2.743 -7.822 16.989 1.00 97.81 294 GLY A C 1
ATOM 2372 O O . GLY A 1 294 ? 2.264 -8.236 18.043 1.00 97.81 294 GLY A O 1
ATOM 2373 N N . THR A 1 295 ? 3.296 -6.620 16.883 1.00 96.19 295 THR A N 1
ATOM 2374 C CA . THR A 1 295 ? 3.527 -5.732 18.023 1.00 96.19 295 THR A CA 1
ATOM 2375 C C . THR A 1 295 ? 3.015 -4.337 17.705 1.00 96.19 295 THR A C 1
ATOM 2377 O O . THR A 1 295 ? 3.565 -3.660 16.846 1.00 96.19 295 THR A O 1
ATOM 2380 N N . TYR A 1 296 ? 2.018 -3.861 18.448 1.00 95.81 296 TYR A N 1
ATOM 2381 C CA . TYR A 1 296 ? 1.598 -2.462 18.399 1.00 95.81 296 TYR A CA 1
ATOM 2382 C C . TYR A 1 296 ? 2.114 -1.723 19.637 1.00 95.81 296 TYR A C 1
ATOM 2384 O O . TYR A 1 296 ? 1.718 -2.055 20.754 1.00 95.81 296 TYR A O 1
ATOM 2392 N N . THR A 1 297 ? 3.029 -0.762 19.465 1.00 91.19 297 THR A N 1
ATOM 2393 C CA . THR A 1 297 ? 3.585 0.081 20.548 1.00 91.19 297 THR A CA 1
ATOM 2394 C C . THR A 1 297 ? 2.992 1.475 20.545 1.00 91.19 297 THR A C 1
ATOM 2396 O O . THR A 1 297 ? 2.318 1.848 21.494 1.00 91.19 297 THR A O 1
ATOM 2399 N N . LYS A 1 298 ? 3.270 2.228 19.487 1.00 91.31 298 LYS A N 1
ATOM 2400 C CA . LYS A 1 298 ? 2.723 3.540 19.152 1.00 91.31 298 LYS A CA 1
ATOM 2401 C C . LYS A 1 298 ? 2.945 3.778 17.654 1.00 91.31 298 LYS A C 1
ATOM 2403 O O . LYS A 1 298 ? 3.864 3.156 17.106 1.00 91.31 298 LYS A O 1
ATOM 2408 N N . PRO A 1 299 ? 2.198 4.677 16.999 1.00 90.38 299 PRO A N 1
ATOM 2409 C CA . PRO A 1 299 ? 2.542 5.149 15.660 1.00 90.38 299 PRO A CA 1
ATOM 2410 C C . PRO A 1 299 ? 3.997 5.635 15.552 1.00 90.38 299 PRO A C 1
ATOM 2412 O O . PRO A 1 299 ? 4.686 5.836 16.561 1.00 90.38 299 PRO A O 1
ATOM 2415 N N . ILE A 1 300 ? 4.497 5.801 14.327 1.00 83.12 300 ILE A N 1
ATOM 2416 C CA . ILE A 1 300 ? 5.740 6.561 14.113 1.00 83.12 300 ILE A CA 1
ATOM 2417 C C . ILE A 1 300 ? 5.530 8.027 14.515 1.00 83.12 300 ILE A C 1
ATOM 2419 O O . ILE A 1 300 ? 4.393 8.482 14.606 1.00 83.12 300 ILE A O 1
ATOM 2423 N N . GLU A 1 301 ? 6.616 8.761 14.748 1.00 81.88 301 GLU A N 1
ATOM 2424 C CA . GLU A 1 301 ? 6.581 10.139 15.264 1.00 81.88 301 GLU A CA 1
ATOM 2425 C C . GLU A 1 301 ? 5.661 11.066 14.457 1.00 81.88 301 GLU A C 1
ATOM 2427 O O . GLU A 1 301 ? 4.821 11.744 15.040 1.00 81.88 301 GLU A O 1
ATOM 2432 N N . LEU A 1 302 ? 5.715 10.979 13.123 1.00 78.12 302 LEU A N 1
ATOM 2433 C CA . LEU A 1 302 ? 4.859 11.744 12.207 1.00 78.12 302 LEU A CA 1
ATOM 2434 C C . LEU A 1 302 ? 3.347 11.566 12.458 1.00 78.12 302 LEU A C 1
ATOM 2436 O O . LEU A 1 302 ? 2.556 12.428 12.091 1.00 78.12 302 LEU A O 1
ATOM 2440 N N . PHE A 1 303 ? 2.936 10.452 13.067 1.00 85.69 303 PHE A N 1
ATOM 2441 C CA . PHE A 1 303 ? 1.534 10.080 13.274 1.00 85.69 303 PHE A CA 1
ATOM 2442 C C . PHE A 1 303 ? 1.202 9.794 14.745 1.00 85.69 303 PHE A C 1
ATOM 2444 O O . PHE A 1 303 ? 0.236 9.087 15.037 1.00 85.69 303 PHE A O 1
ATOM 2451 N N . GLN A 1 304 ? 1.999 10.311 15.686 1.00 87.31 304 GLN A N 1
ATOM 2452 C CA . GLN A 1 304 ? 1.871 9.999 17.115 1.00 87.31 304 GLN A CA 1
ATOM 2453 C C . GLN A 1 304 ? 0.486 10.308 17.709 1.00 87.31 304 GLN A C 1
ATOM 2455 O O . GLN A 1 304 ? 0.017 9.560 18.569 1.00 87.31 304 GLN A O 1
ATOM 2460 N N . ASP A 1 305 ? -0.208 11.322 17.184 1.00 84.38 305 ASP A N 1
ATOM 2461 C CA . ASP A 1 305 ? -1.552 11.735 17.621 1.00 84.38 305 ASP A CA 1
ATOM 2462 C C . ASP A 1 305 ? -2.642 10.692 17.320 1.00 84.38 305 ASP A C 1
ATOM 2464 O O . ASP A 1 305 ? -3.765 10.777 17.817 1.00 84.38 305 ASP A O 1
ATOM 2468 N N . HIS A 1 306 ? -2.321 9.673 16.521 1.00 87.62 306 HIS A N 1
ATOM 2469 C CA . HIS A 1 306 ? -3.224 8.577 16.177 1.00 87.62 306 HIS A CA 1
ATOM 2470 C C . HIS A 1 306 ? -3.035 7.334 17.058 1.00 87.62 306 HIS A C 1
ATOM 2472 O O . HIS A 1 306 ? -3.491 6.235 16.721 1.00 87.62 306 HIS A O 1
ATOM 2478 N N . TYR A 1 307 ? -2.357 7.485 18.198 1.00 92.44 307 TYR A N 1
ATOM 2479 C CA . TYR A 1 307 ? -2.186 6.411 19.164 1.00 92.44 307 TYR A CA 1
ATOM 2480 C C . TYR A 1 307 ? -3.533 5.904 19.710 1.00 92.44 307 TYR A C 1
ATOM 2482 O O . TYR A 1 307 ? -4.407 6.669 20.111 1.00 92.44 307 TYR A O 1
ATOM 2490 N N . GLN A 1 308 ? -3.691 4.581 19.747 1.00 92.88 308 GLN A N 1
ATOM 2491 C CA . GLN A 1 308 ? -4.891 3.889 20.207 1.00 92.88 308 GLN A CA 1
ATOM 2492 C C . GLN A 1 308 ? -4.559 3.102 21.488 1.00 92.88 308 GLN A C 1
ATOM 2494 O O . GLN A 1 308 ? -4.145 1.945 21.400 1.00 92.88 308 GLN A O 1
ATOM 2499 N N . PRO A 1 309 ? -4.743 3.672 22.695 1.00 91.75 309 PRO A N 1
ATOM 2500 C CA . PRO A 1 309 ? -4.335 3.019 23.944 1.00 91.75 309 PRO A CA 1
ATOM 2501 C C . PRO A 1 309 ? -5.018 1.662 24.161 1.00 91.75 309 PRO A C 1
ATOM 2503 O O . PRO A 1 309 ? -4.369 0.704 24.567 1.00 91.75 309 PRO A O 1
ATOM 2506 N N . ASN A 1 310 ? -6.297 1.533 23.799 1.00 87.94 310 ASN A N 1
ATOM 2507 C CA . ASN A 1 310 ? -7.005 0.254 23.903 1.00 87.94 310 ASN A CA 1
ATOM 2508 C C . ASN A 1 310 ? -6.417 -0.804 22.957 1.00 87.94 310 ASN A C 1
ATOM 2510 O O . ASN A 1 310 ? -6.314 -1.969 23.325 1.00 87.94 310 ASN A O 1
ATOM 2514 N N . LEU A 1 311 ? -5.964 -0.400 21.763 1.00 92.56 311 LEU A N 1
ATOM 2515 C CA . LEU A 1 311 ? -5.291 -1.307 20.834 1.00 92.56 311 LEU A CA 1
ATOM 2516 C C . LEU A 1 311 ? -3.965 -1.807 21.423 1.00 92.56 311 LEU A C 1
ATOM 2518 O O . LEU A 1 311 ? -3.640 -2.979 21.275 1.00 92.56 311 LEU A O 1
ATOM 2522 N N . ARG A 1 312 ? -3.218 -0.961 22.147 1.00 95.25 312 ARG A N 1
ATOM 2523 C CA . ARG A 1 312 ? -1.985 -1.372 22.845 1.00 95.25 312 ARG A CA 1
ATOM 2524 C C . ARG A 1 312 ? -2.243 -2.475 23.860 1.00 95.25 312 ARG A C 1
ATOM 2526 O O . ARG A 1 312 ? -1.476 -3.435 23.893 1.00 95.25 312 ARG A O 1
ATOM 2533 N N . GLU A 1 313 ? -3.295 -2.351 24.659 1.00 93.44 313 GLU A N 1
ATOM 2534 C CA . GLU A 1 313 ? -3.637 -3.373 25.650 1.00 93.44 313 GLU A CA 1
ATOM 2535 C C . GLU A 1 313 ? -4.102 -4.676 24.992 1.00 93.44 313 GLU A C 1
ATOM 2537 O O . GLU A 1 313 ? -3.616 -5.742 25.364 1.00 93.44 313 GLU A O 1
ATOM 2542 N N . ILE A 1 314 ? -4.922 -4.596 23.938 1.00 91.12 314 ILE A N 1
ATOM 2543 C CA . ILE A 1 314 ? -5.327 -5.772 23.153 1.00 91.12 314 ILE A CA 1
ATOM 2544 C C . ILE A 1 314 ? -4.100 -6.498 22.587 1.00 91.12 314 ILE A C 1
ATOM 2546 O O . ILE A 1 314 ? -3.969 -7.710 22.735 1.00 91.12 314 ILE A O 1
ATOM 2550 N N . TYR A 1 315 ? -3.139 -5.775 22.005 1.00 95.88 315 TYR A N 1
ATOM 2551 C CA . TYR A 1 315 ? -1.930 -6.397 21.460 1.00 95.88 315 TYR A CA 1
ATOM 2552 C C . TYR A 1 315 ? -1.048 -7.068 22.520 1.00 95.88 315 TYR A C 1
ATOM 2554 O O . TYR A 1 315 ? -0.371 -8.044 22.205 1.00 95.88 315 TYR A O 1
ATOM 2562 N N . LYS A 1 316 ? -1.036 -6.577 23.766 1.00 94.31 316 LYS A N 1
ATOM 2563 C CA . LYS A 1 316 ? -0.305 -7.236 24.862 1.00 94.31 316 LYS A CA 1
ATOM 2564 C C . LYS A 1 316 ? -0.942 -8.565 25.271 1.00 94.31 316 LYS A C 1
ATOM 2566 O O . LYS A 1 316 ? -0.228 -9.439 25.749 1.00 94.31 316 LYS A O 1
ATOM 2571 N N . GLN A 1 317 ? -2.260 -8.693 25.128 1.00 92.25 317 GLN A N 1
ATOM 2572 C CA . GLN A 1 317 ? -3.026 -9.831 25.640 1.00 92.25 317 GLN A CA 1
ATOM 2573 C C . GLN A 1 317 ? -3.337 -10.879 24.565 1.00 92.25 317 GLN A C 1
ATOM 2575 O O . GLN A 1 317 ? -3.275 -12.074 24.840 1.00 92.25 317 GLN A O 1
ATOM 2580 N N . GLU A 1 318 ? -3.662 -10.441 23.348 1.00 91.94 318 GLU A N 1
ATOM 2581 C CA . GLU A 1 318 ? -4.282 -11.280 22.314 1.00 91.94 318 GLU A CA 1
ATOM 2582 C C . GLU A 1 318 ? -3.427 -11.444 21.048 1.00 91.94 318 GLU A C 1
ATOM 2584 O O . GLU A 1 318 ? -3.769 -12.241 20.171 1.00 91.94 318 GLU A O 1
ATOM 2589 N N . SER A 1 319 ? -2.329 -10.691 20.909 1.00 95.75 319 SER A N 1
ATOM 2590 C CA . SER A 1 319 ? -1.561 -10.689 19.661 1.00 95.75 319 SER A CA 1
ATOM 2591 C C . SER A 1 319 ? -0.823 -12.002 19.415 1.00 95.75 319 SER A C 1
ATOM 2593 O O . SER A 1 319 ? -0.119 -12.532 20.274 1.00 95.75 319 SER A O 1
ATOM 2595 N N . GLN A 1 320 ? -0.920 -12.485 18.182 1.00 96.94 320 GLN A N 1
ATOM 2596 C CA . GLN A 1 320 ? -0.173 -13.630 17.684 1.00 96.94 320 GLN A CA 1
ATOM 2597 C C . GLN A 1 320 ? 1.111 -13.192 16.970 1.00 96.94 320 GLN A C 1
ATOM 2599 O O . GLN A 1 320 ? 1.292 -12.038 16.592 1.00 96.94 320 GLN A O 1
ATOM 2604 N N . LYS A 1 321 ? 2.036 -14.121 16.728 1.00 96.12 321 LYS A N 1
ATOM 2605 C CA . LYS A 1 321 ? 3.300 -13.804 16.046 1.00 96.12 321 LYS A CA 1
ATOM 2606 C C . LYS A 1 321 ? 3.070 -13.404 14.581 1.00 96.12 321 LYS A C 1
ATOM 2608 O O . LYS A 1 321 ? 2.480 -14.162 13.815 1.00 96.12 321 LYS A O 1
ATOM 2613 N N . LEU A 1 322 ? 3.645 -12.272 14.168 1.00 97.06 322 LEU A N 1
ATOM 2614 C CA . LEU A 1 322 ? 3.725 -11.853 12.765 1.00 97.06 322 LEU A CA 1
ATOM 2615 C C . LEU A 1 322 ? 5.124 -12.180 12.198 1.00 97.06 322 LEU A C 1
ATOM 2617 O O . LEU A 1 322 ? 6.122 -11.662 12.706 1.00 97.06 322 LEU A O 1
ATOM 2621 N N . PRO A 1 323 ? 5.252 -13.068 11.191 1.00 95.94 323 PRO A N 1
ATOM 2622 C CA . PRO A 1 323 ? 6.558 -13.569 10.759 1.00 95.94 323 PRO A CA 1
ATOM 2623 C C . PRO A 1 323 ? 7.289 -12.674 9.743 1.00 95.94 323 PRO A C 1
ATOM 2625 O O . PRO A 1 323 ? 8.445 -12.967 9.420 1.00 95.94 323 PRO A O 1
ATOM 2628 N N . PHE A 1 324 ? 6.649 -11.601 9.279 1.00 95.19 324 PHE A N 1
ATOM 2629 C CA . PHE A 1 324 ? 7.162 -10.621 8.319 1.00 95.19 324 PHE A CA 1
ATOM 2630 C C . PHE A 1 324 ? 6.969 -9.192 8.835 1.00 95.19 324 PHE A C 1
ATOM 2632 O O . PHE A 1 324 ? 6.349 -8.965 9.874 1.00 95.19 324 PHE A O 1
ATOM 2639 N N . GLY A 1 325 ? 7.547 -8.238 8.113 1.00 92.50 325 GLY A N 1
ATOM 2640 C CA . GLY A 1 325 ? 7.433 -6.817 8.396 1.00 92.50 325 GLY A CA 1
ATOM 2641 C C . GLY A 1 325 ? 6.430 -6.111 7.482 1.00 92.50 325 GLY A C 1
ATOM 2642 O O . GLY A 1 325 ? 6.363 -6.429 6.299 1.00 92.50 325 GLY A O 1
ATOM 2643 N N . THR A 1 326 ? 5.644 -5.170 8.005 1.00 92.19 326 THR A N 1
ATOM 2644 C CA . THR A 1 326 ? 4.651 -4.396 7.238 1.00 92.19 326 THR A CA 1
ATOM 2645 C C . THR A 1 326 ? 4.323 -3.048 7.905 1.00 92.19 326 THR A C 1
ATOM 2647 O O . THR A 1 326 ? 4.779 -2.774 9.016 1.00 92.19 326 THR A O 1
ATOM 2650 N N . GLY A 1 327 ? 3.530 -2.213 7.226 1.00 90.88 327 GLY A N 1
ATOM 2651 C CA . GLY A 1 327 ? 3.170 -0.856 7.642 1.00 90.88 327 GLY A CA 1
ATOM 2652 C C . GLY A 1 327 ? 4.374 0.068 7.839 1.00 90.88 327 GLY A C 1
ATOM 2653 O O . GLY A 1 327 ? 5.484 -0.220 7.392 1.00 90.88 327 GLY A O 1
ATOM 2654 N N . TYR A 1 328 ? 4.168 1.169 8.564 1.00 88.25 328 TYR A N 1
ATOM 2655 C CA . TYR A 1 328 ? 5.240 2.120 8.882 1.00 88.25 328 TYR A CA 1
ATOM 2656 C C . TYR A 1 328 ? 6.344 1.524 9.764 1.00 88.25 328 TYR A C 1
ATOM 2658 O O . TYR A 1 328 ? 7.512 1.897 9.651 1.00 88.25 328 TYR A O 1
ATOM 2666 N N . ARG A 1 329 ? 5.999 0.560 10.628 1.00 88.94 329 ARG A N 1
ATOM 2667 C CA . ARG A 1 329 ? 6.959 -0.191 11.452 1.00 88.94 329 ARG A CA 1
ATOM 2668 C C . ARG A 1 329 ? 7.418 -1.464 10.751 1.00 88.94 329 ARG A C 1
ATOM 2670 O O . ARG A 1 329 ? 7.383 -2.538 11.338 1.00 88.94 329 ARG A O 1
ATOM 2677 N N . TRP A 1 330 ? 7.882 -1.344 9.513 1.00 85.31 330 TRP A N 1
ATOM 2678 C CA . TRP A 1 330 ? 8.213 -2.447 8.602 1.00 85.31 330 TRP A CA 1
ATOM 2679 C C . TRP A 1 330 ? 9.283 -3.436 9.086 1.00 85.31 330 TRP A C 1
ATOM 2681 O O . TRP A 1 330 ? 9.474 -4.477 8.466 1.00 85.31 330 TRP A O 1
ATOM 2691 N N . ARG A 1 331 ? 10.019 -3.158 10.168 1.00 87.19 331 ARG A N 1
ATOM 2692 C CA . ARG A 1 331 ? 10.998 -4.114 10.702 1.00 87.19 331 ARG A CA 1
ATOM 2693 C C . ARG A 1 331 ? 10.275 -5.300 11.337 1.00 87.19 331 ARG A C 1
ATOM 2695 O O . ARG A 1 331 ? 9.397 -5.131 12.185 1.00 87.19 331 ARG A O 1
ATOM 2702 N N . LYS A 1 332 ? 10.688 -6.516 10.973 1.00 85.25 332 LYS A N 1
ATOM 2703 C CA . LYS A 1 332 ? 10.171 -7.757 11.567 1.00 85.25 332 LYS A CA 1
ATOM 2704 C C . LYS A 1 332 ? 10.232 -7.691 13.100 1.00 85.25 332 LYS A C 1
ATOM 2706 O O . LYS A 1 332 ? 11.253 -7.316 13.667 1.00 85.25 332 LYS A O 1
ATOM 2711 N N . GLY A 1 333 ? 9.130 -8.058 13.754 1.00 89.00 333 GLY A N 1
ATOM 2712 C CA . GLY A 1 333 ? 8.971 -7.985 15.213 1.00 89.00 333 GLY A CA 1
ATOM 2713 C C . GLY A 1 333 ? 8.484 -6.629 15.744 1.00 89.00 333 GLY A C 1
ATOM 2714 O O . GLY A 1 333 ? 8.057 -6.557 16.895 1.00 89.00 333 GLY A O 1
ATOM 2715 N N . GLN A 1 334 ? 8.491 -5.578 14.918 1.00 92.38 334 GLN A N 1
ATOM 2716 C CA . GLN A 1 334 ? 7.986 -4.244 15.275 1.00 92.38 334 GLN A CA 1
ATOM 2717 C C . GLN A 1 334 ? 6.666 -3.892 14.587 1.00 92.38 334 GLN A C 1
ATOM 2719 O O . GLN A 1 334 ? 6.000 -2.952 15.013 1.00 92.38 334 GLN A O 1
ATOM 2724 N N . SER A 1 335 ? 6.315 -4.608 13.519 1.00 94.88 335 SER A N 1
ATOM 2725 C CA . SER A 1 335 ? 5.081 -4.390 12.769 1.00 94.88 335 SER A CA 1
ATOM 2726 C C . SER A 1 335 ? 3.873 -4.953 13.498 1.00 94.88 335 SER A C 1
ATOM 2728 O O . SER A 1 335 ? 3.976 -5.954 14.211 1.00 94.88 335 SER A O 1
ATOM 2730 N N . ASN A 1 336 ? 2.714 -4.373 13.220 1.00 96.94 336 ASN A N 1
ATOM 2731 C CA . ASN A 1 336 ? 1.426 -4.914 13.606 1.00 96.94 336 ASN A CA 1
ATOM 2732 C C . ASN A 1 336 ? 0.552 -5.144 12.368 1.00 96.94 336 ASN A C 1
ATOM 2734 O O . ASN A 1 336 ? 0.694 -4.471 11.350 1.00 96.94 336 ASN A O 1
ATOM 2738 N N . LEU A 1 337 ? -0.351 -6.109 12.470 1.00 97.94 337 LEU A N 1
ATOM 2739 C CA . LEU A 1 337 ? -1.357 -6.412 11.466 1.00 97.94 337 LEU A CA 1
ATOM 2740 C C . LEU A 1 337 ? -2.645 -6.832 12.173 1.00 97.94 337 LEU A C 1
ATOM 2742 O O . LEU A 1 337 ? -2.609 -7.534 13.185 1.00 97.94 337 LEU A O 1
ATOM 2746 N N . ILE A 1 338 ? -3.769 -6.373 11.651 1.00 98.06 338 ILE A N 1
ATOM 2747 C CA . ILE A 1 338 ? -5.117 -6.611 12.145 1.00 98.06 338 ILE A CA 1
ATOM 2748 C C . ILE A 1 338 ? -5.882 -7.277 11.010 1.00 98.06 338 ILE A C 1
ATOM 2750 O O . ILE A 1 338 ? -5.865 -6.792 9.879 1.00 98.06 338 ILE A O 1
ATOM 2754 N N . VAL A 1 339 ? -6.561 -8.375 11.319 1.00 97.81 339 VAL A N 1
ATOM 2755 C CA . VAL A 1 339 ? -7.516 -9.021 10.420 1.00 97.81 339 VAL A CA 1
ATOM 2756 C C . VAL A 1 339 ? -8.896 -8.857 11.035 1.00 97.81 339 VAL A C 1
ATOM 2758 O O . VAL A 1 339 ? -9.163 -9.393 12.107 1.00 97.81 339 VAL A O 1
ATOM 2761 N N . ALA A 1 340 ? -9.755 -8.093 10.371 1.00 95.94 340 ALA A N 1
ATOM 2762 C CA . ALA A 1 340 ? -11.156 -7.938 10.724 1.00 95.94 340 ALA A CA 1
ATOM 2763 C C . ALA A 1 340 ? -11.996 -8.782 9.766 1.00 95.94 340 ALA A C 1
ATOM 2765 O O . ALA A 1 340 ? -11.981 -8.538 8.564 1.00 95.94 340 ALA A O 1
ATOM 2766 N N . GLU A 1 341 ? -12.727 -9.765 10.273 1.00 93.75 341 GLU A N 1
ATOM 2767 C CA . GLU A 1 341 ? -13.619 -10.634 9.503 1.00 93.75 341 GLU A CA 1
ATOM 2768 C C . GLU A 1 341 ? -15.071 -10.304 9.841 1.00 93.75 341 GLU A C 1
ATOM 2770 O O . GLU A 1 341 ? -15.450 -10.252 11.011 1.00 93.75 341 GLU A O 1
ATOM 2775 N N . GLN A 1 342 ? -15.899 -10.072 8.824 1.00 89.94 342 GLN A N 1
ATOM 2776 C CA . GLN A 1 342 ? -17.312 -9.785 9.036 1.00 89.94 342 GLN A CA 1
ATOM 2777 C C . GLN A 1 342 ? -18.029 -11.048 9.534 1.00 89.94 342 GLN A C 1
ATOM 2779 O O . GLN A 1 342 ? -17.952 -12.116 8.919 1.00 89.94 342 GLN A O 1
ATOM 2784 N N . LEU A 1 343 ? -18.760 -10.927 10.641 1.00 84.75 343 LEU A N 1
ATOM 2785 C CA . LEU A 1 343 ? -19.589 -12.005 11.171 1.00 84.75 343 LEU A CA 1
ATOM 2786 C C . LEU A 1 343 ? -20.798 -1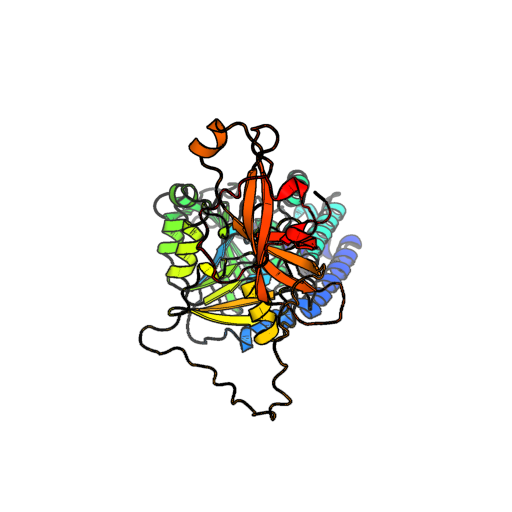2.223 10.249 1.00 84.75 343 LEU A C 1
ATOM 2788 O O . LEU A 1 343 ? -21.493 -11.279 9.868 1.00 84.75 343 LEU A O 1
ATOM 2792 N N . LYS A 1 344 ? -21.084 -13.480 9.885 1.00 73.12 344 LYS A N 1
ATOM 2793 C CA . LYS A 1 344 ? -22.314 -13.814 9.146 1.00 73.12 344 LYS A CA 1
ATOM 2794 C C . LYS A 1 344 ? -23.522 -13.541 10.054 1.00 73.12 344 LYS A C 1
ATOM 2796 O O . LYS A 1 344 ? -23.565 -14.074 11.163 1.00 73.12 344 LYS A O 1
ATOM 2801 N N . LYS A 1 345 ? -24.511 -12.762 9.586 1.00 53.41 345 LYS A N 1
ATOM 2802 C CA . LYS A 1 345 ? -25.792 -12.573 10.299 1.00 53.41 345 LYS A CA 1
ATOM 2803 C C . LYS A 1 345 ? -26.366 -13.951 10.673 1.00 53.41 345 LYS A C 1
ATOM 2805 O O . LYS A 1 345 ? -26.513 -14.799 9.799 1.00 53.41 345 LYS A O 1
ATOM 2810 N N . GLY A 1 346 ? -26.629 -14.178 11.963 1.00 44.25 346 GLY A N 1
ATOM 2811 C CA . GLY A 1 346 ? -27.166 -15.443 12.489 1.00 44.25 346 GLY A CA 1
ATOM 2812 C C . GLY A 1 346 ? -26.141 -16.438 13.056 1.00 44.25 346 GLY A C 1
ATOM 2813 O O . GLY A 1 346 ? -26.543 -17.484 13.555 1.00 44.25 346 GLY A O 1
ATOM 2814 N N . LYS A 1 347 ? -24.834 -16.137 13.045 1.00 35.88 347 LYS A N 1
ATOM 2815 C CA . LYS A 1 347 ? -23.853 -16.862 13.871 1.00 35.88 347 LYS A CA 1
ATOM 2816 C C . LYS A 1 347 ? -23.422 -15.971 15.028 1.00 35.88 347 LYS A C 1
ATOM 2818 O O . LYS A 1 347 ? -22.803 -14.935 14.802 1.00 35.88 347 LYS A O 1
ATOM 2823 N N . ALA A 1 348 ? -23.748 -16.382 16.256 1.00 28.22 348 ALA A N 1
ATOM 2824 C CA . ALA A 1 348 ? -23.172 -15.784 17.455 1.00 28.22 348 ALA A CA 1
ATOM 2825 C C . ALA A 1 348 ? -21.635 -15.744 17.316 1.00 28.22 348 ALA A C 1
ATOM 2827 O O . ALA A 1 348 ? -21.069 -16.668 16.713 1.00 28.22 348 ALA A O 1
ATOM 2828 N N . PRO A 1 349 ? -20.953 -14.707 17.838 1.00 31.69 349 PRO A N 1
ATOM 2829 C CA . PRO A 1 349 ? -19.499 -14.666 17.849 1.00 31.69 349 PRO A CA 1
ATOM 2830 C C . PRO A 1 349 ? -18.981 -15.993 18.396 1.00 31.69 349 PRO A C 1
ATOM 2832 O O . PRO A 1 349 ? -19.374 -16.414 19.486 1.00 31.69 349 PRO A O 1
ATOM 2835 N N . ARG A 1 350 ? -18.124 -16.685 17.638 1.00 31.72 350 ARG A N 1
ATOM 2836 C CA . ARG A 1 350 ? -17.399 -17.830 18.185 1.00 31.72 350 ARG A CA 1
ATOM 2837 C C . ARG A 1 350 ? -16.471 -17.242 19.239 1.00 31.72 350 ARG A C 1
ATOM 2839 O O . ARG A 1 350 ? -15.418 -16.704 18.906 1.00 31.72 350 ARG A O 1
ATOM 2846 N N . ALA A 1 351 ? -16.893 -17.297 20.498 1.00 29.44 351 ALA A N 1
ATOM 2847 C CA . ALA A 1 351 ? -15.982 -17.154 21.610 1.00 29.44 351 ALA A CA 1
ATOM 2848 C C . ALA A 1 351 ? -14.904 -18.213 21.389 1.00 29.44 351 ALA A C 1
ATOM 2850 O O . ALA A 1 351 ? -15.170 -19.414 21.474 1.00 29.44 351 ALA A O 1
ATOM 2851 N N . THR A 1 352 ? -13.693 -17.782 21.053 1.00 30.11 352 THR A N 1
ATOM 2852 C CA . THR A 1 352 ? -12.522 -18.613 21.285 1.00 30.11 352 THR A CA 1
ATOM 2853 C C . THR A 1 352 ? -12.428 -18.720 22.799 1.00 30.11 352 THR A C 1
ATOM 2855 O O . THR A 1 352 ? -11.810 -17.890 23.4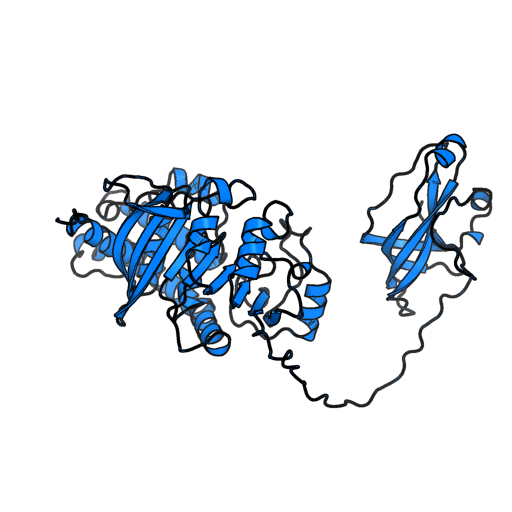60 1.00 30.11 352 THR A O 1
ATOM 2858 N N . LEU A 1 353 ? -13.132 -19.701 23.367 1.00 27.59 353 LEU A N 1
ATOM 2859 C CA . LEU A 1 353 ? -12.889 -20.174 24.715 1.00 27.59 353 LEU A CA 1
ATOM 2860 C C . LEU A 1 353 ? -11.465 -20.719 24.702 1.00 27.59 353 LEU A C 1
ATOM 2862 O O . LEU A 1 353 ? -11.222 -21.891 24.424 1.00 27.59 353 LEU A O 1
ATOM 2866 N N . VAL A 1 354 ? -10.503 -19.841 24.976 1.00 29.67 354 VAL A N 1
ATOM 2867 C CA . VAL A 1 354 ? -9.244 -20.268 25.561 1.00 29.67 354 VAL A CA 1
ATOM 2868 C C . VAL A 1 354 ? -9.655 -20.913 26.872 1.00 29.67 354 VAL A C 1
ATOM 2870 O O . VAL A 1 354 ? -10.092 -20.234 27.803 1.00 29.67 354 VAL A O 1
ATOM 2873 N N . VAL A 1 355 ? -9.604 -22.243 26.900 1.00 27.91 355 VAL A N 1
ATOM 2874 C CA . VAL A 1 355 ? -9.753 -23.029 28.118 1.00 27.91 355 VAL A CA 1
ATOM 2875 C C . VAL A 1 355 ? -8.789 -22.425 29.131 1.00 27.91 355 VAL A C 1
ATOM 2877 O O . VAL A 1 355 ? -7.569 -22.529 28.994 1.00 27.91 355 VAL A O 1
ATOM 2880 N N . LYS A 1 356 ? -9.348 -21.719 30.119 1.00 31.66 356 LYS A N 1
ATOM 2881 C CA . LYS A 1 356 ? -8.616 -21.236 31.284 1.00 31.66 356 LYS A CA 1
ATOM 2882 C C . LYS A 1 356 ? -7.957 -22.450 31.921 1.00 31.66 356 LYS A C 1
ATOM 2884 O O . LYS A 1 356 ? -8.618 -23.218 32.613 1.00 31.66 356 LYS A O 1
ATOM 2889 N N . LYS A 1 357 ? -6.643 -22.593 31.759 1.00 25.92 357 LYS A N 1
ATOM 2890 C CA . LYS A 1 357 ? -5.860 -23.320 32.750 1.00 25.92 357 LYS A CA 1
ATOM 2891 C C . LYS A 1 357 ? -5.835 -22.415 33.977 1.00 25.92 357 LYS A C 1
ATOM 2893 O O . LYS A 1 357 ? -5.179 -21.375 33.980 1.00 25.92 357 LYS A O 1
ATOM 2898 N N . VAL A 1 358 ? -6.661 -22.751 34.966 1.00 25.88 358 VAL A N 1
ATOM 2899 C CA . VAL A 1 358 ? -6.670 -22.096 36.274 1.00 25.88 358 VAL A CA 1
ATOM 2900 C C . VAL A 1 358 ? -5.298 -22.332 36.895 1.00 25.88 358 VAL A C 1
ATOM 2902 O O . VAL A 1 358 ? -5.008 -23.404 37.413 1.00 25.88 358 VAL A O 1
ATOM 2905 N N . ILE A 1 359 ? -4.431 -21.330 36.794 1.00 29.30 359 ILE A N 1
ATOM 2906 C CA . ILE A 1 359 ? -3.255 -21.214 37.649 1.00 29.30 359 ILE A CA 1
ATOM 2907 C C . ILE A 1 359 ? -3.784 -20.705 39.001 1.00 29.30 359 ILE A C 1
ATOM 2909 O O . ILE A 1 359 ? -4.559 -19.741 39.008 1.00 29.30 359 ILE A O 1
ATOM 2913 N N . PRO A 1 360 ? -3.442 -21.333 40.140 1.00 25.88 360 PRO A N 1
ATOM 2914 C CA . PRO A 1 360 ? -3.972 -20.929 41.435 1.00 25.88 360 PRO A CA 1
ATOM 2915 C C . PRO A 1 360 ? -3.635 -19.464 41.726 1.00 25.88 360 PRO A C 1
ATOM 2917 O O . PRO A 1 360 ? -2.494 -19.028 41.560 1.00 25.88 360 PRO A O 1
ATOM 2920 N N . LYS A 1 361 ? -4.639 -18.707 42.183 1.00 34.06 361 LYS A N 1
ATOM 2921 C CA . LYS A 1 361 ? -4.481 -17.343 42.697 1.00 34.06 361 LYS A CA 1
ATOM 2922 C C . LYS A 1 361 ? -3.411 -17.327 43.794 1.00 34.06 361 LYS A C 1
ATOM 2924 O O . LYS A 1 361 ? -3.666 -17.798 44.899 1.00 34.06 361 LYS A O 1
ATOM 2929 N N . LYS A 1 362 ? -2.268 -16.688 43.539 1.00 29.05 362 LYS A N 1
ATOM 2930 C CA . LYS A 1 362 ? -1.440 -16.129 44.614 1.00 29.05 362 LYS A CA 1
ATOM 2931 C C . LYS A 1 362 ? -1.900 -14.697 44.900 1.00 29.05 362 LYS A C 1
ATOM 2933 O O . LYS A 1 362 ? -1.670 -13.804 44.098 1.00 29.05 362 LYS A O 1
ATOM 2938 N N . GLY A 1 363 ? -2.559 -14.541 46.052 1.00 28.86 363 GLY A N 1
ATOM 2939 C CA . GLY A 1 363 ? -2.662 -13.315 46.855 1.00 28.86 363 GLY A CA 1
ATOM 2940 C C . GLY A 1 363 ? -3.493 -12.156 46.294 1.00 28.86 363 GLY A C 1
ATOM 2941 O O . GLY A 1 363 ? -3.080 -11.473 45.363 1.00 28.86 363 GLY A O 1
ATOM 2942 N N . LYS A 1 364 ? -4.618 -11.834 46.950 1.00 33.88 364 LYS A N 1
ATOM 2943 C CA . LYS A 1 364 ? -5.203 -10.482 46.894 1.00 33.88 364 LYS A CA 1
ATOM 2944 C C . LYS A 1 364 ? -4.120 -9.480 47.333 1.00 33.88 364 LYS A C 1
ATOM 2946 O O . LYS A 1 364 ? -3.788 -9.446 48.516 1.00 33.88 364 LYS A O 1
ATOM 2951 N N . LYS A 1 365 ? -3.578 -8.663 46.422 1.00 36.25 365 LYS A N 1
ATOM 2952 C CA . LYS A 1 365 ? -2.860 -7.443 46.823 1.00 36.25 365 LYS A CA 1
ATOM 2953 C C . LYS A 1 365 ? -3.896 -6.486 47.416 1.00 36.25 365 LYS A C 1
ATOM 2955 O O . LYS A 1 365 ? -4.866 -6.145 46.744 1.00 36.25 365 LYS A O 1
ATOM 2960 N N . LYS A 1 366 ? -3.728 -6.120 48.689 1.00 34.81 366 LYS A N 1
ATOM 2961 C CA . LYS A 1 366 ? -4.519 -5.066 49.337 1.00 34.81 366 LYS A CA 1
ATOM 2962 C C . LYS A 1 366 ? -4.324 -3.767 48.549 1.00 34.81 366 LYS A C 1
ATOM 2964 O O . LYS A 1 366 ? -3.186 -3.359 48.333 1.00 34.81 366 LYS A O 1
ATOM 2969 N N . THR A 1 367 ? -5.416 -3.133 48.135 1.00 42.66 367 THR A N 1
ATOM 2970 C CA . THR A 1 367 ? -5.425 -1.759 47.625 1.00 42.66 367 THR A CA 1
ATOM 2971 C C . THR A 1 367 ? -4.920 -0.850 48.742 1.00 42.66 367 THR A C 1
ATOM 2973 O O . THR A 1 367 ? -5.531 -0.795 49.810 1.00 42.66 367 THR A O 1
ATOM 2976 N N . ALA A 1 368 ? -3.782 -0.190 48.541 1.00 53.06 368 ALA A N 1
ATOM 2977 C CA . ALA A 1 368 ? -3.297 0.800 49.492 1.00 53.06 368 ALA A CA 1
ATOM 2978 C C . ALA A 1 368 ? -4.198 2.044 49.419 1.00 53.06 368 ALA A C 1
ATOM 2980 O O . ALA A 1 368 ? -4.494 2.534 48.326 1.00 53.06 368 ALA A O 1
ATOM 2981 N 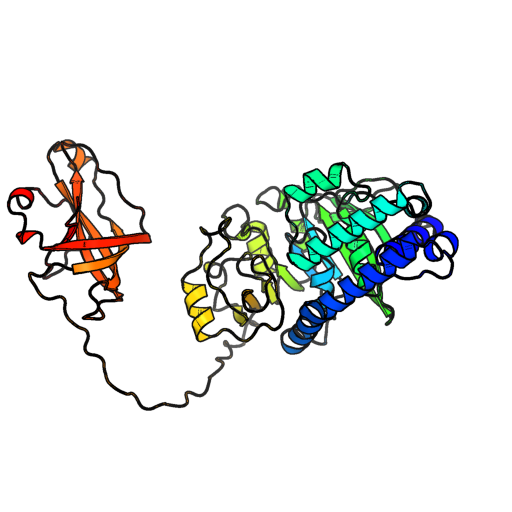N . GLN A 1 369 ? -4.678 2.517 50.570 1.00 58.88 369 GLN A N 1
ATOM 2982 C CA . GLN A 1 369 ? -5.409 3.779 50.671 1.00 58.88 369 GLN A CA 1
ATOM 2983 C C . GLN A 1 369 ? -4.414 4.934 50.776 1.00 58.88 369 GLN A C 1
ATOM 2985 O O . GLN A 1 369 ? -3.418 4.834 51.493 1.00 58.88 369 GLN A O 1
ATOM 2990 N N . ILE A 1 370 ? -4.704 6.033 50.080 1.00 64.75 370 ILE A N 1
ATOM 2991 C CA . ILE A 1 370 ? -3.917 7.265 50.149 1.00 64.75 370 ILE A CA 1
ATOM 2992 C C . ILE A 1 370 ? -3.919 7.775 51.601 1.00 64.75 370 ILE A C 1
ATOM 2994 O O . ILE A 1 370 ? -4.977 8.045 52.172 1.00 64.75 370 ILE A O 1
ATOM 2998 N N . SER A 1 371 ? -2.738 7.887 52.218 1.00 60.25 371 SER A N 1
ATOM 2999 C CA . SER A 1 371 ? -2.602 8.357 53.600 1.00 60.25 371 SER A CA 1
ATOM 3000 C C . SER A 1 371 ? -2.847 9.863 53.696 1.00 60.25 371 SER A C 1
ATOM 3002 O O . SER A 1 371 ? -2.200 10.639 52.989 1.00 60.25 371 SER A O 1
ATOM 3004 N N . LYS A 1 372 ? -3.733 10.283 54.608 1.00 60.78 372 LYS A N 1
ATOM 3005 C CA . LYS A 1 372 ? -3.993 11.702 54.887 1.00 60.78 372 LYS A CA 1
ATOM 3006 C C . LYS A 1 372 ? -2.698 12.389 55.353 1.00 60.78 372 LYS A C 1
ATOM 3008 O O . LYS A 1 372 ? -2.062 11.908 56.285 1.00 60.78 372 LYS A O 1
ATOM 3013 N N . GLY A 1 373 ? -2.317 13.494 54.708 1.00 62.19 373 GLY A N 1
ATOM 3014 C CA . GLY A 1 373 ? -1.243 14.381 55.182 1.00 62.19 373 GLY A CA 1
ATOM 3015 C C . GLY A 1 373 ? 0.166 14.158 54.615 1.00 62.19 373 GLY A C 1
ATOM 3016 O O . GLY A 1 373 ? 1.089 14.819 55.076 1.00 62.19 373 GLY A O 1
ATOM 3017 N N . LYS A 1 374 ? 0.363 13.274 53.626 1.00 75.44 374 LYS A N 1
ATOM 3018 C CA . LYS A 1 374 ? 1.662 13.122 52.938 1.00 75.44 374 LYS A CA 1
ATOM 3019 C C . LYS A 1 374 ? 1.626 13.667 51.515 1.00 75.44 374 LYS A C 1
ATOM 3021 O O . LYS A 1 374 ? 0.618 13.506 50.823 1.00 75.44 374 LYS A O 1
ATOM 3026 N N . SER A 1 375 ? 2.740 14.265 51.098 1.00 80.06 375 SER A N 1
ATOM 3027 C CA . SER A 1 375 ? 3.016 14.579 49.698 1.00 80.06 375 SER A CA 1
ATOM 3028 C C . SER A 1 375 ? 3.048 13.301 48.859 1.00 80.06 375 SER A C 1
ATOM 3030 O O . SER A 1 375 ? 3.389 12.236 49.373 1.00 80.06 375 SER A O 1
ATOM 3032 N N . LEU A 1 376 ? 2.705 13.403 47.578 1.00 82.62 376 LEU A N 1
ATOM 3033 C CA . LEU A 1 376 ? 2.699 12.286 46.635 1.00 82.62 376 LEU A CA 1
ATOM 3034 C C . LEU A 1 376 ? 3.445 12.682 45.360 1.00 82.62 376 LEU A C 1
ATOM 3036 O O . LEU A 1 376 ? 3.076 13.672 44.736 1.00 82.62 376 LEU A O 1
ATOM 3040 N N . ASP A 1 377 ? 4.431 11.898 44.931 1.00 84.50 377 ASP A N 1
ATOM 3041 C CA . ASP A 1 377 ? 5.062 12.058 43.614 1.00 84.50 377 ASP A CA 1
ATOM 3042 C C . ASP A 1 377 ? 4.467 11.062 42.609 1.00 84.50 377 ASP A C 1
ATOM 3044 O O . ASP A 1 377 ? 4.668 9.844 42.697 1.00 84.50 377 ASP A O 1
ATOM 3048 N N . LEU A 1 378 ? 3.672 11.576 41.669 1.00 83.12 378 LEU A N 1
ATOM 3049 C CA . LEU A 1 378 ? 2.811 10.767 40.812 1.00 83.12 378 LEU A CA 1
ATOM 3050 C C . LEU A 1 378 ? 2.941 11.139 39.339 1.00 83.12 378 LEU A C 1
ATOM 3052 O O . LEU A 1 378 ? 3.089 12.300 38.964 1.00 83.12 378 LEU A O 1
ATOM 3056 N N . ASN A 1 379 ? 2.737 10.137 38.488 1.00 78.19 379 ASN A N 1
ATOM 3057 C CA . ASN A 1 379 ? 2.357 10.349 37.100 1.00 78.19 379 ASN A CA 1
ATOM 3058 C C . ASN A 1 379 ? 0.835 10.365 37.018 1.00 78.19 379 ASN A C 1
ATOM 3060 O O . ASN A 1 379 ? 0.175 9.379 37.366 1.00 78.19 379 ASN A O 1
ATOM 3064 N N . LEU A 1 380 ? 0.276 11.473 36.541 1.00 84.19 380 LEU A N 1
ATOM 3065 C CA . LEU A 1 380 ? -1.164 11.688 36.460 1.00 84.19 380 LEU A CA 1
ATOM 3066 C C . LEU A 1 380 ? -1.604 11.846 35.013 1.00 84.19 380 LEU A C 1
ATOM 3068 O O . LEU A 1 380 ? -0.878 12.397 34.190 1.00 84.19 380 LEU A O 1
ATOM 3072 N N . ARG A 1 381 ? -2.831 11.415 34.715 1.00 77.94 381 ARG A N 1
ATOM 3073 C CA . ARG A 1 381 ? -3.519 11.747 33.465 1.00 77.94 381 ARG A CA 1
ATOM 3074 C C . ARG A 1 381 ? -4.801 12.505 33.769 1.00 77.94 381 ARG A C 1
ATOM 3076 O O . ARG A 1 381 ? -5.652 11.984 34.488 1.00 77.94 381 ARG A O 1
ATOM 3083 N N . LEU A 1 382 ? -4.946 13.700 33.201 1.00 82.06 382 LEU A N 1
ATOM 3084 C CA . LEU A 1 382 ? -6.154 14.516 33.348 1.00 82.06 382 LEU A CA 1
ATOM 3085 C C . LEU A 1 382 ? -7.344 13.821 32.680 1.00 82.06 382 LEU A C 1
ATOM 3087 O O . LEU A 1 382 ? -7.267 13.506 31.493 1.00 82.06 382 LEU A O 1
ATOM 3091 N N . ILE A 1 383 ? -8.435 13.589 33.412 1.00 77.56 383 ILE A N 1
ATOM 3092 C CA . ILE A 1 383 ? -9.633 12.912 32.886 1.00 77.56 383 ILE A CA 1
ATOM 3093 C C . ILE A 1 383 ? -10.893 13.781 32.918 1.00 77.56 383 ILE A C 1
ATOM 3095 O O . ILE A 1 383 ? -11.749 13.591 32.058 1.00 77.56 383 ILE A O 1
ATOM 3099 N N . ALA A 1 384 ? -10.983 14.760 33.821 1.00 81.31 384 ALA A N 1
ATOM 3100 C CA . ALA A 1 384 ? -12.051 15.761 33.822 1.00 81.31 384 ALA A CA 1
ATOM 3101 C C . ALA A 1 384 ? -11.552 17.106 34.366 1.00 81.31 384 ALA A C 1
ATOM 3103 O O . ALA A 1 384 ? -10.633 17.149 35.185 1.00 81.31 384 ALA A O 1
ATOM 3104 N N . LYS A 1 385 ? -12.161 18.201 33.909 1.00 84.75 385 LYS A N 1
ATOM 3105 C CA . LYS A 1 385 ? -11.833 19.569 34.324 1.00 84.75 385 LYS A CA 1
ATOM 3106 C C . LYS A 1 385 ? -13.070 20.273 34.845 1.00 84.75 385 LYS A C 1
ATOM 3108 O O . LYS A 1 385 ? -14.116 20.108 34.219 1.00 84.75 385 LYS A O 1
ATOM 3113 N N . SER A 1 386 ? -12.918 21.114 35.867 1.00 81.31 386 SER A N 1
ATOM 3114 C CA . SER A 1 386 ? -13.930 22.141 36.104 1.00 81.31 386 SER A CA 1
ATOM 3115 C C . SER A 1 386 ? -13.901 23.209 35.016 1.00 81.31 386 SER A C 1
ATOM 3117 O O . SER A 1 386 ? -12.851 23.486 34.423 1.00 81.31 386 SER A O 1
ATOM 3119 N N . VAL A 1 387 ? -15.030 23.877 34.803 1.00 77.50 387 VAL A N 1
ATOM 3120 C CA . VAL A 1 387 ? -15.131 25.011 33.882 1.00 77.50 387 VAL A CA 1
ATOM 3121 C C . VAL A 1 387 ? -15.246 26.329 34.648 1.00 77.50 387 VAL A C 1
ATOM 3123 O O . VAL A 1 387 ? -16.200 26.564 35.383 1.00 77.50 387 VAL A O 1
ATOM 3126 N N . ILE A 1 388 ? -14.307 27.254 34.409 1.00 79.25 388 ILE A N 1
ATOM 3127 C CA . ILE A 1 388 ? -14.485 28.658 34.810 1.00 79.25 388 ILE A CA 1
ATOM 3128 C C . ILE A 1 388 ? -15.532 29.310 33.900 1.00 79.25 388 ILE A C 1
ATOM 3130 O O . ILE A 1 388 ? -15.269 29.545 32.714 1.00 79.25 388 ILE A O 1
ATOM 3134 N N . THR A 1 389 ? -16.712 29.584 34.456 1.00 79.38 389 THR A N 1
ATOM 3135 C CA . THR A 1 389 ? -17.828 30.242 33.768 1.00 79.38 389 THR A CA 1
ATOM 3136 C C . THR A 1 389 ? -17.606 31.755 33.650 1.00 79.38 389 THR A C 1
ATOM 3138 O O . THR A 1 389 ? -16.736 32.336 34.303 1.00 79.38 389 THR A O 1
ATOM 3141 N N . LYS A 1 390 ? -18.408 32.425 32.810 1.00 79.69 390 LYS A N 1
ATOM 3142 C CA . LYS A 1 390 ? -18.370 33.895 32.676 1.00 79.69 390 LYS A CA 1
ATOM 3143 C C . LYS A 1 390 ? -18.704 34.612 33.987 1.00 79.69 390 LYS A C 1
ATOM 3145 O O . LYS A 1 390 ? -18.154 35.673 34.243 1.00 79.69 390 LYS A O 1
ATOM 3150 N N . GLU A 1 391 ? -19.566 34.022 34.807 1.00 79.38 391 GLU A N 1
ATOM 3151 C CA . GLU A 1 391 ? -19.932 34.554 36.119 1.00 79.38 391 GLU A CA 1
ATOM 3152 C C . GLU A 1 391 ? -18.713 34.635 37.046 1.00 79.38 391 GLU A C 1
ATOM 3154 O O . GLU A 1 391 ? -18.441 35.687 37.619 1.00 79.38 391 GLU A O 1
ATOM 3159 N N . TYR A 1 392 ? -17.895 33.578 37.097 1.00 80.44 392 TYR A N 1
ATOM 3160 C CA . TYR A 1 392 ? -16.673 33.562 37.907 1.00 80.44 392 TYR A CA 1
ATOM 3161 C C . TYR A 1 392 ? -15.610 34.556 37.426 1.00 80.44 392 TYR A C 1
ATOM 3163 O O . TYR A 1 392 ? -14.865 35.093 38.240 1.00 80.44 392 TYR A O 1
ATOM 3171 N N . MET A 1 393 ? -15.545 34.844 36.123 1.00 77.69 393 MET A N 1
ATOM 3172 C CA . MET A 1 393 ? -14.613 35.843 35.580 1.00 77.69 393 MET A CA 1
ATOM 3173 C C . MET A 1 393 ? -14.925 37.272 36.058 1.00 77.69 393 MET A C 1
ATOM 3175 O O . MET A 1 393 ? -14.018 38.104 36.114 1.00 77.69 393 MET A O 1
ATOM 3179 N N . ASN A 1 394 ? -16.182 37.566 36.410 1.00 79.94 394 ASN A N 1
ATOM 3180 C CA . ASN A 1 394 ? -16.603 38.901 36.846 1.00 79.94 394 ASN A CA 1
ATOM 3181 C C . ASN A 1 394 ? -16.206 39.217 38.298 1.00 79.94 394 ASN A C 1
ATOM 3183 O O . ASN A 1 394 ? -16.069 40.389 38.638 1.00 79.94 394 ASN A O 1
ATOM 3187 N N . ASP A 1 395 ? -15.965 38.188 39.117 1.00 76.19 395 ASP A N 1
ATOM 3188 C CA . ASP A 1 395 ? -15.542 38.277 40.527 1.00 76.19 395 ASP A CA 1
ATOM 3189 C C . ASP A 1 395 ? -14.154 38.958 40.660 1.00 76.19 395 ASP A C 1
ATOM 3191 O O . ASP A 1 395 ? -13.823 39.526 41.693 1.00 76.19 395 ASP A O 1
ATOM 3195 N N . LYS A 1 396 ? -13.331 38.958 39.591 1.00 74.88 396 LYS A N 1
ATOM 3196 C CA . LYS A 1 396 ? -11.959 39.529 39.496 1.00 74.88 396 LYS A CA 1
ATOM 3197 C C . LYS A 1 396 ? -10.957 39.086 40.583 1.00 74.88 396 LYS A C 1
ATOM 3199 O O . LYS A 1 396 ? -9.796 39.494 40.538 1.00 74.88 396 LYS A O 1
ATOM 3204 N N . ASN A 1 397 ? -11.361 38.205 41.489 1.00 85.12 397 ASN A N 1
ATOM 3205 C CA . ASN A 1 397 ? -10.548 37.625 42.549 1.00 85.12 397 ASN A CA 1
ATOM 3206 C C . ASN A 1 397 ? -9.761 36.389 42.077 1.00 85.12 397 ASN A C 1
ATOM 3208 O O . ASN A 1 397 ? -9.957 35.872 40.972 1.00 85.12 397 ASN A O 1
ATOM 3212 N N . ASN A 1 398 ? -8.827 35.926 42.910 1.00 90.25 398 ASN A N 1
ATOM 3213 C CA . ASN A 1 398 ? -8.132 34.660 42.688 1.00 90.25 398 ASN A CA 1
ATOM 3214 C C . ASN A 1 398 ? -9.060 33.482 43.010 1.00 90.25 398 ASN A C 1
ATOM 3216 O O . ASN A 1 398 ? -9.870 33.573 43.928 1.00 90.25 398 ASN A O 1
ATOM 3220 N N . ALA A 1 399 ? -8.939 32.377 42.276 1.00 89.19 399 ALA A N 1
ATOM 3221 C CA . ALA A 1 399 ? -9.766 31.194 42.504 1.00 89.19 399 ALA A CA 1
ATOM 3222 C C . ALA A 1 399 ? -9.063 29.906 42.072 1.00 89.19 399 ALA A C 1
ATOM 3224 O O . ALA A 1 399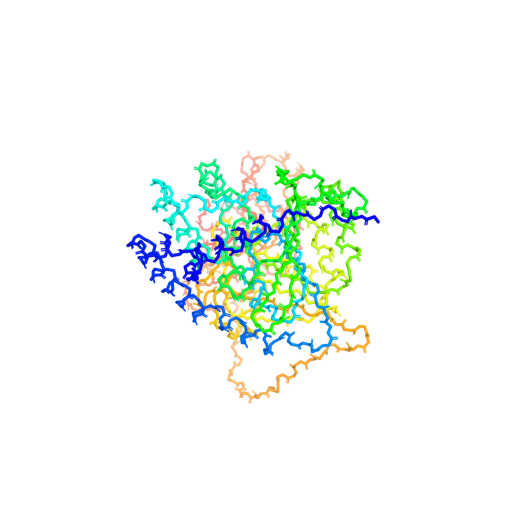 ? -8.307 29.880 41.092 1.00 89.19 399 ALA A O 1
ATOM 3225 N N . LEU A 1 400 ? -9.373 28.819 42.775 1.00 88.62 400 LEU A N 1
ATOM 3226 C CA . LEU A 1 400 ? -8.950 27.465 42.432 1.00 88.62 400 LEU A CA 1
ATOM 3227 C C . LEU A 1 400 ? -10.047 26.735 41.642 1.00 88.62 400 LEU A C 1
ATOM 3229 O O . LEU A 1 400 ? -11.235 27.013 41.792 1.00 88.62 400 LEU A O 1
ATOM 3233 N N . VAL A 1 401 ? -9.637 25.765 40.827 1.00 88.06 401 VAL A N 1
ATOM 3234 C CA . VAL A 1 401 ? -10.515 24.791 40.154 1.00 88.06 401 VAL A CA 1
ATOM 3235 C C . VAL A 1 401 ? -10.099 23.376 40.511 1.00 88.06 401 VAL A C 1
ATOM 3237 O O . VAL A 1 401 ? -8.913 23.131 40.748 1.00 88.06 401 VAL A O 1
ATOM 3240 N N . LEU A 1 402 ? -11.050 22.440 40.507 1.00 87.88 402 LEU A N 1
ATOM 3241 C CA . LEU A 1 402 ? -10.780 21.029 40.770 1.00 87.88 402 LEU A CA 1
ATOM 3242 C C . LEU A 1 402 ? -10.733 20.241 39.467 1.00 87.88 402 LEU A C 1
ATOM 3244 O O . LEU A 1 402 ? -11.670 20.196 38.686 1.00 87.88 402 LEU A O 1
ATOM 3248 N N . ASN A 1 403 ? -9.640 19.534 39.248 1.00 87.81 403 ASN A N 1
ATOM 3249 C CA . ASN A 1 403 ? -9.541 18.617 38.126 1.00 87.81 403 ASN A CA 1
ATOM 3250 C C . ASN A 1 403 ? -9.501 17.181 38.630 1.00 87.81 403 ASN A C 1
ATOM 3252 O O . ASN A 1 403 ? -8.835 16.887 39.624 1.00 87.81 403 ASN A O 1
ATOM 3256 N N . GLU A 1 404 ? -10.168 16.279 37.912 1.00 86.06 404 GLU A N 1
ATOM 3257 C CA . GLU A 1 404 ? -10.077 14.848 38.175 1.00 86.06 404 GLU A CA 1
ATOM 3258 C C . GLU A 1 404 ? -8.947 14.239 37.345 1.00 86.06 404 GLU A C 1
ATOM 3260 O O . GLU A 1 404 ? -8.898 14.379 36.118 1.00 86.06 404 GLU A O 1
ATOM 3265 N N . TYR A 1 405 ? -8.055 13.525 38.022 1.00 86.62 405 TYR A N 1
ATOM 3266 C CA . TYR A 1 405 ? -6.950 12.788 37.428 1.00 86.62 405 TYR A CA 1
ATOM 3267 C C . TYR A 1 405 ? -7.076 11.307 37.744 1.00 86.62 405 TYR A C 1
ATOM 3269 O O . TYR A 1 405 ? -7.607 10.922 38.783 1.00 86.62 405 TYR A O 1
ATOM 3277 N N . VAL A 1 406 ? -6.526 10.472 36.869 1.00 82.19 406 VAL A N 1
ATOM 3278 C CA . VAL A 1 406 ? -6.217 9.079 37.197 1.00 82.19 406 VAL A CA 1
ATOM 3279 C C . VAL A 1 406 ? -4.716 8.938 37.416 1.00 82.19 406 VAL A C 1
ATOM 3281 O O . VAL A 1 406 ? -3.920 9.430 36.610 1.00 82.19 406 VAL A O 1
ATOM 3284 N N . ILE A 1 407 ? -4.332 8.265 38.499 1.00 82.94 407 ILE A N 1
ATOM 3285 C CA . ILE A 1 407 ? -2.937 7.920 38.770 1.00 82.94 407 ILE A CA 1
ATOM 3286 C C . ILE A 1 407 ? -2.519 6.838 37.774 1.00 82.94 407 ILE A C 1
ATOM 3288 O O . ILE A 1 407 ? -3.149 5.785 37.693 1.00 82.94 407 ILE A O 1
ATOM 3292 N N . ILE A 1 408 ? -1.469 7.089 37.000 1.00 75.12 408 ILE A N 1
ATOM 3293 C CA . ILE A 1 408 ? -0.916 6.121 36.038 1.00 75.12 408 ILE A CA 1
ATOM 3294 C C . ILE A 1 408 ? 0.427 5.538 36.495 1.00 75.12 408 ILE A C 1
ATOM 3296 O O . ILE A 1 408 ? 0.901 4.575 35.898 1.00 75.12 408 ILE A O 1
ATOM 3300 N N . GLY A 1 409 ? 1.025 6.097 37.550 1.00 73.88 409 GLY A N 1
ATOM 3301 C CA . GLY A 1 409 ? 2.203 5.547 38.215 1.00 73.88 409 GLY A CA 1
ATOM 3302 C C . GLY A 1 409 ? 2.579 6.342 39.465 1.00 73.88 409 GLY A C 1
ATOM 3303 O O . GLY A 1 409 ? 2.248 7.522 39.568 1.00 73.88 409 GLY A O 1
ATOM 3304 N N . ASN A 1 410 ? 3.263 5.686 40.401 1.00 75.44 410 ASN A N 1
ATOM 3305 C CA . ASN A 1 410 ? 3.841 6.292 41.601 1.00 75.44 410 ASN A CA 1
ATOM 3306 C C . ASN A 1 410 ? 5.369 6.312 41.455 1.00 75.44 410 ASN A C 1
ATOM 3308 O O . ASN A 1 410 ? 5.965 5.259 41.220 1.00 75.44 410 ASN A O 1
ATOM 3312 N N . ASN A 1 411 ? 5.983 7.487 41.576 1.00 65.94 411 ASN A N 1
ATOM 3313 C CA . ASN A 1 411 ? 7.421 7.669 41.382 1.00 65.94 411 ASN A CA 1
ATOM 3314 C C . ASN A 1 411 ? 8.235 7.328 42.648 1.00 65.94 411 ASN A C 1
ATOM 3316 O O . ASN A 1 411 ? 9.419 7.023 42.542 1.00 65.94 411 ASN A O 1
ATOM 3320 N N . GLU A 1 412 ? 7.603 7.282 43.828 1.00 58.75 412 GLU A N 1
ATOM 3321 C CA . GLU A 1 412 ? 8.249 6.997 45.125 1.00 58.75 412 GLU A CA 1
ATOM 3322 C C . GLU A 1 412 ? 8.293 5.498 45.493 1.00 58.75 412 GLU A C 1
ATOM 3324 O O . GLU A 1 412 ? 8.705 5.122 46.591 1.00 58.75 412 GLU A O 1
ATOM 3329 N N . GLY A 1 413 ? 7.868 4.609 44.588 1.00 52.09 413 GLY A N 1
ATOM 3330 C CA . GLY A 1 413 ? 8.169 3.170 44.635 1.00 52.09 413 GLY A CA 1
ATOM 3331 C C . GLY A 1 413 ? 7.533 2.332 45.755 1.00 52.09 413 GLY A C 1
ATOM 3332 O O . GLY A 1 413 ? 7.647 1.111 45.712 1.00 52.09 413 GLY A O 1
ATOM 3333 N N . ASN A 1 414 ? 6.825 2.921 46.722 1.00 49.53 414 ASN A N 1
ATOM 3334 C CA . ASN A 1 414 ? 6.423 2.183 47.927 1.00 49.53 414 ASN A CA 1
ATOM 3335 C C . ASN A 1 414 ? 4.961 1.700 47.978 1.00 49.53 414 ASN A C 1
ATOM 3337 O O . ASN A 1 414 ? 4.644 0.873 48.833 1.00 49.53 414 ASN A O 1
ATOM 3341 N N . GLN A 1 415 ? 4.068 2.130 47.071 1.00 54.94 415 GLN A N 1
ATOM 3342 C CA . GLN A 1 415 ? 2.677 1.636 46.983 1.00 54.94 415 GLN A CA 1
ATOM 3343 C C . GLN A 1 415 ? 2.109 1.737 45.552 1.00 54.94 415 GLN A C 1
ATOM 3345 O O . GLN A 1 415 ? 2.298 2.754 44.883 1.00 54.94 415 GLN A O 1
ATOM 3350 N N . ASP A 1 416 ? 1.374 0.712 45.093 1.00 63.94 416 ASP A N 1
ATOM 3351 C CA . ASP A 1 416 ? 0.680 0.725 43.793 1.00 63.94 416 ASP A CA 1
ATOM 3352 C C . ASP A 1 416 ? -0.667 1.457 43.909 1.00 63.94 416 ASP A C 1
ATOM 3354 O O . ASP A 1 416 ? -1.679 0.891 44.326 1.00 63.94 416 ASP A O 1
ATOM 3358 N N . LEU A 1 417 ? -0.645 2.748 43.577 1.00 68.38 417 LEU A N 1
ATOM 3359 C CA . LEU A 1 417 ? -1.814 3.633 43.547 1.00 68.38 417 LEU A CA 1
ATOM 3360 C C . LEU A 1 417 ? -2.417 3.752 42.133 1.00 68.38 417 LEU A C 1
ATOM 3362 O O . LEU A 1 417 ? -3.335 4.543 41.911 1.00 68.38 417 LEU A O 1
ATOM 3366 N N . SER A 1 418 ? -1.911 2.978 41.169 1.00 69.50 418 SER A N 1
ATOM 3367 C CA . SER A 1 418 ? -2.291 3.073 39.758 1.00 69.50 418 SER A CA 1
ATOM 3368 C C . SER A 1 418 ? -3.775 2.755 39.550 1.00 69.50 418 SER A C 1
ATOM 3370 O O . SER A 1 418 ? -4.314 1.794 40.095 1.00 69.50 418 SER A O 1
ATOM 3372 N N . GLY A 1 419 ? -4.452 3.562 38.736 1.00 68.25 419 GLY A N 1
ATOM 3373 C CA . GLY A 1 419 ? -5.877 3.434 38.431 1.00 68.25 419 GLY A CA 1
ATOM 3374 C C . GLY A 1 419 ? -6.814 4.138 39.416 1.00 68.25 419 GLY A C 1
ATOM 3375 O O . GLY A 1 419 ? -8.000 4.266 39.111 1.00 68.25 419 GLY A O 1
ATOM 3376 N N . GLN A 1 420 ? -6.319 4.638 40.553 1.00 81.81 420 GLN A N 1
ATOM 3377 C CA . GLN A 1 420 ? -7.137 5.434 41.471 1.00 81.81 420 GLN A CA 1
ATOM 3378 C C . GLN A 1 420 ? -7.399 6.835 40.899 1.00 81.81 420 GLN A C 1
ATOM 3380 O O . GLN A 1 420 ? -6.536 7.427 40.244 1.00 81.81 420 GLN A O 1
ATOM 3385 N N . LYS A 1 421 ? -8.604 7.361 41.144 1.00 84.00 421 LYS A N 1
ATOM 3386 C CA . LYS A 1 421 ? -8.996 8.723 40.768 1.00 84.00 421 LYS A CA 1
ATOM 3387 C C . LYS A 1 421 ? -8.743 9.685 41.920 1.00 84.00 421 LYS A C 1
ATOM 3389 O O . LYS A 1 421 ? -9.143 9.402 43.047 1.00 84.00 421 LYS A O 1
ATOM 3394 N N . ILE A 1 422 ? -8.142 10.830 41.623 1.00 83.88 422 ILE A N 1
ATOM 3395 C CA . ILE A 1 422 ? -7.871 11.885 42.603 1.00 83.88 422 ILE A CA 1
ATOM 3396 C C . ILE A 1 422 ? -8.354 13.237 42.084 1.00 83.88 422 ILE A C 1
ATOM 3398 O O . ILE A 1 422 ? -8.352 13.479 40.876 1.00 83.88 422 ILE A O 1
ATOM 3402 N N . LEU A 1 423 ? -8.759 14.117 43.001 1.00 84.62 423 LEU A N 1
ATOM 3403 C CA . LEU A 1 423 ? -9.014 15.521 42.692 1.00 84.62 423 LEU A CA 1
ATOM 3404 C C . LEU A 1 423 ? -7.784 16.345 43.056 1.00 84.62 423 LEU A C 1
ATOM 3406 O O . LEU A 1 423 ? -7.233 16.200 44.148 1.00 84.62 423 LEU A O 1
ATOM 3410 N N . VAL A 1 424 ? -7.378 17.217 42.142 1.00 87.44 424 VAL A N 1
ATOM 3411 C CA . VAL A 1 424 ? -6.274 18.151 42.355 1.00 87.44 424 VAL A CA 1
ATOM 3412 C C . VAL A 1 424 ? -6.799 19.560 42.117 1.00 87.44 424 VAL A C 1
ATOM 3414 O O . VAL A 1 424 ? -7.311 19.855 41.032 1.00 87.44 424 VAL A O 1
ATOM 3417 N N . ALA A 1 425 ? -6.683 20.410 43.134 1.00 88.19 425 ALA A N 1
ATOM 3418 C CA . ALA A 1 425 ? -6.899 21.837 43.013 1.00 88.19 425 ALA A CA 1
ATOM 3419 C C . ALA A 1 425 ? -5.716 22.484 42.305 1.00 88.19 425 ALA A C 1
ATOM 3421 O O . ALA A 1 425 ? -4.557 22.176 42.571 1.00 88.19 425 ALA A O 1
ATOM 3422 N N . ARG A 1 426 ? -6.013 23.406 41.400 1.00 86.62 426 ARG A N 1
ATOM 3423 C CA . ARG A 1 426 ? -5.009 24.251 40.756 1.00 86.62 426 ARG A CA 1
ATOM 3424 C C . ARG A 1 426 ? -5.563 25.649 40.550 1.00 86.62 426 ARG A C 1
ATOM 3426 O O . ARG A 1 426 ? -6.780 25.832 40.531 1.00 86.62 426 ARG A O 1
ATOM 3433 N N . THR A 1 427 ? -4.683 26.614 40.326 1.00 86.75 427 THR A N 1
ATOM 3434 C CA . THR A 1 427 ? -5.077 27.990 40.022 1.00 86.75 427 THR A CA 1
ATOM 3435 C C . THR A 1 427 ? -5.901 28.048 38.739 1.00 86.75 427 THR A C 1
ATOM 3437 O O . THR A 1 427 ? -5.408 27.726 37.659 1.00 86.75 427 THR A O 1
ATOM 3440 N N . GLY A 1 428 ? -7.166 28.449 38.862 1.00 85.31 428 GLY A N 1
ATOM 3441 C CA . GLY A 1 428 ? -8.056 28.710 37.730 1.00 85.31 428 GLY A CA 1
ATOM 3442 C C . GLY A 1 428 ? -8.075 30.189 37.353 1.00 85.31 428 GLY A C 1
ATOM 3443 O O . GLY A 1 428 ? -8.020 30.526 36.168 1.00 85.31 428 GLY A O 1
ATOM 3444 N N . LEU A 1 429 ? -8.089 31.068 38.362 1.00 89.06 429 LEU A N 1
ATOM 3445 C CA . LEU A 1 429 ? -7.997 32.519 38.212 1.00 89.06 429 LEU A CA 1
ATOM 3446 C C . LEU A 1 429 ? -6.827 33.073 39.017 1.00 89.06 429 LEU A C 1
ATOM 3448 O O . LEU A 1 429 ? -6.708 32.797 40.209 1.00 89.06 429 LEU A O 1
ATOM 3452 N N . PHE A 1 430 ? -6.014 33.909 38.375 1.00 89.19 430 PHE A N 1
ATOM 3453 C CA . PHE A 1 430 ? -4.981 34.700 39.038 1.00 89.19 430 PHE A CA 1
ATOM 3454 C C . PHE A 1 430 ? -5.113 36.165 38.625 1.00 89.19 430 PHE A C 1
ATOM 3456 O O . PHE A 1 430 ? -5.068 36.494 37.437 1.00 89.19 430 PHE A O 1
ATOM 3463 N N . LYS A 1 431 ? -5.312 37.044 39.609 1.00 87.69 431 LYS A N 1
ATOM 3464 C CA . LYS A 1 431 ? -5.607 38.475 39.450 1.00 87.69 431 LYS A CA 1
ATOM 3465 C C . LYS A 1 431 ? -6.751 38.716 38.453 1.00 87.69 431 LYS A C 1
ATOM 3467 O O . LYS A 1 431 ? -6.632 39.535 37.543 1.00 87.69 431 LYS A O 1
ATOM 3472 N N . GLY A 1 432 ? -7.815 37.913 38.560 1.00 83.06 432 GLY A N 1
ATOM 3473 C CA . GLY A 1 432 ? -8.988 37.963 37.681 1.00 83.06 432 GLY A CA 1
ATOM 3474 C C . GLY A 1 432 ? -8.772 37.451 36.250 1.00 83.06 432 GLY A C 1
ATOM 3475 O O . GLY A 1 432 ? -9.697 37.499 35.442 1.00 83.06 432 GLY A O 1
ATOM 3476 N N . LYS A 1 433 ? -7.578 36.951 35.899 1.00 86.94 433 LYS A N 1
ATOM 3477 C CA . LYS A 1 433 ? -7.301 36.357 34.582 1.00 86.94 433 LYS A CA 1
ATOM 3478 C C . LYS A 1 433 ? -7.391 34.839 34.643 1.00 86.94 433 LYS A C 1
ATOM 3480 O O . LYS A 1 433 ? -6.887 34.223 35.578 1.00 86.94 433 LYS A O 1
ATOM 3485 N N . LYS A 1 434 ? -7.978 34.234 33.607 1.00 88.12 434 LYS A N 1
ATOM 3486 C CA . LYS A 1 434 ? -8.023 32.778 33.446 1.00 88.12 434 LYS A CA 1
ATOM 3487 C C . LYS A 1 434 ? -6.629 32.227 33.187 1.00 88.12 434 LYS A C 1
ATOM 3489 O O . LYS A 1 434 ? -5.953 32.675 32.261 1.00 88.12 434 LYS A O 1
ATOM 3494 N N . MET A 1 435 ? -6.219 31.260 33.997 1.00 86.25 435 MET A N 1
ATOM 3495 C CA . MET A 1 435 ? -4.938 30.587 33.829 1.00 86.25 435 MET A CA 1
ATOM 3496 C C . MET A 1 435 ? -5.016 29.521 32.726 1.00 86.25 435 MET A C 1
ATOM 3498 O O . MET A 1 435 ? -6.067 28.898 32.538 1.00 86.25 435 MET A O 1
ATOM 3502 N N . PRO A 1 436 ? -3.929 29.324 31.960 1.00 79.50 436 PRO A N 1
ATOM 3503 C CA . PRO A 1 436 ? -3.870 28.303 30.924 1.00 79.50 436 PRO A CA 1
ATOM 3504 C C . PRO A 1 436 ? -3.987 26.903 31.527 1.00 79.50 436 PRO A C 1
ATOM 3506 O O . PRO A 1 436 ? -3.537 26.630 32.637 1.00 79.50 436 PRO A O 1
ATOM 3509 N N . GLU A 1 437 ? -4.580 25.987 30.766 1.00 72.19 437 GLU A N 1
ATOM 3510 C CA . GLU A 1 437 ? -4.877 24.648 31.251 1.00 72.19 437 GLU A CA 1
ATOM 3511 C C . GLU A 1 437 ? -4.413 23.561 30.286 1.00 72.19 437 GLU A C 1
ATOM 3513 O O . GLU A 1 437 ? -4.755 23.589 29.105 1.00 72.19 437 GLU A O 1
ATOM 3518 N N . HIS A 1 438 ? -3.768 22.518 30.810 1.00 74.88 438 HIS A N 1
ATOM 3519 C CA . HIS A 1 438 ? -3.481 21.298 30.048 1.00 74.88 438 HIS A CA 1
ATOM 3520 C C . HIS A 1 438 ? -4.746 20.666 29.476 1.00 74.88 438 HIS A C 1
ATOM 3522 O O . HIS A 1 438 ? -5.776 20.672 30.141 1.00 74.88 438 HIS A O 1
ATOM 3528 N N . SER A 1 439 ? -4.682 20.093 28.280 1.00 75.25 439 SER A N 1
ATOM 3529 C CA . SER A 1 439 ? -5.806 19.395 27.648 1.00 75.25 439 SER A CA 1
ATOM 3530 C C . SER A 1 439 ? -6.212 18.133 28.422 1.00 75.25 439 SER A C 1
ATOM 3532 O O . SER A 1 439 ? -5.388 17.494 29.076 1.00 75.25 439 SER A O 1
ATOM 3534 N N . ILE A 1 440 ? -7.491 17.741 28.349 1.00 65.38 440 ILE A N 1
ATOM 3535 C CA . ILE A 1 440 ? -7.921 16.431 28.870 1.00 65.38 440 ILE A CA 1
ATOM 3536 C C . ILE A 1 440 ? -7.093 15.344 28.170 1.00 65.38 440 ILE A C 1
ATOM 3538 O O . ILE A 1 440 ? -6.913 15.380 26.955 1.00 65.38 440 ILE A O 1
ATOM 3542 N N . GLY A 1 441 ? -6.562 14.399 28.944 1.00 53.41 441 GLY A N 1
ATOM 3543 C CA . GLY A 1 441 ? -5.656 13.354 28.475 1.00 53.41 441 GLY A CA 1
ATOM 3544 C C . GLY A 1 441 ? -4.167 13.690 28.585 1.00 53.41 441 GLY A C 1
ATOM 3545 O O . GLY A 1 441 ? -3.358 12.773 28.444 1.00 53.41 441 GLY A O 1
ATOM 3546 N N . SER A 1 442 ? -3.788 14.941 28.881 1.00 69.75 442 SER A N 1
ATOM 3547 C CA . SER A 1 442 ? -2.391 15.294 29.159 1.00 69.75 442 SER A CA 1
ATOM 3548 C C . SER A 1 442 ? -1.850 14.491 30.341 1.00 69.75 442 SER A C 1
ATOM 3550 O O . SER A 1 442 ? -2.542 14.300 31.347 1.00 69.75 442 SER A O 1
ATOM 3552 N N . ILE A 1 443 ? -0.609 14.028 30.192 1.00 73.88 443 ILE A N 1
ATOM 3553 C CA . ILE A 1 443 ? 0.132 13.294 31.213 1.00 73.88 443 ILE A CA 1
ATOM 3554 C C . ILE A 1 443 ? 1.263 14.174 31.711 1.00 73.88 443 ILE A C 1
ATOM 3556 O O . ILE A 1 443 ? 1.975 14.767 30.902 1.00 73.88 443 ILE A O 1
ATOM 3560 N N . PHE A 1 444 ? 1.442 14.224 33.022 1.00 76.06 444 PHE A N 1
ATOM 3561 C CA . PHE A 1 444 ? 2.587 14.887 33.622 1.00 76.06 444 PHE A CA 1
ATOM 3562 C C . PHE A 1 444 ? 2.967 14.223 34.945 1.00 76.06 444 PHE A C 1
ATOM 3564 O O . PHE A 1 444 ? 2.124 13.641 35.636 1.00 76.06 444 PHE A O 1
ATOM 3571 N N . SER A 1 445 ? 4.259 14.292 35.251 1.00 80.38 445 SER A N 1
ATOM 3572 C CA . SER A 1 445 ? 4.824 13.932 36.548 1.00 80.38 445 SER A CA 1
ATOM 3573 C C . SER A 1 445 ? 4.706 15.146 37.458 1.00 80.38 445 SER A C 1
ATOM 3575 O O . SER A 1 445 ? 5.120 16.239 37.074 1.00 80.38 445 SER A O 1
ATOM 3577 N N . VAL A 1 446 ? 4.100 14.982 38.628 1.00 84.69 446 VAL A N 1
ATOM 3578 C CA . VAL A 1 446 ? 3.890 16.082 39.566 1.00 84.69 446 VAL A CA 1
ATOM 3579 C C . VAL A 1 446 ? 4.021 15.597 40.996 1.00 84.69 446 VAL A C 1
ATOM 3581 O O . VAL A 1 446 ? 3.505 14.538 41.359 1.00 84.69 446 VAL A O 1
ATOM 3584 N N . LYS A 1 447 ? 4.663 16.427 41.815 1.00 87.12 447 LYS A N 1
ATOM 3585 C CA . LYS A 1 447 ? 4.576 16.323 43.263 1.00 87.12 447 LYS A CA 1
ATOM 3586 C C . LYS A 1 447 ? 3.324 17.058 43.731 1.00 87.12 447 LYS A C 1
ATOM 3588 O O . LYS A 1 447 ? 3.103 18.210 43.363 1.00 87.12 447 LYS A O 1
ATOM 3593 N N . LEU A 1 448 ? 2.481 16.362 44.475 1.00 87.12 448 LEU A N 1
ATOM 3594 C CA . LEU A 1 448 ? 1.240 16.864 45.036 1.00 87.12 448 LEU A CA 1
ATOM 3595 C C . LEU A 1 448 ? 1.375 16.993 46.545 1.00 87.12 448 LEU A C 1
ATOM 3597 O O . LEU A 1 448 ? 1.761 16.034 47.207 1.00 87.12 448 LEU A O 1
ATOM 3601 N N . ASP A 1 449 ? 0.961 18.128 47.087 1.00 85.25 449 ASP A N 1
ATOM 3602 C CA . ASP A 1 449 ? 0.889 18.379 48.521 1.00 85.25 449 ASP A CA 1
ATOM 3603 C C . ASP A 1 449 ? -0.569 18.559 48.965 1.00 85.25 449 ASP A C 1
ATOM 3605 O O . ASP A 1 449 ? -1.383 19.090 48.204 1.00 85.25 449 ASP A O 1
ATOM 3609 N N . PRO A 1 450 ? -0.950 18.118 50.176 1.00 86.75 450 PRO A N 1
ATOM 3610 C CA . PRO A 1 450 ? -2.249 18.460 50.745 1.00 86.75 450 PRO A CA 1
ATOM 3611 C C . PRO A 1 450 ? -2.441 19.982 50.779 1.00 86.75 450 PRO A C 1
ATOM 3613 O O . PRO A 1 450 ? -1.583 20.698 51.291 1.00 86.75 450 PRO A O 1
ATOM 3616 N N . LEU A 1 451 ? -3.580 20.484 50.291 1.00 81.31 451 LEU A N 1
ATOM 3617 C CA . LEU A 1 451 ? -3.882 21.923 50.270 1.00 81.31 451 LEU A CA 1
ATOM 3618 C C . LEU A 1 451 ? -3.831 22.548 51.677 1.00 81.31 451 LEU A C 1
ATOM 3620 O O . LEU A 1 451 ? -3.446 23.703 51.823 1.00 81.31 451 LEU A O 1
ATOM 3624 N N . SER A 1 452 ? -4.117 21.759 52.720 1.00 81.81 452 SER A N 1
ATOM 3625 C CA . SER A 1 452 ? -3.981 22.156 54.129 1.00 81.81 452 SER A CA 1
ATOM 3626 C C . SER A 1 452 ? -2.577 22.634 54.515 1.00 81.81 452 SER A C 1
ATOM 3628 O O . SER A 1 452 ? -2.433 23.321 55.520 1.00 81.81 452 SER A O 1
ATOM 3630 N N . ASN A 1 453 ? -1.549 22.283 53.737 1.00 84.38 453 ASN A N 1
ATOM 3631 C CA . ASN A 1 453 ? -0.175 22.730 53.963 1.00 84.38 453 ASN A CA 1
ATOM 3632 C C . ASN A 1 453 ? 0.075 24.169 53.469 1.00 84.38 453 ASN A C 1
ATOM 3634 O O . ASN A 1 453 ? 1.153 24.704 53.714 1.00 84.38 453 ASN A O 1
ATOM 3638 N N . TYR A 1 454 ? -0.900 24.809 52.807 1.00 84.81 454 TYR A N 1
ATOM 3639 C CA . TYR A 1 454 ? -0.789 26.164 52.255 1.00 84.81 454 TYR A CA 1
ATOM 3640 C C . TYR A 1 454 ? -1.907 27.080 52.784 1.00 84.81 454 TYR A C 1
ATOM 3642 O O . TYR A 1 454 ? -2.873 27.351 52.065 1.00 84.81 454 TYR A O 1
ATOM 3650 N N . PRO A 1 455 ? -1.794 27.600 54.024 1.00 82.44 455 PRO A N 1
ATOM 3651 C CA . PRO A 1 455 ? -2.843 28.412 54.649 1.00 82.44 455 PRO A CA 1
ATOM 3652 C C . PRO A 1 455 ? -3.274 29.632 53.822 1.00 82.44 455 PRO A C 1
ATOM 3654 O O . PRO A 1 455 ? -4.459 29.932 53.754 1.00 82.44 455 PRO A O 1
ATOM 3657 N N . SER A 1 456 ? -2.344 30.285 53.119 1.00 81.88 456 SER A N 1
ATOM 3658 C CA . SER A 1 456 ? -2.632 31.450 52.267 1.00 81.88 456 SER A CA 1
ATOM 3659 C C . SER A 1 456 ? -3.504 31.139 51.043 1.00 81.88 456 SER A C 1
ATOM 3661 O O . SER A 1 456 ? -4.133 32.040 50.494 1.00 81.88 456 SER A O 1
ATOM 3663 N N . LEU A 1 457 ? -3.549 29.879 50.598 1.00 82.56 457 LEU A N 1
ATOM 3664 C CA . LEU A 1 457 ? -4.385 29.441 49.475 1.00 82.56 457 LEU A CA 1
ATOM 3665 C C . LEU A 1 457 ? -5.758 28.940 49.929 1.00 82.56 457 LEU A C 1
ATOM 3667 O O . LEU A 1 457 ? -6.666 28.840 49.107 1.00 82.56 457 LEU A O 1
ATOM 3671 N N . MET A 1 458 ? -5.931 28.659 51.224 1.00 81.00 458 MET A N 1
ATOM 3672 C CA . MET A 1 458 ? -7.221 28.254 51.793 1.00 81.00 458 MET A CA 1
ATOM 3673 C C . MET A 1 458 ? -8.246 29.394 51.790 1.00 81.00 458 MET A C 1
ATOM 3675 O O . MET A 1 458 ? -9.444 29.134 51.825 1.00 81.00 458 MET A O 1
ATOM 3679 N N . GLU A 1 459 ? -7.789 30.646 51.709 1.00 83.31 459 GLU A N 1
ATOM 3680 C CA . GLU A 1 459 ? -8.653 31.823 51.569 1.00 83.31 459 GLU A CA 1
ATOM 3681 C C . GLU A 1 459 ? -9.224 31.977 50.147 1.00 83.31 459 GLU A C 1
ATOM 3683 O O . GLU A 1 459 ? -10.137 32.773 49.928 1.00 83.31 459 GLU A O 1
ATOM 3688 N N . TRP A 1 460 ? -8.705 31.238 49.156 1.00 87.19 460 TRP A N 1
ATOM 3689 C CA . TRP A 1 460 ? -9.174 31.346 47.775 1.00 87.19 460 TRP A CA 1
ATOM 3690 C C . TRP A 1 460 ? -10.398 30.452 47.548 1.00 87.19 460 TRP A C 1
ATOM 3692 O O . TRP A 1 460 ? -10.354 29.258 47.856 1.00 87.19 460 TRP A O 1
ATOM 3702 N N . PRO A 1 461 ? -11.481 30.965 46.938 1.00 86.12 461 PRO A N 1
ATOM 3703 C CA . PRO A 1 461 ? -12.645 30.148 46.635 1.00 86.12 461 PRO A CA 1
ATOM 3704 C C . PRO A 1 461 ? -12.306 29.057 45.610 1.00 86.12 461 PRO A C 1
ATOM 3706 O O . PRO A 1 461 ? -11.649 29.307 44.594 1.00 86.12 461 PRO A O 1
ATOM 3709 N N . ILE A 1 462 ? -12.821 27.849 45.841 1.00 85.81 462 ILE A N 1
ATOM 3710 C CA . ILE A 1 462 ? -12.814 26.764 44.857 1.00 85.81 462 ILE A CA 1
ATOM 3711 C C . ILE A 1 462 ? -14.089 26.880 44.021 1.00 85.81 462 ILE A C 1
ATOM 3713 O O . ILE A 1 462 ? -15.193 26.698 44.530 1.00 85.81 462 ILE A O 1
ATOM 3717 N N . LYS A 1 463 ? -13.947 27.181 42.732 1.00 83.88 463 LYS A N 1
ATOM 3718 C CA . LYS A 1 463 ? -15.064 27.272 41.786 1.00 83.88 463 LYS A CA 1
ATOM 3719 C C . LYS A 1 463 ? -15.102 25.974 40.966 1.00 83.88 463 LYS A C 1
ATOM 3721 O O . LYS A 1 463 ? -14.255 25.770 40.098 1.00 83.88 463 LYS A O 1
ATOM 3726 N N . ASN A 1 464 ? -16.026 25.064 41.286 1.00 75.62 464 ASN A N 1
ATOM 3727 C CA . ASN A 1 464 ? -16.064 23.706 40.732 1.00 75.62 464 ASN A CA 1
ATOM 3728 C C . ASN A 1 464 ? -17.492 23.259 40.371 1.00 75.62 464 ASN A C 1
ATOM 3730 O O . ASN A 1 464 ? -18.403 23.398 41.176 1.00 75.62 464 ASN A O 1
ATOM 3734 N N . ASP A 1 465 ? -17.644 22.665 39.189 1.00 74.62 465 ASP A N 1
ATOM 3735 C CA . ASP A 1 465 ? -18.858 22.043 38.642 1.00 74.62 465 ASP A CA 1
ATOM 3736 C C . ASP A 1 465 ? -18.767 20.502 38.560 1.00 74.62 465 ASP A C 1
ATOM 3738 O O . ASP A 1 465 ? -19.700 19.841 38.102 1.00 74.62 465 ASP A O 1
ATOM 3742 N N . LEU A 1 466 ? -17.657 19.901 39.009 1.00 70.94 466 LEU A N 1
ATOM 3743 C CA . LEU A 1 466 ? -17.529 18.448 39.150 1.00 70.94 466 LEU A CA 1
ATOM 3744 C C . LEU A 1 466 ? -18.312 17.944 40.375 1.00 70.94 466 LEU A C 1
ATOM 3746 O O . LEU A 1 466 ? -18.334 18.643 41.390 1.00 70.94 466 LEU A O 1
ATOM 3750 N N . PRO A 1 467 ? -18.874 16.716 40.322 1.00 60.41 467 PRO A N 1
ATOM 3751 C CA . PRO A 1 467 ? -19.676 16.152 41.405 1.00 60.41 467 PRO A CA 1
ATOM 3752 C C . PRO A 1 467 ? -18.968 16.223 42.758 1.00 60.41 467 PRO A C 1
ATOM 3754 O O . PRO A 1 467 ? -17.783 15.876 42.864 1.00 60.41 467 PRO A O 1
ATOM 3757 N N . GLU A 1 468 ? -19.708 16.631 43.792 1.00 56.72 468 GLU A N 1
ATOM 3758 C CA . GLU A 1 468 ? -19.222 16.557 45.162 1.00 56.72 468 GLU A CA 1
ATOM 3759 C C . GLU A 1 468 ? -18.846 15.120 45.497 1.00 56.72 468 GLU A C 1
ATOM 3761 O O . GLU A 1 468 ? -19.498 14.147 45.119 1.00 56.72 468 GLU A O 1
ATOM 3766 N N . SER A 1 469 ? -17.731 14.989 46.191 1.00 55.22 469 SER A N 1
ATOM 3767 C CA . SER A 1 469 ? -17.226 13.705 46.605 1.00 55.22 469 SER A CA 1
ATOM 3768 C C . SER A 1 469 ? -17.091 13.735 48.103 1.00 55.22 469 SER A C 1
ATOM 3770 O O . SER A 1 469 ? -16.212 14.417 48.631 1.00 55.22 469 SER A O 1
ATOM 3772 N N . GLU A 1 470 ? -17.923 12.943 48.761 1.00 45.59 470 GLU A N 1
ATOM 3773 C CA . GLU A 1 470 ? -17.843 12.714 50.193 1.00 45.59 470 GLU A CA 1
ATOM 3774 C C . GLU A 1 470 ? -16.407 12.292 50.557 1.00 45.59 470 GLU A C 1
ATOM 3776 O O . GLU A 1 470 ? -15.846 11.352 49.988 1.00 45.59 470 GLU A O 1
ATOM 3781 N N . ASN A 1 471 ? -15.791 13.046 51.473 1.00 53.91 471 ASN A N 1
ATOM 3782 C CA . ASN A 1 471 ? -14.456 12.827 52.044 1.00 53.91 471 ASN A CA 1
ATOM 3783 C C . ASN A 1 471 ? -13.227 13.011 51.130 1.00 53.91 471 ASN A C 1
ATOM 3785 O O . ASN A 1 471 ? -12.367 12.125 51.083 1.00 53.91 471 ASN A O 1
ATOM 3789 N N . LYS A 1 472 ? -13.039 14.165 50.473 1.00 58.69 472 LYS A N 1
ATOM 3790 C CA . LYS A 1 472 ? -11.795 14.413 49.714 1.00 58.69 472 LYS A CA 1
ATOM 3791 C C . LYS A 1 472 ? -10.847 15.416 50.366 1.00 58.69 472 LYS A C 1
ATOM 3793 O O . LYS A 1 472 ? -11.098 16.614 50.393 1.00 58.69 472 LYS A O 1
ATOM 3798 N N . LEU A 1 473 ? -9.691 14.902 50.797 1.00 67.62 473 LEU A N 1
ATOM 3799 C CA . LEU A 1 473 ? -8.462 15.695 50.814 1.00 67.62 473 LEU A CA 1
ATOM 3800 C C . LEU A 1 473 ? -8.244 16.268 49.411 1.00 67.62 473 LEU A C 1
ATOM 3802 O O . LEU A 1 473 ? -8.280 15.530 48.424 1.00 67.62 473 LEU A O 1
ATOM 3806 N N . ILE A 1 474 ? -7.998 17.569 49.342 1.00 76.06 474 ILE A N 1
ATOM 3807 C CA . ILE A 1 474 ? -7.680 18.271 48.105 1.00 76.06 474 ILE A CA 1
ATOM 3808 C C . ILE A 1 474 ? -6.164 18.411 48.038 1.00 76.06 474 ILE A C 1
ATOM 3810 O O . ILE A 1 474 ? -5.542 18.892 48.983 1.00 76.06 474 ILE A O 1
ATOM 3814 N N . TYR A 1 475 ? -5.577 17.973 46.931 1.00 83.62 475 TYR A N 1
ATOM 3815 C CA . TYR A 1 475 ? -4.152 18.136 46.666 1.00 83.62 475 TYR A CA 1
ATOM 3816 C C . TYR A 1 475 ? -3.910 19.345 45.770 1.00 83.62 475 TYR A C 1
ATOM 3818 O O . TYR A 1 475 ? -4.749 19.650 44.927 1.00 83.62 475 TYR A O 1
ATOM 3826 N N . ILE A 1 476 ? -2.758 19.989 45.906 1.00 85.06 476 ILE A N 1
ATOM 3827 C CA . ILE A 1 476 ? -2.273 21.039 45.009 1.00 85.06 476 ILE A CA 1
ATOM 3828 C C . ILE A 1 476 ? -0.871 20.663 44.504 1.00 85.06 476 ILE A C 1
ATOM 3830 O O . ILE A 1 476 ? -0.117 20.027 45.244 1.00 85.06 476 ILE A O 1
ATOM 3834 N N . PRO A 1 477 ? -0.497 20.981 43.253 1.00 82.69 477 PRO A N 1
ATOM 3835 C CA . PRO A 1 477 ? 0.876 20.807 42.791 1.00 82.69 477 PRO A CA 1
ATOM 3836 C C . PRO A 1 477 ? 1.864 21.595 43.658 1.00 82.69 477 PRO A C 1
ATOM 3838 O O . PRO A 1 477 ? 1.688 22.792 43.852 1.00 82.69 477 PRO A O 1
ATOM 3841 N N . SER A 1 478 ? 2.929 20.943 44.129 1.00 68.38 478 SER A N 1
ATOM 3842 C CA . SER A 1 478 ? 4.006 21.562 44.921 1.00 68.38 478 SER A CA 1
ATOM 3843 C C . SER A 1 478 ? 4.801 22.615 44.139 1.00 68.38 478 SER A C 1
ATOM 3845 O O . SER A 1 478 ? 5.526 23.415 44.723 1.00 68.38 478 SER A O 1
ATOM 3847 N N . GLN A 1 479 ? 4.709 22.570 42.808 1.00 56.12 479 GLN A N 1
ATOM 3848 C CA . GLN A 1 479 ? 5.278 23.540 41.881 1.00 56.12 479 GLN A CA 1
ATOM 3849 C C . GLN A 1 479 ? 4.127 24.159 41.084 1.00 56.12 479 GLN A C 1
ATOM 3851 O O . GLN A 1 479 ? 3.666 23.579 40.098 1.00 56.12 479 GLN A O 1
ATOM 3856 N N . SER A 1 480 ? 3.636 25.308 41.540 1.00 38.44 480 SER A N 1
ATOM 3857 C CA . SER A 1 480 ? 2.716 26.172 40.795 1.00 38.44 480 SER A CA 1
ATOM 3858 C C . SER A 1 480 ? 3.244 27.591 40.769 1.00 38.44 480 SER A C 1
ATOM 3860 O O . SER A 1 480 ? 3.549 28.079 41.882 1.00 38.44 480 SER A O 1
#

Secondary structure (DSSP, 8-state):
----PPPHHHHHHHHHHHHHHTT---TT-HHHHTSHHHHHHHHHHHHHHHHHIIIIIHHHHHHHHHHT--TTSPEEEEEET-TT-HHHHHHH-TTEEEEEEEESS---BPPPGGGGTSTTHHHHHHHHHHHHHHHHHHSS--TTHHHHHHTSSSSBSSHHHHHHHHHHTTEEEEEEEEEEE-TTS-EEEPSSTT---SEEEEEEEETTS-EEEEEEEE---STTHHHHTTHHHHHHHSPSEEEEE-S-TTGGGSGGGHHHHHHHHHHEEEEEE-TTSS-GGGS-TTTEEEEEEE------GGGGGG--HHHHHHHHHHPBPP-S--STT-STTT-EEEEEEEPPTT------------------PPPPPPPTT--EEEEEEEEEE----HHHHHT-S-EEEEEEEEEEEETTSS---TT-EEEEEEEEEETTEEPP-PPTT-EEEEEEEEGGG-HHHHTS-B---SPP-TT-PPEEES--